Protein AF-A0A356FGI4-F1 (afdb_monomer_lite)

Foldseek 3Di:
DVVVVCVLQFFWDDDPDQDWDAKAWDDDFLFEDAAQAKTPDWTKMWTWDAFTATPVRDTHDTFTHFFAKKKKAWDDPDDPPPPPPDDDDDLQAKFKDDPPDDPPDDGHRMDIFTAHPLRMGTIIMGHGQFWDKIKMWIWGDDDPDDIHIDIGIYTYQKDWPAAAAEDAAQDKDKTKMAGWHQDPVRDTAADWFWKKFKDWPDDDPDDWFAKDWPPRIATQHRRRMDTDIIIGGTRDFAKTWMWMWIPADPVGHTDGGNIGIYGHAHPVLLCCLQVLLVVLQVQLLVLQLQLLCVVCVVVLVVQLVVLLVDLQSLLCSLLSNLLRNLFLLLLLLVLLQCCLLVVHFLSSSLSSSLNNLLNNLVLLLVLLSLVLVLLVVLQVVLVVLCPDDCVVVSPSVSSNSNSSSSNNVSLVSNLVSVLSCLSDPCCLVPPDDDAAFLVDDPVSNVVLLVVLLQVLLVVLLVVLGLSVQLNVLLSCCVSVSHQLLSSLSSSLSNQLNNLVNLLVVQVPGDLSSNLSSQLSNVLSVVLSVVSVVQSSDDDPRGGNLLVVLQVVDRFHSPRSPGRSSSNSSSSSSSVSSVVSSVVCSVCVCVSSVVSCVVPPDDDDDDDPDPDDQDPSCVVPVVSSVSD

pLDDT: mean 81.67, std 14.05, range [25.44, 97.69]

Radius of gyration: 31.32 Å; chains: 1; bounding box: 86×50×92 Å

Structure (mmCIF, N/CA/C/O backbone):
data_AF-A0A356FGI4-F1
#
_entry.id   AF-A0A356FGI4-F1
#
loop_
_atom_site.group_PDB
_atom_site.id
_atom_site.type_symbol
_atom_site.label_atom_id
_atom_site.label_alt_id
_atom_site.label_comp_id
_atom_site.label_asym_id
_atom_site.label_entity_id
_atom_site.label_seq_id
_atom_site.pdbx_PDB_ins_code
_atom_site.Cartn_x
_atom_site.Cartn_y
_atom_site.Cartn_z
_atom_site.occupancy
_atom_site.B_iso_or_equiv
_atom_site.auth_seq_id
_atom_site.auth_comp_id
_atom_site.auth_asym_id
_atom_site.auth_atom_id
_atom_site.pdbx_PDB_model_num
ATOM 1 N N . MET A 1 1 ? -7.194 15.303 -23.007 1.00 31.98 1 MET A N 1
ATOM 2 C CA . MET A 1 1 ? -6.971 14.235 -22.004 1.00 31.98 1 MET A CA 1
ATOM 3 C C . MET A 1 1 ? -7.711 14.518 -20.699 1.00 31.98 1 MET A C 1
ATOM 5 O O . MET A 1 1 ? -8.464 13.662 -20.272 1.00 31.98 1 MET A O 1
ATOM 9 N N . THR A 1 2 ? -7.607 15.722 -20.126 1.00 27.86 2 THR A N 1
ATOM 10 C CA . THR A 1 2 ? -8.243 16.119 -18.850 1.00 27.86 2 THR A CA 1
ATOM 11 C C . THR A 1 2 ? -9.772 15.992 -18.830 1.00 27.86 2 THR A C 1
ATOM 13 O O . THR A 1 2 ? -10.317 15.483 -17.867 1.00 27.86 2 THR A O 1
ATOM 16 N N . VAL A 1 3 ? -10.479 16.346 -19.911 1.00 28.81 3 VAL A N 1
ATOM 17 C CA . VAL A 1 3 ? -11.954 16.207 -19.992 1.00 28.81 3 VAL A CA 1
ATOM 18 C C . VAL A 1 3 ? -12.403 14.736 -20.081 1.00 28.81 3 VAL A C 1
ATOM 20 O O . VAL A 1 3 ? -13.429 14.357 -19.521 1.00 28.81 3 VAL A O 1
ATOM 23 N N . CYS A 1 4 ? -11.595 13.885 -20.726 1.00 31.48 4 CYS A N 1
ATOM 24 C CA . CYS A 1 4 ? -11.832 12.440 -20.802 1.00 31.48 4 CYS A CA 1
ATOM 25 C C . CYS A 1 4 ? -11.443 11.733 -19.486 1.00 31.48 4 CYS A C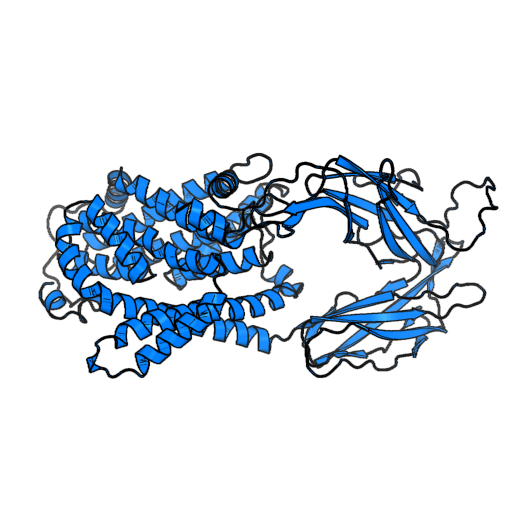 1
ATOM 27 O O . CYS A 1 4 ? -12.086 10.774 -19.087 1.00 31.48 4 CYS A O 1
ATOM 29 N N . LEU A 1 5 ? -10.436 12.242 -18.759 1.00 40.22 5 LEU A N 1
ATOM 30 C CA . LEU A 1 5 ? -10.114 11.766 -17.411 1.00 40.22 5 LEU A CA 1
ATOM 31 C C . LEU A 1 5 ? -11.172 12.196 -16.390 1.00 40.22 5 LEU A C 1
ATOM 33 O O . LEU A 1 5 ? -11.642 11.340 -15.661 1.00 40.22 5 LEU A O 1
ATOM 37 N N . CYS A 1 6 ? -11.623 13.455 -16.377 1.00 34.88 6 CYS A N 1
ATOM 38 C CA . CYS A 1 6 ? -12.640 13.934 -15.427 1.00 34.88 6 CYS A CA 1
ATOM 39 C C . CYS A 1 6 ? -13.978 13.183 -15.530 1.00 34.88 6 CYS A C 1
ATOM 41 O O . CYS A 1 6 ? -14.692 13.055 -14.535 1.00 34.88 6 CYS A O 1
ATOM 43 N N . THR A 1 7 ? -14.321 12.689 -16.724 1.00 36.28 7 THR A N 1
ATOM 44 C CA . THR A 1 7 ? -15.522 11.869 -16.954 1.00 36.28 7 THR A CA 1
ATOM 45 C C . THR A 1 7 ? -15.352 10.426 -16.471 1.00 36.28 7 THR A C 1
ATOM 47 O O . THR A 1 7 ? -16.332 9.821 -16.048 1.00 36.28 7 THR A O 1
ATOM 50 N N . ILE A 1 8 ? -14.122 9.898 -16.451 1.00 46.19 8 ILE A N 1
ATOM 51 C CA . ILE A 1 8 ? -13.795 8.559 -15.931 1.00 46.19 8 ILE A CA 1
ATOM 52 C C . ILE A 1 8 ? -13.539 8.590 -14.410 1.00 46.19 8 ILE A C 1
ATOM 54 O O . ILE A 1 8 ? -13.891 7.644 -13.712 1.00 46.19 8 ILE A O 1
ATOM 58 N N . THR A 1 9 ? -12.980 9.678 -13.868 1.00 47.84 9 THR A N 1
ATOM 59 C CA . THR A 1 9 ? -12.564 9.795 -12.456 1.00 47.84 9 THR A CA 1
ATOM 60 C C . THR A 1 9 ? -13.639 10.345 -11.515 1.00 47.84 9 THR A C 1
ATOM 62 O O . THR A 1 9 ? -13.370 10.482 -10.324 1.00 47.84 9 THR A O 1
ATOM 65 N N . GLY A 1 10 ? -14.841 10.662 -12.013 1.00 44.09 10 GLY A N 1
ATOM 66 C CA . GLY A 1 10 ? -15.988 11.041 -11.180 1.00 44.09 10 GLY A CA 1
ATOM 67 C C . GLY A 1 10 ? -15.779 12.327 -10.375 1.00 44.09 10 GLY A C 1
ATOM 68 O O . GLY A 1 10 ? -15.923 12.319 -9.158 1.00 44.09 10 GLY A O 1
ATOM 69 N N . CYS A 1 11 ? -15.432 13.439 -11.029 1.00 51.62 11 CYS A N 1
ATOM 70 C CA . CYS A 1 11 ? -15.265 14.719 -10.332 1.00 51.62 11 CYS A CA 1
ATOM 71 C C . CYS A 1 11 ? -16.600 15.206 -9.724 1.00 51.62 11 CYS A C 1
ATOM 73 O O . CYS A 1 11 ? -17.542 15.544 -10.449 1.00 51.62 11 CYS A O 1
ATOM 75 N N . TYR A 1 12 ? -16.680 15.266 -8.391 1.00 54.56 12 TYR A N 1
ATOM 76 C CA . TYR A 1 12 ? -17.843 15.771 -7.654 1.00 54.56 12 TYR A CA 1
ATOM 77 C C . TYR A 1 12 ? -17.810 17.298 -7.541 1.00 54.56 12 TYR A C 1
ATOM 79 O O . TYR A 1 12 ? -16.774 17.882 -7.218 1.00 54.56 12 TYR A O 1
ATOM 87 N N . LYS A 1 13 ? -18.955 17.966 -7.745 1.00 53.78 13 LYS A N 1
ATOM 88 C CA . LYS A 1 13 ? -19.065 19.395 -7.412 1.00 53.78 13 LYS A CA 1
ATOM 89 C C . LYS A 1 13 ? -19.003 19.564 -5.886 1.00 53.78 13 LYS A C 1
ATOM 91 O O . LYS A 1 13 ? -19.629 18.770 -5.175 1.00 53.78 13 LYS A O 1
ATOM 96 N N . PRO A 1 14 ? -18.290 20.578 -5.363 1.00 55.06 14 PRO A N 1
ATOM 97 C CA . PRO A 1 14 ? -18.354 20.893 -3.944 1.00 55.06 14 PRO A CA 1
ATOM 98 C C . PRO A 1 14 ? -19.809 21.205 -3.553 1.00 55.06 14 PRO A C 1
ATOM 100 O O . PRO A 1 14 ? -20.500 21.896 -4.308 1.00 55.06 14 PRO A O 1
ATOM 103 N N . PRO A 1 15 ? -20.312 20.657 -2.431 1.00 55.72 15 PRO A N 1
ATOM 104 C CA . PRO A 1 15 ? -21.649 20.969 -1.959 1.00 55.72 15 PRO A CA 1
ATOM 105 C C . PRO A 1 15 ? -21.729 22.462 -1.632 1.00 55.72 15 PRO A C 1
ATOM 107 O O . PRO A 1 15 ? -20.795 23.045 -1.096 1.00 55.72 15 PRO A O 1
ATOM 110 N N . THR A 1 16 ? -22.853 23.080 -1.974 1.00 57.50 16 THR A N 1
ATOM 111 C CA . THR A 1 16 ? -23.128 24.507 -1.752 1.00 57.50 16 THR A CA 1
ATOM 112 C C . THR A 1 16 ? -23.637 24.801 -0.334 1.00 57.50 16 THR A C 1
ATOM 114 O O . THR A 1 16 ? -24.129 25.894 -0.082 1.00 57.50 16 THR A O 1
ATOM 117 N N . ASP A 1 17 ? -23.613 23.810 0.565 1.00 67.56 17 ASP A N 1
ATOM 118 C CA . ASP A 1 17 ? -24.297 23.827 1.860 1.00 67.56 17 ASP A CA 1
ATOM 119 C C . ASP A 1 17 ? -23.517 23.021 2.914 1.00 67.56 17 ASP A C 1
ATOM 121 O O . ASP A 1 17 ? -23.423 21.793 2.822 1.00 67.56 17 ASP A O 1
ATOM 125 N N . ASP A 1 18 ? -23.008 23.725 3.928 1.00 70.44 18 ASP A N 1
ATOM 126 C CA . ASP A 1 18 ? -22.214 23.179 5.039 1.00 70.44 18 ASP A CA 1
ATOM 127 C C . ASP A 1 18 ? -23.066 22.802 6.266 1.00 70.44 18 ASP A C 1
ATOM 129 O O . ASP A 1 18 ? -22.550 22.612 7.367 1.00 70.44 18 ASP A O 1
ATOM 133 N N . ARG A 1 19 ? -24.392 22.677 6.123 1.00 82.88 19 ARG A N 1
ATOM 134 C CA . ARG A 1 19 ? -25.250 22.257 7.241 1.00 82.88 19 ARG A CA 1
ATOM 135 C C . ARG A 1 19 ? -25.018 20.790 7.628 1.00 82.88 19 ARG A C 1
ATOM 137 O O . ARG A 1 19 ? -24.995 19.925 6.739 1.00 82.88 19 ARG A O 1
ATOM 144 N N . PRO A 1 20 ? -24.985 20.466 8.937 1.00 83.44 20 PRO A N 1
ATOM 145 C CA . PRO A 1 20 ? -24.871 19.093 9.407 1.00 83.44 20 PRO A CA 1
ATOM 146 C C . PRO A 1 20 ? -26.076 18.266 8.960 1.00 83.44 20 PRO A C 1
ATOM 148 O O . PRO A 1 20 ? -27.233 18.715 8.945 1.00 83.44 20 PRO A O 1
ATOM 151 N N . ALA A 1 21 ? -25.784 17.047 8.525 1.00 86.31 21 ALA A N 1
ATOM 152 C CA . ALA A 1 21 ? -26.755 16.153 7.914 1.00 86.31 21 ALA A CA 1
ATOM 153 C C . ALA A 1 21 ? -26.705 14.730 8.471 1.00 86.31 21 ALA A C 1
ATOM 155 O O . ALA A 1 21 ? -27.707 14.027 8.353 1.00 86.31 21 ALA A O 1
ATOM 156 N N . LEU A 1 22 ? -25.567 14.313 9.024 1.00 87.50 22 LEU A N 1
ATOM 157 C CA . LEU A 1 22 ? -25.365 13.008 9.638 1.00 87.50 22 LEU A CA 1
ATOM 158 C C . LEU A 1 22 ? -24.340 13.136 10.771 1.00 87.50 22 LEU A C 1
ATOM 160 O O . LEU A 1 22 ? -23.340 13.835 10.617 1.00 87.50 22 LEU A O 1
ATOM 164 N N . ILE A 1 23 ? -24.598 12.456 11.880 1.00 89.00 23 ILE A N 1
ATOM 165 C CA . ILE A 1 23 ? -23.636 12.193 12.948 1.00 89.00 23 ILE A CA 1
ATOM 166 C C . ILE A 1 23 ? -23.402 10.678 12.973 1.00 89.00 23 ILE A C 1
ATOM 168 O O . ILE A 1 23 ? -24.343 9.920 12.754 1.00 89.00 23 ILE A O 1
ATOM 172 N N . GLU A 1 24 ? -22.157 10.241 13.136 1.00 88.69 24 GLU A N 1
ATOM 173 C CA . GLU A 1 24 ? -21.794 8.820 13.206 1.00 88.69 24 GLU A CA 1
ATOM 174 C C . GLU A 1 24 ? -20.823 8.572 14.366 1.00 88.69 24 GLU A C 1
ATOM 176 O O . GLU A 1 24 ? -19.931 9.386 14.618 1.00 88.69 24 GLU A O 1
ATOM 181 N N . SER A 1 25 ? -20.968 7.450 15.073 1.00 88.19 25 SER A N 1
ATOM 182 C CA . SER A 1 25 ? -19.999 7.022 16.086 1.00 88.19 25 SER A CA 1
ATOM 183 C C . SER A 1 25 ? -18.764 6.374 15.439 1.00 88.19 25 SER A C 1
ATOM 185 O O . SER A 1 25 ? -18.868 5.478 14.604 1.00 88.19 25 SER A O 1
ATOM 187 N N . LEU A 1 26 ? -17.567 6.827 15.827 1.00 84.62 26 LEU A N 1
ATOM 188 C CA . LEU A 1 26 ? -16.286 6.276 15.360 1.00 84.62 26 LEU A CA 1
ATOM 189 C C . LEU A 1 26 ? -15.644 5.332 16.371 1.00 84.62 26 LEU A C 1
ATOM 191 O O . LEU A 1 26 ? -14.985 4.366 15.994 1.00 84.62 26 LEU A O 1
ATOM 195 N N . SER A 1 27 ? -15.772 5.652 17.658 1.00 86.00 27 SER A N 1
ATOM 196 C CA . SER A 1 27 ? -15.110 4.915 18.727 1.00 86.00 27 SER A CA 1
ATOM 197 C C . SER A 1 27 ? -15.884 5.024 20.028 1.00 86.00 27 SER A C 1
ATOM 199 O O . SER A 1 27 ? -16.602 5.988 20.283 1.00 86.00 27 SER A O 1
ATOM 201 N N . GLY A 1 28 ? -15.679 4.012 20.861 1.00 82.94 28 GLY A N 1
ATOM 202 C CA . GLY A 1 28 ? -16.046 4.028 22.262 1.00 82.94 28 GLY A CA 1
ATOM 203 C C . GLY A 1 28 ? -17.469 3.578 22.586 1.00 82.94 28 GLY A C 1
ATOM 204 O O . GLY A 1 28 ? -17.856 3.575 23.751 1.00 82.94 28 GLY A O 1
ATOM 205 N N . ASN A 1 29 ? -18.232 3.128 21.592 1.00 85.44 29 ASN A N 1
ATOM 206 C CA . ASN A 1 29 ? -19.521 2.490 21.833 1.00 85.44 29 ASN A CA 1
ATOM 207 C C . ASN A 1 29 ? -19.345 1.050 22.364 1.00 85.44 29 ASN A C 1
ATOM 209 O O . ASN A 1 29 ? -18.399 0.359 21.982 1.00 85.44 29 ASN A O 1
ATOM 213 N N . HIS A 1 30 ? -20.260 0.590 23.219 1.00 86.06 30 HIS A N 1
ATOM 214 C CA . HIS A 1 30 ? -20.300 -0.759 23.808 1.00 86.06 30 HIS A CA 1
ATOM 215 C C . HIS A 1 30 ? -19.057 -1.165 24.623 1.00 86.06 30 HIS A C 1
ATOM 217 O O . HIS A 1 30 ? -18.656 -2.336 24.642 1.00 86.06 30 HIS A O 1
ATOM 223 N N . GLN A 1 31 ? -18.441 -0.197 25.302 1.00 88.50 31 GLN A N 1
ATOM 224 C CA . GLN A 1 31 ? -17.312 -0.440 26.198 1.00 88.50 31 GLN A CA 1
ATOM 225 C C . GLN A 1 31 ? -17.765 -0.899 27.584 1.00 88.50 31 GLN A C 1
ATOM 227 O O . GLN A 1 31 ? -18.879 -0.601 28.018 1.00 88.50 31 GLN A O 1
ATOM 232 N N . CYS A 1 32 ? -16.874 -1.599 28.281 1.00 88.50 32 CYS A N 1
ATOM 233 C CA . CYS A 1 32 ? -17.073 -2.028 29.658 1.00 88.50 32 CYS A CA 1
ATOM 234 C C . CYS A 1 32 ? -15.836 -1.665 30.483 1.00 88.50 32 CYS A C 1
ATOM 236 O O . CYS A 1 32 ? -14.725 -1.739 29.953 1.00 88.50 32 CYS A O 1
ATOM 238 N N . ALA A 1 33 ? -16.035 -1.282 31.738 1.00 89.06 33 ALA A N 1
ATOM 239 C CA . ALA A 1 33 ? -14.968 -1.114 32.719 1.00 89.06 33 ALA A CA 1
ATOM 240 C C . ALA A 1 33 ? -15.510 -1.358 34.136 1.00 89.06 33 ALA A C 1
ATOM 242 O O . ALA A 1 33 ? -16.724 -1.535 34.334 1.00 89.06 33 ALA A O 1
ATOM 243 N N . LEU A 1 34 ? -14.613 -1.403 35.118 1.00 89.25 34 LEU A N 1
ATOM 244 C CA . LEU A 1 34 ? -14.999 -1.552 36.515 1.00 89.25 34 LEU A CA 1
ATOM 245 C C . LEU A 1 34 ? -15.480 -0.205 37.091 1.00 89.25 34 LEU A C 1
ATOM 247 O O . LEU A 1 34 ? -15.146 0.859 36.560 1.00 89.25 34 LEU A O 1
ATOM 251 N N . PRO A 1 35 ? -16.294 -0.213 38.158 1.00 86.69 35 PRO A N 1
ATOM 252 C CA . PRO A 1 35 ? -16.808 1.022 38.741 1.00 86.69 35 PRO A CA 1
ATOM 253 C C . PRO A 1 35 ? -15.670 1.907 39.257 1.00 86.69 35 PRO A C 1
ATOM 255 O O . PRO A 1 35 ? -14.724 1.421 39.877 1.00 86.69 35 PRO A O 1
ATOM 258 N N . GLY A 1 36 ? -15.764 3.213 39.010 1.00 83.62 36 GLY A N 1
ATOM 259 C CA . GLY A 1 36 ? -14.717 4.189 39.331 1.00 83.62 36 GLY A CA 1
ATOM 260 C C . GLY A 1 36 ? -13.587 4.307 38.298 1.00 83.62 36 GLY A C 1
ATOM 261 O O . GLY A 1 36 ? -12.825 5.275 38.353 1.00 83.62 36 GLY A O 1
ATOM 262 N N . GLU A 1 37 ? -13.471 3.384 37.338 1.00 87.25 37 GLU A N 1
ATOM 263 C CA . GLU A 1 37 ? -12.431 3.446 36.306 1.00 87.25 37 GLU A CA 1
ATOM 264 C C . GLU A 1 37 ? -12.754 4.451 35.194 1.00 87.25 37 GLU A C 1
ATOM 266 O O . GLU A 1 37 ? -13.908 4.794 34.910 1.00 87.25 37 GLU A O 1
ATOM 271 N N . ILE A 1 38 ? -11.702 4.915 34.520 1.00 88.00 38 ILE A N 1
ATOM 272 C CA . ILE A 1 38 ? -11.820 5.656 33.265 1.00 88.00 38 ILE A CA 1
ATOM 273 C C . ILE A 1 38 ? -11.997 4.644 32.137 1.00 88.00 38 ILE A C 1
ATOM 275 O O . ILE A 1 38 ? -11.283 3.643 32.071 1.00 88.00 38 ILE A O 1
ATOM 279 N N . LEU A 1 39 ? -12.931 4.914 31.224 1.00 87.44 39 LEU A N 1
ATOM 280 C CA . LEU A 1 39 ? -13.140 4.033 30.083 1.00 87.44 39 LEU A CA 1
ATOM 281 C C . LEU A 1 39 ? -11.868 3.903 29.229 1.00 87.44 39 LEU A C 1
ATOM 283 O O . LEU A 1 39 ? -11.210 4.913 28.964 1.00 87.44 39 LEU A O 1
ATOM 287 N N . PRO A 1 40 ? -11.561 2.695 28.717 1.00 85.06 40 PRO A N 1
ATOM 288 C CA . PRO A 1 40 ? -10.334 2.452 27.961 1.00 85.06 40 PRO A CA 1
ATOM 289 C C . PRO A 1 40 ? -10.205 3.302 26.692 1.00 85.06 40 PRO A C 1
ATOM 291 O O . PRO A 1 40 ? -9.101 3.688 26.312 1.00 85.06 40 PRO A O 1
ATOM 294 N N . LYS A 1 41 ? -11.321 3.572 26.001 1.00 87.88 41 LYS A N 1
ATOM 295 C CA . LYS A 1 41 ? -11.359 4.385 24.780 1.00 87.88 41 LYS A CA 1
ATOM 296 C C . LYS A 1 41 ? -12.256 5.610 24.978 1.00 87.88 41 LYS A C 1
ATOM 298 O O . LYS A 1 41 ? -13.328 5.490 25.578 1.00 87.88 41 LYS A O 1
ATOM 303 N N . PRO A 1 42 ? -11.888 6.770 24.412 1.00 89.38 42 PRO A N 1
ATOM 304 C CA . PRO A 1 42 ? -12.786 7.916 24.360 1.00 89.38 42 PRO A CA 1
ATOM 305 C C . PRO A 1 42 ? -14.009 7.614 23.482 1.00 89.38 42 PRO A C 1
ATOM 307 O O . PRO A 1 42 ? -13.927 6.835 22.519 1.00 89.38 42 PRO A O 1
ATOM 310 N N . LEU A 1 43 ? -15.131 8.263 23.796 1.00 89.69 43 LEU A N 1
ATOM 311 C CA . LEU A 1 43 ? -16.272 8.344 22.889 1.00 89.69 43 LEU A CA 1
ATOM 312 C C . LEU A 1 43 ? -15.928 9.340 21.792 1.00 89.69 43 LEU A C 1
ATOM 314 O O . LEU A 1 43 ? -15.566 10.475 22.094 1.00 89.69 43 LEU A O 1
ATOM 318 N N . VAL A 1 44 ? -16.035 8.921 20.534 1.00 90.38 44 VAL A N 1
ATOM 319 C CA . VAL A 1 44 ? -15.708 9.772 19.386 1.00 90.38 44 VAL A CA 1
ATOM 320 C C . VAL A 1 44 ? -16.852 9.731 18.387 1.00 90.38 44 VAL A C 1
ATOM 322 O O . VAL A 1 44 ? -17.240 8.649 17.940 1.00 90.38 44 VAL A O 1
ATOM 325 N N . VAL A 1 45 ? -17.356 10.902 18.004 1.00 91.75 45 VAL A N 1
ATOM 326 C CA . VAL A 1 45 ? -18.311 11.068 16.898 1.00 91.75 45 VAL A CA 1
ATOM 327 C C . VAL A 1 45 ? -17.671 11.798 15.730 1.00 91.75 45 VAL A C 1
ATOM 329 O O . VAL A 1 45 ? -16.729 12.570 15.916 1.00 91.75 45 VAL A O 1
ATOM 332 N N . ARG A 1 46 ? -18.223 11.603 14.533 1.00 91.38 46 ARG A N 1
ATOM 333 C CA . ARG A 1 46 ? -17.944 12.414 13.349 1.00 91.38 46 ARG A CA 1
ATOM 334 C C . ARG A 1 46 ? -19.212 13.067 12.831 1.00 91.38 46 ARG A C 1
ATOM 336 O O . ARG A 1 46 ? -20.255 12.429 12.719 1.00 91.38 46 ARG A O 1
ATOM 343 N N . VAL A 1 47 ? -19.096 14.335 12.466 1.00 88.50 47 VAL A N 1
ATOM 344 C CA . VAL A 1 47 ? -20.184 15.149 11.931 1.00 88.50 47 VAL A CA 1
ATOM 345 C C . VAL A 1 47 ? -19.972 15.356 10.446 1.00 88.50 47 VAL A C 1
ATOM 347 O O . VAL A 1 47 ? -18.950 15.892 10.019 1.00 88.50 47 VAL A O 1
ATOM 350 N N . LEU A 1 48 ? -20.959 14.945 9.659 1.00 87.50 48 LEU A N 1
ATOM 351 C CA . LEU A 1 48 ? -20.951 14.992 8.206 1.00 87.50 48 LEU A CA 1
ATOM 352 C C . LEU A 1 48 ? -22.069 15.910 7.685 1.00 87.50 48 LEU A C 1
ATOM 354 O O . LEU A 1 48 ? -23.211 15.891 8.151 1.00 87.50 48 LEU A O 1
ATOM 358 N N . GLY A 1 49 ? -21.745 16.702 6.672 1.00 84.81 49 GLY A N 1
ATOM 359 C CA . GLY A 1 49 ? -22.642 17.586 5.944 1.00 84.81 49 GLY A CA 1
ATOM 360 C C . GLY A 1 49 ? -23.430 16.886 4.837 1.00 84.81 49 GLY A C 1
ATOM 361 O O . GLY A 1 49 ? -23.610 15.658 4.802 1.00 84.81 49 GLY A O 1
ATOM 362 N N . GLN A 1 50 ? -23.953 17.686 3.910 1.00 81.19 50 GLN A N 1
ATOM 363 C CA . GLN A 1 50 ? -24.760 17.182 2.801 1.00 81.19 50 GLN A CA 1
ATOM 364 C C . GLN A 1 50 ? -23.940 16.301 1.841 1.00 81.19 50 GLN A C 1
ATOM 366 O O . GLN A 1 50 ? -22.726 16.438 1.694 1.00 81.19 50 GLN A O 1
ATOM 371 N N . SER A 1 51 ? -24.623 15.359 1.187 1.00 73.25 51 SER A N 1
ATOM 372 C CA . SER A 1 51 ? -24.032 14.543 0.118 1.00 73.25 51 SER A CA 1
ATOM 373 C C . SER A 1 51 ? -23.803 15.426 -1.112 1.00 73.25 51 SER A C 1
ATOM 375 O O . SER A 1 51 ? -24.718 16.132 -1.541 1.00 73.25 51 SER A O 1
ATOM 377 N N . SER A 1 52 ? -22.590 15.401 -1.670 1.00 68.31 52 SER A N 1
ATOM 378 C CA . SER A 1 52 ? -22.304 16.038 -2.960 1.00 68.31 52 SER A CA 1
ATOM 379 C C . SER A 1 52 ? -22.992 15.271 -4.095 1.00 68.31 52 SER A C 1
ATOM 381 O O . SER A 1 52 ? -23.423 14.132 -3.918 1.00 68.31 52 SER A O 1
ATOM 383 N N . ARG A 1 53 ? -23.127 15.874 -5.278 1.00 64.12 53 ARG A N 1
ATOM 384 C CA . ARG A 1 53 ? -23.530 15.145 -6.490 1.00 64.12 53 ARG A CA 1
ATOM 385 C C . ARG A 1 53 ? -22.441 15.263 -7.544 1.00 64.12 53 ARG A C 1
ATOM 387 O O . ARG A 1 53 ? -21.805 16.314 -7.659 1.00 64.12 53 ARG A O 1
ATOM 394 N N . ASP A 1 54 ? -22.205 14.182 -8.279 1.00 60.38 54 ASP A N 1
ATOM 395 C CA . ASP A 1 54 ? -21.343 14.250 -9.457 1.00 60.38 54 ASP A CA 1
ATOM 396 C C . ASP A 1 54 ? -22.053 14.991 -10.600 1.00 60.38 54 ASP A C 1
ATOM 398 O O . ASP A 1 54 ? -23.228 15.367 -10.517 1.00 60.38 54 ASP A O 1
ATOM 402 N N . PHE A 1 55 ? -21.321 15.216 -11.688 1.00 51.59 55 PHE A N 1
ATOM 403 C CA . PHE A 1 55 ? -21.860 15.844 -12.893 1.00 51.59 55 PHE A CA 1
ATOM 404 C C . PHE A 1 55 ? -23.018 15.046 -13.532 1.00 51.59 55 PHE A C 1
ATOM 406 O O . PHE A 1 55 ? -23.829 15.622 -14.250 1.00 51.59 55 PHE A O 1
ATOM 413 N N . LEU A 1 56 ? -23.133 13.746 -13.235 1.00 55.06 56 LEU A N 1
ATOM 414 C CA . LEU A 1 56 ? -24.196 12.845 -13.697 1.00 55.06 56 LEU A CA 1
ATOM 415 C C . LEU A 1 56 ? -25.366 12.738 -12.697 1.00 55.06 56 LEU A C 1
ATOM 417 O O . LEU A 1 56 ? -26.278 11.935 -12.892 1.00 55.06 56 LEU A O 1
ATOM 421 N N . GLY A 1 57 ? -25.361 13.533 -11.623 1.00 57.44 57 GLY A N 1
ATOM 422 C CA . GLY A 1 57 ? -26.410 13.550 -10.606 1.00 57.44 57 GLY A CA 1
ATOM 423 C C . GLY A 1 57 ? -26.380 12.383 -9.611 1.00 57.44 57 GLY A C 1
ATOM 424 O O . GLY A 1 57 ? -27.291 12.288 -8.782 1.00 57.44 57 GLY A O 1
ATOM 425 N N . ARG A 1 58 ? -25.357 11.520 -9.635 1.00 66.25 58 ARG A N 1
ATOM 426 C CA . ARG A 1 58 ? -25.166 10.441 -8.654 1.00 66.25 58 ARG A CA 1
ATOM 427 C C . ARG A 1 58 ? -24.788 11.037 -7.301 1.00 66.25 58 ARG A C 1
ATOM 429 O O . ARG A 1 58 ? -24.031 12.005 -7.222 1.00 66.25 58 ARG A O 1
ATOM 436 N N . ARG A 1 59 ? -25.321 10.456 -6.221 1.00 62.69 59 ARG A N 1
ATOM 437 C CA . ARG A 1 59 ? -24.984 10.857 -4.846 1.00 62.69 59 ARG A CA 1
ATOM 438 C C . ARG A 1 59 ? -23.525 10.506 -4.552 1.00 62.69 59 ARG A C 1
ATOM 440 O O . ARG A 1 59 ? -23.161 9.336 -4.533 1.00 62.69 59 ARG A O 1
ATOM 447 N N . GLY A 1 60 ? -22.726 11.534 -4.315 1.00 63.75 60 GLY A N 1
ATOM 448 C CA . GLY A 1 60 ? -21.362 11.458 -3.822 1.00 63.75 60 GLY A CA 1
ATOM 449 C C . GLY A 1 60 ? -21.292 11.342 -2.305 1.00 63.75 60 GLY A C 1
ATOM 450 O O . GLY A 1 60 ? -22.301 11.339 -1.590 1.00 63.75 60 GLY A O 1
ATOM 451 N N . ARG A 1 61 ? -20.064 11.236 -1.803 1.00 65.50 61 ARG A N 1
ATOM 452 C CA . ARG A 1 61 ? -19.785 11.090 -0.374 1.00 65.50 61 ARG A CA 1
ATOM 453 C C . ARG A 1 61 ? -20.131 12.371 0.406 1.00 65.50 61 ARG A C 1
ATOM 455 O O . ARG A 1 61 ? -20.100 13.476 -0.133 1.00 65.50 61 ARG A O 1
ATOM 462 N N . ARG A 1 62 ? -20.501 12.218 1.684 1.00 77.94 62 ARG A N 1
ATOM 463 C CA . ARG A 1 62 ? -20.761 13.344 2.601 1.00 77.94 62 ARG A CA 1
ATOM 464 C C . ARG A 1 62 ? -19.441 13.901 3.124 1.00 77.94 62 ARG A C 1
ATOM 466 O O . ARG A 1 62 ? -18.532 13.131 3.405 1.00 77.94 62 ARG A O 1
ATOM 473 N N . ARG A 1 63 ? -19.332 15.219 3.268 1.00 74.44 63 ARG A N 1
ATOM 474 C CA . ARG A 1 63 ? -18.102 15.864 3.756 1.00 74.44 63 ARG A CA 1
ATOM 475 C C . ARG A 1 63 ? -18.155 16.072 5.265 1.00 74.44 63 ARG A C 1
ATOM 477 O O . ARG A 1 63 ? -19.221 16.440 5.740 1.00 74.44 63 ARG A O 1
ATOM 484 N N . PRO A 1 64 ? -17.073 15.872 6.023 1.00 82.38 64 PRO A N 1
ATOM 485 C CA . PRO A 1 64 ? -17.060 16.245 7.430 1.00 82.38 64 PRO A CA 1
ATOM 486 C C . PRO A 1 64 ? -17.071 17.752 7.631 1.00 82.38 64 PRO A C 1
ATOM 488 O O . PRO A 1 64 ? -16.581 18.510 6.795 1.00 82.38 64 PRO A O 1
ATOM 491 N N . LEU A 1 65 ? -17.629 18.165 8.763 1.00 84.25 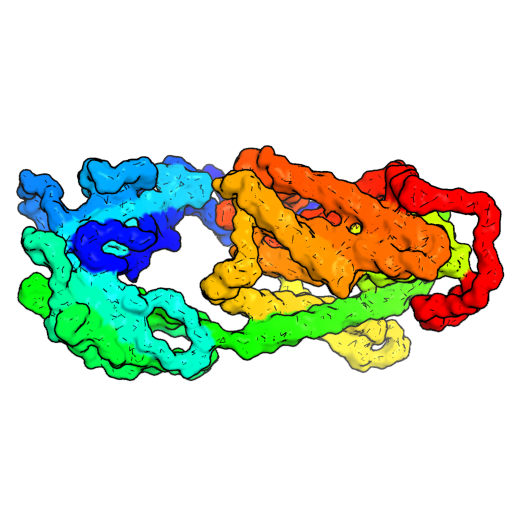65 LEU A N 1
ATOM 492 C CA . LEU A 1 65 ? -17.798 19.564 9.122 1.00 84.25 65 LEU A CA 1
ATOM 493 C C . LEU A 1 65 ? -16.952 19.901 10.344 1.00 84.25 65 LEU A C 1
ATOM 495 O O . LEU A 1 65 ? -17.139 19.321 11.413 1.00 84.25 65 LEU A O 1
ATOM 499 N N . LYS A 1 66 ? -16.051 20.870 10.182 1.00 85.44 66 LYS A N 1
ATOM 500 C CA . LYS A 1 66 ? -15.239 21.450 11.257 1.00 85.44 66 LYS A CA 1
ATOM 501 C C . LYS A 1 66 ? -16.053 22.461 12.076 1.00 85.44 66 LYS A C 1
ATOM 503 O O . LYS A 1 66 ? -16.982 23.077 11.550 1.00 85.44 66 LYS A O 1
ATOM 508 N N . ASN A 1 67 ? -15.653 22.681 13.330 1.00 84.88 67 ASN A N 1
ATOM 509 C CA . ASN A 1 67 ? -16.201 23.685 14.248 1.00 84.88 67 ASN A CA 1
ATOM 510 C C . ASN A 1 67 ? -17.708 23.534 14.526 1.00 84.88 67 ASN A C 1
ATOM 512 O O . ASN A 1 67 ? -18.370 24.513 14.869 1.00 84.88 67 ASN A O 1
ATOM 516 N N . GLN A 1 68 ? -18.255 22.328 14.385 1.00 88.25 68 GLN A N 1
ATOM 517 C CA . GLN A 1 68 ? -19.619 22.021 14.805 1.00 88.25 68 GLN A CA 1
ATOM 518 C C . GLN A 1 68 ? -19.623 21.739 16.303 1.00 88.25 68 GLN A C 1
ATOM 520 O O . GLN A 1 68 ? -18.810 20.949 16.777 1.00 88.25 68 GLN A O 1
ATOM 525 N N . SER A 1 69 ? -20.524 22.382 17.038 1.00 89.00 69 SER A N 1
ATOM 526 C CA . SER A 1 69 ? -20.736 22.114 18.458 1.00 89.00 69 SER A CA 1
ATOM 527 C C . SER A 1 69 ? -21.514 20.814 18.640 1.00 89.00 69 SER A C 1
ATOM 529 O O . SER A 1 69 ? -22.658 20.712 18.197 1.00 89.00 69 SER A O 1
ATOM 531 N N . VAL A 1 70 ? -20.895 19.832 19.291 1.00 90.69 70 VAL A N 1
ATOM 532 C CA . VAL A 1 70 ? -21.530 18.573 19.691 1.00 90.69 70 VAL A CA 1
ATOM 533 C C . VAL A 1 70 ? -21.696 18.574 21.202 1.00 90.69 70 VAL A C 1
ATOM 535 O O . VAL A 1 70 ? -20.720 18.774 21.925 1.00 90.69 70 VAL A O 1
ATOM 538 N N . THR A 1 71 ? -22.909 18.317 21.688 1.00 90.56 71 THR A N 1
ATOM 539 C CA . THR A 1 71 ? -23.174 18.194 23.124 1.00 90.56 71 THR A CA 1
ATOM 540 C C . THR A 1 71 ? -23.318 16.731 23.527 1.00 90.56 71 THR A C 1
ATOM 542 O O . THR A 1 71 ? -24.206 16.039 23.028 1.00 90.56 71 THR A O 1
ATOM 545 N N . PHE A 1 72 ? -22.483 16.282 24.463 1.00 88.81 72 PHE A N 1
ATOM 546 C CA . PHE A 1 72 ? -22.564 14.966 25.097 1.00 88.81 72 PHE A CA 1
ATOM 547 C C . PHE A 1 72 ? -23.345 15.057 26.412 1.00 88.81 72 PHE A C 1
ATOM 549 O O . PHE A 1 72 ? -23.068 15.936 27.234 1.00 88.81 72 PHE A O 1
ATOM 556 N N . ARG A 1 73 ? -24.325 14.167 26.614 1.00 88.75 73 ARG A N 1
ATOM 557 C CA . ARG A 1 73 ? -25.163 14.105 27.828 1.00 88.75 73 ARG A CA 1
ATOM 558 C C . ARG A 1 73 ? -25.486 12.664 28.214 1.00 88.75 73 ARG A C 1
ATOM 560 O O . ARG A 1 73 ? -25.667 11.820 27.339 1.00 88.75 73 ARG A O 1
ATOM 567 N N . PHE A 1 74 ? -25.607 12.385 29.509 1.00 84.38 74 PHE A N 1
ATOM 568 C CA . PHE A 1 74 ? -26.130 11.104 29.994 1.00 84.38 74 PHE A CA 1
ATOM 569 C C . PHE A 1 74 ? -27.660 11.070 29.891 1.00 84.38 74 PHE A C 1
ATOM 571 O O . PHE A 1 74 ? -28.332 12.049 30.217 1.00 84.38 74 PHE A O 1
ATOM 578 N N . ARG A 1 75 ? -28.220 9.938 29.454 1.00 74.62 75 ARG A N 1
ATOM 579 C CA . ARG A 1 75 ? -29.669 9.724 29.365 1.00 74.62 75 ARG A CA 1
ATOM 580 C C . ARG A 1 75 ? -30.115 8.763 30.465 1.00 74.62 75 ARG A C 1
ATOM 582 O O . ARG A 1 75 ? -29.743 7.592 30.450 1.00 74.62 75 ARG A O 1
ATOM 589 N N . LEU A 1 76 ? -30.929 9.255 31.397 1.00 57.09 76 LEU A N 1
ATOM 590 C CA . LEU A 1 76 ? -31.638 8.433 32.380 1.00 57.09 76 LEU A CA 1
ATOM 591 C C . LEU A 1 76 ? -32.869 7.814 31.700 1.00 57.09 76 LEU A C 1
ATOM 593 O O . LEU A 1 76 ? -33.753 8.534 31.246 1.00 57.09 76 LEU A O 1
ATOM 597 N N . GLU A 1 77 ? 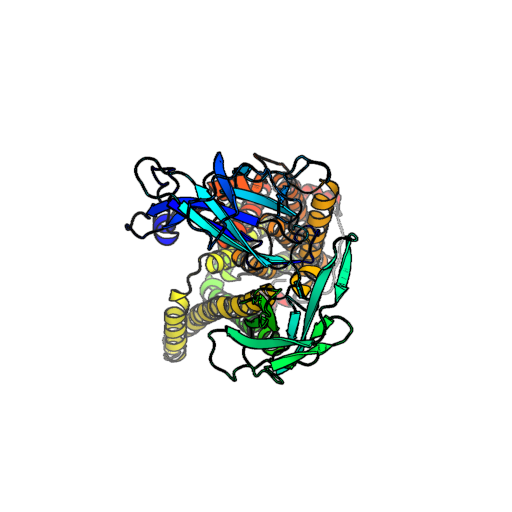-32.933 6.488 31.594 1.00 44.91 77 GLU A N 1
ATOM 598 C CA . GLU A 1 77 ? -34.153 5.779 31.188 1.00 44.91 77 GLU A CA 1
ATOM 599 C C . GLU A 1 77 ? -34.889 5.261 32.430 1.00 44.91 77 GLU A C 1
ATOM 601 O O . GLU A 1 77 ? -34.298 4.549 33.236 1.00 44.91 77 GLU A O 1
ATOM 606 N N . GLY A 1 78 ? -36.187 5.563 32.555 1.00 38.03 78 GLY A N 1
ATOM 607 C CA . GLY A 1 78 ? -37.097 4.814 33.437 1.00 38.03 78 GLY A CA 1
ATOM 608 C C . GLY A 1 78 ? -37.609 5.504 34.705 1.00 38.03 78 GLY A C 1
ATOM 609 O O . GLY A 1 78 ? -38.403 4.894 35.414 1.00 38.03 78 GLY A O 1
ATOM 610 N N . LEU A 1 79 ? -37.255 6.760 34.976 1.00 30.33 79 LEU A N 1
ATOM 611 C CA . LEU A 1 79 ? -38.016 7.598 35.909 1.00 30.33 79 LEU A CA 1
ATOM 612 C C . LEU A 1 79 ? -38.829 8.590 35.079 1.00 30.33 79 LEU A C 1
ATOM 614 O O . LEU A 1 79 ? -38.282 9.261 34.206 1.00 30.33 79 LEU A O 1
ATOM 618 N N . ALA A 1 80 ? -40.142 8.629 35.314 1.00 25.44 80 ALA A N 1
ATOM 619 C CA . ALA A 1 80 ? -41.012 9.679 34.799 1.00 25.44 80 ALA A CA 1
ATOM 620 C C . ALA A 1 80 ? -40.382 11.061 35.057 1.00 25.44 80 ALA A C 1
ATOM 622 O O . ALA A 1 80 ? -39.635 11.225 36.022 1.00 25.44 80 ALA A O 1
ATOM 623 N N . GLU A 1 81 ? -40.703 12.046 34.218 1.00 3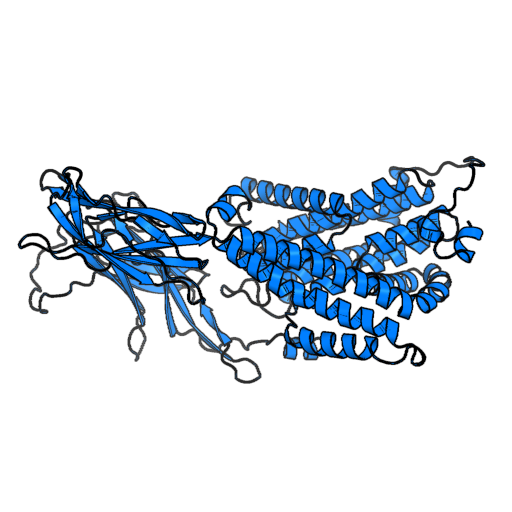0.44 81 GLU A N 1
ATOM 624 C CA . GLU A 1 81 ? -40.242 13.447 34.271 1.00 30.44 81 GLU A CA 1
ATOM 625 C C . GLU A 1 81 ? -40.553 14.210 35.589 1.00 30.44 81 GLU A C 1
ATOM 627 O O . GLU A 1 81 ? -40.454 15.433 35.636 1.00 30.44 81 GLU A O 1
ATOM 632 N N . ASP A 1 82 ? -40.862 13.518 36.687 1.00 27.02 82 ASP A N 1
ATOM 633 C CA . ASP A 1 82 ? -41.351 14.078 37.948 1.00 27.02 82 ASP A CA 1
ATOM 634 C C . ASP A 1 82 ? -40.319 14.144 39.083 1.00 27.02 82 ASP A C 1
ATOM 636 O O . ASP A 1 82 ? -40.671 14.425 40.226 1.00 27.02 82 ASP A O 1
ATOM 640 N N . SER A 1 83 ? -39.021 13.996 38.808 1.00 28.36 83 SER A N 1
ATOM 641 C CA . SER A 1 83 ? -37.992 14.350 39.796 1.00 28.36 83 SER A CA 1
ATOM 642 C C . SER A 1 83 ? -37.076 15.468 39.307 1.00 28.36 83 SER A C 1
ATOM 644 O O . SER A 1 83 ? -35.861 15.307 39.212 1.00 28.36 83 SER A O 1
ATOM 646 N N . LYS A 1 84 ? -37.646 16.670 39.143 1.00 31.45 84 LYS A N 1
ATOM 647 C CA . LYS A 1 84 ? -36.939 17.933 39.445 1.00 31.45 84 LYS A CA 1
ATOM 648 C C . LYS A 1 84 ? -36.689 18.046 40.960 1.00 31.45 84 LYS A C 1
ATOM 650 O O . LYS A 1 84 ? -37.063 19.021 41.602 1.00 31.45 84 LYS A O 1
ATOM 655 N N . SER A 1 85 ? -36.077 17.023 41.544 1.00 29.48 85 SER A N 1
ATOM 656 C CA . SER A 1 85 ? -35.680 16.980 42.946 1.00 29.48 85 SER A CA 1
ATOM 657 C C . SER A 1 85 ? -34.176 17.215 43.023 1.00 29.48 85 SER A C 1
ATOM 659 O O . SER A 1 85 ? -33.403 16.264 43.041 1.00 29.48 85 SER A O 1
ATOM 661 N N . GLY A 1 86 ? -33.802 18.494 42.991 1.00 31.83 86 GLY A N 1
ATOM 662 C CA . GLY A 1 86 ? -32.845 19.185 43.871 1.00 31.83 86 GLY A CA 1
ATOM 663 C C . GLY A 1 86 ? -31.541 18.564 44.395 1.00 31.83 86 GLY A C 1
ATOM 664 O O . GLY A 1 86 ? -30.850 19.277 45.113 1.00 31.83 86 GLY A O 1
ATOM 665 N N . ASN A 1 87 ? -31.149 17.332 44.078 1.00 32.75 87 ASN A N 1
ATOM 666 C CA . ASN A 1 87 ? -29.862 16.787 44.504 1.00 32.75 87 ASN A CA 1
ATOM 667 C C . ASN A 1 87 ? -28.875 16.851 43.342 1.00 32.75 87 ASN A C 1
ATOM 669 O O . ASN A 1 87 ? -29.104 16.272 42.282 1.00 32.75 87 ASN A O 1
ATOM 673 N N . GLY A 1 88 ? -27.787 17.594 43.558 1.00 38.66 88 GLY A N 1
ATOM 674 C CA . GLY A 1 88 ? -26.634 17.619 42.667 1.00 38.66 88 GLY A CA 1
ATOM 675 C C . GLY A 1 88 ? -26.033 16.221 42.446 1.00 38.66 88 GLY A C 1
ATOM 676 O O . GLY A 1 88 ? -26.450 15.250 43.085 1.00 38.66 88 GLY A O 1
ATOM 677 N N . PRO A 1 89 ? -25.063 16.104 41.528 1.00 47.56 89 PRO A N 1
ATOM 678 C CA . PRO A 1 89 ? -24.567 14.820 41.047 1.00 47.56 89 PRO A CA 1
ATOM 679 C C . PRO A 1 89 ? -24.053 13.944 42.197 1.00 47.56 89 PRO A C 1
ATOM 681 O O . PRO A 1 89 ? -23.157 14.340 42.940 1.00 47.56 89 PRO A O 1
ATOM 684 N N . SER A 1 90 ? -24.601 12.733 42.335 1.00 60.66 90 SER A N 1
ATOM 685 C CA . SER A 1 90 ? -24.079 11.729 43.267 1.00 60.66 90 SER A CA 1
ATOM 686 C C . SER A 1 90 ? -22.789 11.111 42.719 1.00 60.66 90 SER A C 1
ATOM 688 O O . SER A 1 90 ? -22.637 10.958 41.501 1.00 60.66 90 SER A O 1
ATOM 690 N N . GLU A 1 91 ? -21.865 10.709 43.601 1.00 62.75 91 GLU A N 1
ATOM 691 C CA . GLU A 1 91 ? -20.635 9.978 43.227 1.00 62.75 91 GLU A CA 1
ATOM 692 C C . GLU A 1 91 ? -20.917 8.693 42.424 1.00 62.75 91 GLU A C 1
ATOM 694 O O . GLU A 1 91 ? -20.066 8.206 41.678 1.00 62.75 91 GLU A O 1
ATOM 699 N N . ASP A 1 92 ? -22.144 8.185 42.522 1.00 69.94 92 ASP A N 1
ATOM 700 C CA . ASP A 1 92 ? -22.627 6.979 41.860 1.00 69.94 92 ASP A CA 1
ATOM 701 C C . ASP A 1 92 ? -22.773 7.097 40.339 1.00 69.94 92 ASP A C 1
ATOM 703 O O . ASP A 1 92 ? -22.791 6.072 39.657 1.00 69.94 92 ASP A O 1
ATOM 707 N N . SER A 1 93 ? -22.881 8.315 39.801 1.00 75.12 93 SER A N 1
ATOM 708 C CA . SER A 1 93 ? -23.076 8.540 38.361 1.00 75.12 93 SER A CA 1
ATOM 709 C C . SER A 1 93 ? -21.740 8.658 37.608 1.00 75.12 93 SER A C 1
ATOM 711 O O . SER A 1 93 ? -20.729 9.042 38.198 1.00 75.12 93 SER A O 1
ATOM 713 N N . PRO A 1 94 ? -21.675 8.327 36.310 1.00 81.38 94 PRO A N 1
ATOM 714 C CA . PRO A 1 94 ? -20.509 8.609 35.478 1.00 81.38 94 PRO A CA 1
ATOM 715 C C . PRO A 1 94 ? -20.330 10.119 35.250 1.00 81.38 94 PRO A C 1
ATOM 717 O O . PRO A 1 94 ? -21.279 10.889 35.355 1.00 81.38 94 PRO A O 1
ATOM 720 N N . SER A 1 95 ? -19.107 10.538 34.924 1.00 84.25 95 SER A N 1
ATOM 721 C CA . SER A 1 95 ? -18.746 11.941 34.656 1.00 84.25 95 SER A CA 1
ATOM 722 C C . SER A 1 95 ? -17.839 12.060 33.431 1.00 84.25 95 SER A C 1
ATOM 724 O O . SER A 1 95 ? -17.077 11.135 33.123 1.00 84.25 95 SER A O 1
ATOM 726 N N . PHE A 1 96 ? -17.922 13.182 32.715 1.00 83.44 96 PHE A N 1
ATOM 727 C CA . PHE A 1 96 ? -17.051 13.462 31.572 1.00 83.44 96 PHE A CA 1
ATOM 728 C C . PHE A 1 96 ? -15.697 14.034 32.010 1.00 83.44 96 PHE A C 1
ATOM 730 O O . PHE A 1 96 ? -15.603 14.762 32.994 1.00 83.44 96 PHE A O 1
ATOM 737 N N . ILE A 1 97 ? -14.653 13.721 31.241 1.00 80.62 97 ILE A N 1
ATOM 738 C CA . ILE A 1 97 ? -13.296 14.257 31.380 1.00 80.62 97 ILE A CA 1
ATOM 739 C C . ILE A 1 97 ? -12.882 14.849 30.030 1.00 80.62 97 ILE A C 1
ATOM 741 O O . ILE A 1 97 ? -12.959 14.170 28.998 1.00 80.62 97 ILE A O 1
ATOM 745 N N . LEU A 1 98 ? -12.420 16.099 30.040 1.00 68.44 98 LEU A N 1
ATOM 746 C CA . LEU A 1 98 ? -11.872 16.770 28.864 1.00 68.44 98 LEU A CA 1
ATOM 747 C C . LEU A 1 98 ? -10.407 16.372 28.621 1.00 68.44 98 LEU A C 1
ATOM 749 O O . LEU A 1 98 ? -9.632 16.092 29.541 1.00 68.44 98 LEU A O 1
ATOM 753 N N . ASP A 1 99 ? -10.012 16.312 27.351 1.00 57.38 99 ASP A N 1
ATOM 754 C CA . ASP A 1 99 ? -8.640 15.979 26.969 1.00 57.38 99 ASP A CA 1
ATOM 755 C C . ASP A 1 99 ? -7.678 17.124 27.333 1.00 57.38 99 ASP A C 1
ATOM 757 O O . ASP A 1 99 ? -7.827 18.249 26.865 1.00 57.38 99 ASP A O 1
ATOM 761 N N . GLY A 1 100 ? -6.676 16.825 28.172 1.00 53.47 100 GLY A N 1
ATOM 762 C CA . GLY A 1 100 ? -5.649 17.777 28.623 1.00 53.47 100 GLY A CA 1
ATOM 763 C C . GLY A 1 100 ? -5.803 18.291 30.061 1.00 53.47 100 GLY A C 1
ATOM 764 O O . GLY A 1 100 ? -4.855 18.872 30.589 1.00 53.47 100 GLY A O 1
ATOM 765 N N . GLU A 1 101 ? -6.932 18.040 30.726 1.00 50.56 101 GLU A N 1
ATOM 766 C CA . GLU A 1 101 ? -7.118 18.386 32.141 1.00 50.56 101 GLU A CA 1
ATOM 767 C C . GLU A 1 101 ? -6.600 17.274 33.074 1.00 50.56 101 GLU A C 1
ATOM 769 O O . GLU A 1 101 ? -6.635 16.085 3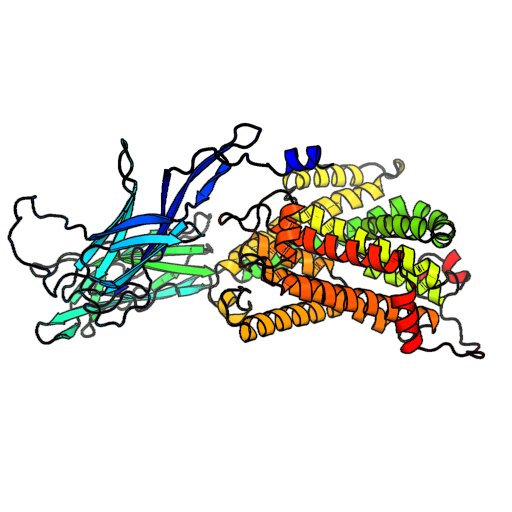2.740 1.00 50.56 101 GLU A O 1
ATOM 774 N N . LYS A 1 102 ? -6.074 17.658 34.252 1.00 44.72 102 LYS A N 1
ATOM 775 C CA . LYS A 1 102 ? -5.659 16.702 35.297 1.00 44.72 102 LYS A CA 1
ATOM 776 C C . LYS A 1 102 ? -6.865 15.862 35.733 1.00 44.72 102 LYS A C 1
ATOM 778 O O . LYS A 1 102 ? -7.984 16.357 35.757 1.00 44.72 102 LYS A O 1
ATOM 783 N N . GLU A 1 103 ? -6.627 14.620 36.161 1.00 47.00 103 GLU A N 1
ATOM 784 C CA . GLU A 1 103 ? -7.659 13.671 36.628 1.00 47.00 103 GLU A CA 1
ATOM 785 C C . GLU A 1 103 ? -8.590 14.200 37.739 1.00 47.00 103 GLU A C 1
ATOM 787 O O . GLU A 1 103 ? -9.631 13.590 37.991 1.00 47.00 103 GLU A O 1
ATOM 792 N N . THR A 1 104 ? -8.222 15.315 38.374 1.00 43.06 104 THR A N 1
ATOM 793 C CA . THR A 1 104 ? -8.945 16.054 39.418 1.00 43.06 104 THR A CA 1
ATOM 794 C C . THR A 1 104 ? -9.863 17.176 38.903 1.00 43.06 104 THR A C 1
ATOM 796 O O . THR A 1 104 ? -10.305 17.988 39.711 1.00 43.06 104 THR A O 1
ATOM 799 N N . ALA A 1 105 ? -10.124 17.275 37.595 1.00 49.81 105 ALA A N 1
ATOM 800 C CA . ALA A 1 105 ? -11.058 18.259 37.034 1.00 49.81 105 ALA A CA 1
ATOM 801 C C . ALA A 1 105 ? -12.494 18.102 37.584 1.00 49.81 105 ALA A C 1
ATOM 803 O O . ALA A 1 105 ? -12.889 17.013 38.011 1.00 49.81 105 ALA A O 1
ATOM 804 N N . GLU A 1 106 ? -13.256 19.203 37.586 1.00 56.16 106 GLU A N 1
ATOM 805 C CA . GLU A 1 106 ? -14.654 19.261 38.041 1.00 56.16 106 GLU A CA 1
ATOM 806 C C . GLU A 1 106 ? -15.516 18.181 37.356 1.00 56.16 106 GLU A C 1
ATOM 808 O O . GLU A 1 106 ? -15.349 17.899 36.170 1.00 56.16 106 GLU A O 1
ATOM 813 N N . ARG A 1 107 ? -16.442 17.543 38.095 1.00 63.38 107 ARG A N 1
ATOM 814 C CA . ARG A 1 107 ? -17.377 16.556 37.519 1.00 63.38 107 ARG A CA 1
ATOM 815 C C . ARG A 1 107 ? -18.317 17.265 36.547 1.00 63.38 107 ARG A C 1
ATOM 817 O O . ARG A 1 107 ? -19.145 18.069 36.964 1.00 63.38 107 ARG A O 1
ATOM 824 N N . LEU A 1 108 ? -18.197 16.933 35.264 1.00 69.38 108 LEU A N 1
ATOM 825 C CA . LEU A 1 108 ? -19.038 17.474 34.200 1.00 69.38 108 LEU A CA 1
ATOM 826 C C . LEU A 1 108 ? -20.152 16.477 33.849 1.00 69.38 108 LEU A C 1
ATOM 828 O O . LEU A 1 108 ? -19.871 15.352 33.425 1.00 69.38 108 LEU A O 1
ATOM 832 N N . ASP A 1 109 ? -21.408 16.908 33.993 1.00 68.56 109 ASP A N 1
ATOM 833 C CA . ASP A 1 109 ? -22.610 16.119 33.663 1.00 68.56 109 ASP A CA 1
ATOM 834 C C . ASP A 1 109 ? -23.027 16.267 32.188 1.00 68.56 109 ASP A C 1
ATOM 836 O O . ASP A 1 109 ? -23.703 15.408 31.613 1.00 68.56 109 ASP A O 1
ATOM 840 N N . ASN A 1 110 ? -22.616 17.367 31.556 1.00 80.50 110 ASN A N 1
ATOM 841 C CA . ASN A 1 110 ? -22.711 17.596 30.123 1.00 80.50 110 ASN A CA 1
ATOM 842 C C . ASN A 1 110 ? -21.450 18.309 29.629 1.00 80.50 110 ASN A C 1
ATOM 844 O O . ASN A 1 110 ? -20.796 19.036 30.374 1.00 80.50 110 ASN A O 1
ATOM 848 N N . VAL A 1 111 ? -21.086 18.070 28.372 1.00 85.50 111 VAL A N 1
ATOM 849 C CA . VAL A 1 111 ? -19.915 18.704 27.758 1.00 85.50 111 VAL A CA 1
ATOM 850 C C . VAL A 1 111 ? -20.238 19.079 26.325 1.00 85.50 111 VAL A C 1
ATOM 852 O O . VAL A 1 111 ? -20.806 18.283 25.576 1.00 85.50 111 VAL A O 1
ATOM 855 N N . GLU A 1 112 ? -19.856 20.291 25.934 1.00 88.19 112 GLU A N 1
ATOM 856 C CA . GLU A 1 112 ? -19.902 20.747 24.550 1.00 88.19 112 GLU A CA 1
ATOM 857 C C . GLU A 1 112 ? -18.487 20.748 23.961 1.00 88.19 112 GLU A C 1
ATOM 859 O O . GLU A 1 112 ? -17.592 21.426 24.463 1.00 88.19 112 GLU A O 1
ATOM 864 N N . VAL A 1 113 ? -18.282 19.986 22.886 1.00 87.81 113 VAL A N 1
ATOM 865 C CA . VAL A 1 113 ? -16.995 19.879 22.187 1.00 87.81 113 VAL A CA 1
ATOM 866 C C . VAL A 1 113 ? -17.177 20.299 20.737 1.00 87.81 113 VAL A C 1
ATOM 868 O O . VAL A 1 113 ? -18.119 19.877 20.064 1.00 87.81 113 VAL A O 1
ATOM 871 N N . LYS A 1 114 ? -16.260 21.129 20.233 1.00 88.50 114 LYS A N 1
ATOM 872 C CA . LYS A 1 114 ? -16.238 21.523 18.821 1.00 88.50 114 LYS A CA 1
ATOM 873 C C . LYS A 1 114 ? -15.491 20.498 17.981 1.00 88.50 114 LYS A C 1
ATOM 875 O O . LYS A 1 114 ? -14.428 20.031 18.379 1.00 88.50 114 LYS A O 1
ATOM 880 N N . THR A 1 115 ? -16.014 20.206 16.794 1.00 86.12 115 THR A N 1
ATOM 881 C CA . THR A 1 115 ? -15.352 19.284 15.872 1.00 86.12 115 THR A CA 1
ATOM 882 C C . THR A 1 115 ? -14.042 19.835 15.306 1.00 86.12 115 THR A C 1
ATOM 884 O O . THR A 1 115 ? -13.936 21.015 14.953 1.00 86.12 115 THR A O 1
ATOM 887 N N . ASP A 1 116 ? -13.050 18.959 15.165 1.00 84.50 116 ASP A N 1
ATOM 888 C CA . ASP A 1 116 ? -11.751 19.252 14.560 1.00 84.50 116 ASP A CA 1
ATOM 889 C C . ASP A 1 116 ? -11.814 19.340 13.015 1.00 84.50 116 ASP A C 1
ATOM 891 O O . ASP A 1 116 ? -12.881 19.317 12.396 1.00 84.50 116 ASP A O 1
ATOM 895 N N . ALA A 1 117 ? -10.656 19.445 12.351 1.00 75.06 117 ALA A N 1
ATOM 896 C CA . ALA A 1 117 ? -10.585 19.497 10.886 1.00 75.06 117 ALA A CA 1
ATOM 897 C C . ALA A 1 117 ? -11.073 18.212 10.190 1.00 75.06 117 ALA A C 1
ATOM 899 O O . ALA A 1 117 ? -11.470 18.267 9.027 1.00 75.06 117 ALA A O 1
ATOM 900 N N . SER A 1 118 ? -11.077 17.075 10.891 1.00 75.38 118 SER A N 1
ATOM 901 C CA . SER A 1 118 ? -11.627 15.813 10.391 1.00 75.38 118 SER A CA 1
ATOM 902 C C . SER A 1 118 ? -13.131 15.659 10.676 1.00 75.38 118 SER A C 1
ATOM 904 O O . SER A 1 118 ? -13.739 14.654 10.299 1.00 75.38 118 SER A O 1
ATOM 906 N N . GLY A 1 119 ? -13.746 16.681 11.285 1.00 82.69 119 GLY A N 1
ATOM 907 C CA . GLY A 1 119 ? -15.145 16.714 11.695 1.00 82.69 119 GLY A CA 1
ATOM 908 C C . GLY A 1 119 ? -15.439 15.852 12.915 1.00 82.69 119 GLY A C 1
ATOM 909 O O . GLY A 1 119 ? -16.581 15.436 13.088 1.00 82.69 119 GLY A O 1
ATOM 910 N N . THR A 1 120 ? -14.433 15.553 13.733 1.00 88.69 120 THR A N 1
ATOM 911 C CA . THR A 1 120 ? -14.545 14.670 14.895 1.00 88.69 120 THR A CA 1
ATOM 912 C C . THR A 1 120 ? -14.569 15.429 16.211 1.00 88.69 120 THR A C 1
ATOM 914 O O . THR A 1 120 ? -13.903 16.451 16.356 1.00 88.69 120 THR A O 1
ATOM 917 N N . ALA A 1 121 ? -15.347 14.925 17.164 1.00 88.56 121 ALA A N 1
ATOM 918 C CA . ALA A 1 121 ? -15.388 15.398 18.544 1.00 88.56 121 ALA A CA 1
ATOM 919 C C . ALA A 1 121 ? -15.234 14.199 19.489 1.00 88.56 121 ALA A C 1
ATOM 921 O O . ALA A 1 121 ? -15.865 13.160 19.263 1.00 88.56 121 ALA A O 1
ATOM 922 N N . SER A 1 122 ? -14.398 14.340 20.521 1.00 89.56 122 SER A N 1
ATOM 923 C CA . SER A 1 122 ? -14.072 13.275 21.474 1.00 89.56 122 SER A CA 1
ATOM 924 C C . SER A 1 122 ? -14.264 13.702 22.927 1.00 89.56 122 SER A C 1
ATOM 926 O O . SER A 1 122 ? -14.003 14.849 23.281 1.00 89.56 122 SER A O 1
ATOM 928 N N . VAL A 1 123 ? -14.689 12.758 23.771 1.00 89.12 123 VAL A N 1
ATOM 929 C CA . VAL A 1 123 ? -14.763 12.913 25.233 1.00 89.12 123 VAL A CA 1
ATOM 930 C C . VAL A 1 123 ? -14.303 11.636 25.934 1.00 89.12 123 VAL A C 1
ATOM 932 O O . VAL A 1 123 ? -14.528 10.527 25.436 1.00 89.12 123 VAL A O 1
ATOM 935 N N . ARG A 1 124 ? -13.685 11.769 27.110 1.00 89.50 124 ARG A N 1
ATOM 936 C CA . ARG A 1 124 ? -13.412 10.640 28.013 1.00 89.50 124 ARG A CA 1
ATOM 937 C C . ARG A 1 124 ? -14.462 10.591 29.118 1.00 89.50 124 ARG A C 1
ATOM 939 O O . ARG A 1 124 ? -15.078 11.601 29.442 1.00 89.50 124 ARG A O 1
ATOM 946 N N . ILE A 1 125 ? -14.688 9.405 29.675 1.00 87.75 125 ILE A N 1
ATOM 947 C CA . ILE A 1 125 ? -15.677 9.183 30.735 1.00 87.75 125 ILE A CA 1
ATOM 948 C C . ILE A 1 125 ? -15.014 8.426 31.876 1.00 87.75 125 ILE A C 1
ATOM 950 O O . ILE A 1 125 ? -14.326 7.431 31.639 1.00 87.75 125 ILE A O 1
ATOM 954 N N . ARG A 1 126 ? -15.273 8.874 33.103 1.00 88.56 126 ARG A N 1
ATOM 955 C CA . ARG A 1 126 ? -15.031 8.119 34.333 1.00 88.56 126 ARG A CA 1
ATOM 956 C C . ARG A 1 126 ? -16.347 7.549 34.834 1.00 88.56 126 ARG A C 1
ATOM 958 O O . ARG A 1 126 ? -17.325 8.286 34.970 1.00 88.56 126 ARG A O 1
ATOM 965 N N . LEU A 1 127 ? -16.370 6.249 35.092 1.00 86.38 127 LEU A N 1
ATOM 966 C CA . LEU A 1 127 ? -17.535 5.575 35.644 1.00 86.38 127 LEU A CA 1
ATOM 967 C C . LEU A 1 127 ? -17.743 5.956 37.111 1.00 86.38 127 LEU A C 1
ATOM 969 O O . LEU A 1 127 ? -16.789 6.222 37.838 1.00 86.38 127 LEU A O 1
ATOM 973 N N . GLY A 1 128 ? -19.006 5.982 37.533 1.00 83.62 128 GLY A N 1
ATOM 974 C CA . GLY A 1 128 ? -19.365 6.141 38.940 1.00 83.62 128 GLY A CA 1
ATOM 975 C C . GLY A 1 128 ? -19.168 4.851 39.736 1.00 83.62 128 GLY A C 1
ATOM 976 O O . GLY A 1 128 ? -18.664 3.850 39.221 1.00 83.62 128 GLY A O 1
ATOM 977 N N . ASN A 1 129 ? -19.597 4.868 40.997 1.00 82.00 129 ASN A N 1
ATOM 978 C CA . ASN A 1 129 ? -19.439 3.731 41.911 1.00 82.00 129 ASN A CA 1
ATOM 979 C C . ASN A 1 129 ? -20.451 2.598 41.682 1.00 82.00 129 ASN A C 1
ATOM 981 O O . ASN A 1 129 ? -20.208 1.473 42.115 1.00 82.00 129 ASN A O 1
ATOM 985 N N . LYS A 1 130 ? -21.563 2.858 40.983 1.00 79.62 130 LYS A N 1
ATOM 986 C CA . LYS A 1 130 ? -22.599 1.848 40.737 1.00 79.62 130 LYS A CA 1
ATOM 987 C C . LYS A 1 130 ? -22.348 1.037 39.467 1.00 79.62 130 LYS A C 1
ATOM 989 O O . LYS A 1 130 ? -21.955 1.564 38.419 1.00 79.62 130 LYS A O 1
ATOM 994 N N . ASN A 1 131 ? -22.643 -0.257 39.561 1.00 81.62 131 ASN A N 1
ATOM 995 C CA . ASN A 1 131 ? -22.779 -1.132 38.402 1.00 81.62 131 ASN A CA 1
ATOM 996 C C . ASN A 1 131 ? -24.020 -0.738 37.607 1.00 81.62 131 ASN A C 1
ATOM 998 O O . ASN A 1 131 ? -25.017 -0.284 38.171 1.00 81.62 131 ASN A O 1
ATOM 1002 N N . GLY A 1 132 ? -23.969 -0.922 36.293 1.00 79.44 132 GLY A N 1
ATOM 1003 C CA . GLY A 1 132 ? -25.129 -0.643 35.462 1.00 79.44 132 GLY A CA 1
ATOM 1004 C C . GLY A 1 132 ? -24.802 -0.297 34.023 1.00 79.44 132 GLY A C 1
ATOM 1005 O O . GLY A 1 132 ? -23.646 -0.219 33.605 1.00 79.44 132 GLY A O 1
ATOM 1006 N N . ASP A 1 133 ? -25.872 -0.106 33.267 1.00 82.69 133 ASP A N 1
ATOM 1007 C CA . ASP A 1 133 ? -25.847 0.271 31.864 1.00 82.69 133 ASP A CA 1
ATOM 1008 C C . ASP A 1 133 ? -26.121 1.769 31.725 1.00 82.69 133 ASP A C 1
ATOM 1010 O O . ASP A 1 133 ? -27.170 2.262 32.137 1.00 82.69 133 ASP A O 1
ATOM 1014 N N . TRP A 1 134 ? -25.174 2.485 31.135 1.00 85.00 134 TRP A N 1
ATOM 1015 C CA . TRP A 1 134 ? -25.203 3.929 30.979 1.00 85.00 134 TRP A CA 1
ATOM 1016 C C . TRP A 1 134 ? -25.312 4.279 29.500 1.00 85.00 134 TRP A C 1
ATOM 1018 O O . TRP A 1 134 ? -24.487 3.864 28.680 1.00 85.00 134 TRP A O 1
ATOM 1028 N N . ARG A 1 135 ? -26.327 5.073 29.151 1.00 88.00 135 ARG A N 1
ATOM 1029 C CA . ARG A 1 135 ? -26.501 5.594 27.792 1.00 88.00 135 ARG A CA 1
ATOM 1030 C C . ARG A 1 135 ? -26.062 7.044 27.720 1.00 88.00 135 ARG A C 1
ATOM 1032 O O . ARG A 1 135 ? -26.445 7.860 28.556 1.00 88.00 135 ARG A O 1
ATOM 1039 N N . ILE A 1 136 ? -25.268 7.349 26.705 1.00 88.62 136 ILE A N 1
ATOM 1040 C CA . ILE A 1 136 ? -24.757 8.686 26.426 1.00 88.62 136 ILE A CA 1
ATOM 1041 C C . ILE A 1 136 ? -25.263 9.101 25.053 1.00 88.62 136 ILE A C 1
ATOM 1043 O O . ILE A 1 136 ? -25.211 8.323 24.106 1.00 88.62 136 ILE A O 1
ATOM 1047 N N . GLU A 1 137 ? -25.751 10.322 24.942 1.00 90.31 137 GLU A N 1
ATOM 1048 C CA . GLU A 1 137 ? -26.244 10.901 23.701 1.00 90.31 137 GLU A CA 1
ATOM 1049 C C . GLU A 1 137 ? -25.309 12.029 23.273 1.00 90.31 137 GLU A C 1
ATOM 1051 O O . GLU A 1 137 ? -25.001 12.925 24.062 1.00 90.31 137 GLU A O 1
ATOM 1056 N N . ALA A 1 138 ? -24.835 11.959 22.033 1.00 91.06 138 ALA A N 1
ATOM 1057 C CA . ALA A 1 138 ? -24.129 13.037 21.362 1.00 91.06 138 ALA A CA 1
ATOM 1058 C C . ALA A 1 138 ? -25.109 13.709 20.399 1.00 91.06 138 ALA A C 1
ATOM 1060 O O . ALA A 1 138 ? -25.572 13.069 19.458 1.00 91.06 138 ALA A O 1
ATOM 1061 N N . SER A 1 139 ? -25.428 14.977 20.645 1.00 91.56 139 SER A N 1
ATOM 1062 C CA . SER A 1 139 ? -26.472 15.715 19.926 1.00 91.56 139 SER A CA 1
ATOM 1063 C C . SER A 1 139 ? -25.917 16.963 19.247 1.00 91.56 139 SER A C 1
ATOM 1065 O O . SER A 1 139 ? -24.990 17.609 19.748 1.00 91.56 139 SER A O 1
ATOM 1067 N N . ILE A 1 140 ? -26.490 17.302 18.092 1.00 90.56 140 ILE A N 1
ATOM 1068 C CA . ILE A 1 140 ? -26.215 18.548 17.368 1.00 90.56 140 ILE A CA 1
ATOM 1069 C C . ILE A 1 140 ? -27.544 19.242 17.078 1.00 90.56 140 ILE A C 1
ATOM 1071 O O . ILE A 1 140 ? -28.347 18.702 16.300 1.00 90.56 140 ILE A O 1
ATOM 1075 N N . PRO A 1 141 ? -27.765 20.447 17.632 1.00 85.69 141 PRO A N 1
ATOM 1076 C CA . PRO A 1 141 ? -29.007 21.169 17.431 1.00 85.69 141 PRO A CA 1
ATOM 1077 C C . PRO A 1 141 ? -29.150 21.627 15.979 1.00 85.69 141 PRO A C 1
ATOM 1079 O O . PRO A 1 141 ? -28.196 22.117 15.362 1.00 85.69 141 PRO A O 1
ATOM 1082 N N . ARG A 1 142 ? -30.355 21.507 15.412 1.00 82.56 142 ARG A N 1
ATOM 1083 C CA . ARG A 1 142 ? -30.637 21.974 14.041 1.00 82.56 142 ARG A CA 1
ATOM 1084 C C . ARG A 1 142 ? -31.777 22.978 14.009 1.00 82.56 142 ARG A C 1
ATOM 1086 O O . ARG A 1 142 ? -32.908 22.676 14.363 1.00 82.56 142 ARG A O 1
ATOM 1093 N N . GLN A 1 143 ? -31.509 24.168 13.470 1.00 74.75 143 GLN A N 1
ATOM 1094 C CA . GLN A 1 143 ? -32.544 25.192 13.304 1.00 74.75 143 GLN A CA 1
ATOM 1095 C C . GLN A 1 143 ? -33.694 24.685 12.414 1.00 74.75 143 GLN A C 1
ATOM 1097 O O . GLN A 1 143 ? -33.498 24.379 11.235 1.00 74.75 143 GLN A O 1
ATOM 1102 N N . GLY A 1 144 ? -34.896 24.588 12.993 1.00 72.19 144 GLY A N 1
ATOM 1103 C CA . GLY A 1 144 ? -36.128 24.205 12.294 1.00 72.19 144 GLY A CA 1
ATOM 1104 C C . GLY A 1 144 ? -36.213 22.735 11.858 1.00 72.19 144 GLY A C 1
ATOM 1105 O O . GLY A 1 144 ? -37.033 22.410 10.998 1.00 72.19 144 GLY A O 1
ATOM 1106 N N . ARG A 1 145 ? -35.366 21.841 12.390 1.00 80.94 145 ARG A N 1
ATOM 1107 C CA . ARG A 1 145 ? -35.396 20.388 12.127 1.00 80.94 145 ARG A CA 1
ATOM 1108 C C . ARG A 1 145 ? -35.128 19.611 13.413 1.00 80.94 145 ARG A C 1
ATOM 1110 O O . ARG A 1 145 ? -34.638 20.179 14.374 1.00 80.94 145 ARG A O 1
ATOM 1117 N N . LYS A 1 146 ? -35.417 18.306 13.403 1.00 84.62 146 LYS A N 1
ATOM 1118 C CA . LYS A 1 146 ? -35.008 17.404 14.487 1.00 84.62 146 LYS A CA 1
ATOM 1119 C C . LYS A 1 146 ? -33.479 17.401 14.621 1.00 84.62 146 LYS A C 1
ATOM 1121 O O . LYS A 1 146 ? -32.780 17.406 13.596 1.00 84.62 146 LYS A O 1
ATOM 1126 N N . ASP A 1 147 ? -33.014 17.373 15.863 1.00 86.38 147 ASP A N 1
ATOM 1127 C CA . ASP A 1 147 ? -31.603 17.269 16.215 1.00 86.38 147 ASP A CA 1
ATOM 1128 C C . ASP A 1 147 ? -30.983 15.987 15.641 1.00 86.38 147 ASP A C 1
ATOM 1130 O O . ASP A 1 147 ? -31.672 15.016 15.298 1.00 86.38 147 ASP A O 1
ATOM 1134 N N . LEU A 1 148 ? -29.674 16.046 15.403 1.00 89.00 148 LEU A N 1
ATOM 1135 C CA . LEU A 1 148 ? -28.893 14.888 14.983 1.00 89.00 148 LEU A CA 1
ATOM 1136 C C . LEU A 1 148 ? -28.273 14.264 16.221 1.00 89.00 148 LEU A C 1
ATOM 1138 O O . LEU A 1 148 ? -27.340 14.839 16.777 1.00 89.00 148 LEU A O 1
ATOM 1142 N N . ASP A 1 149 ? -28.773 13.088 16.583 1.00 90.00 149 ASP A N 1
ATOM 1143 C CA . ASP A 1 149 ? -28.387 12.386 17.800 1.00 90.00 149 ASP A CA 1
ATOM 1144 C C . ASP A 1 149 ? -27.716 11.053 17.455 1.00 90.00 149 ASP A C 1
ATOM 1146 O O . ASP A 1 149 ? -28.204 10.310 16.599 1.00 90.00 149 ASP A O 1
ATOM 1150 N N . GLU A 1 150 ? -26.617 10.746 18.136 1.00 91.69 150 GLU A N 1
ATOM 1151 C CA . GLU A 1 150 ? -25.952 9.442 18.118 1.00 91.69 150 GLU A CA 1
ATOM 1152 C C . GLU A 1 150 ? -25.851 8.914 19.549 1.00 91.69 150 GLU A C 1
ATOM 1154 O O . GLU A 1 150 ? -25.481 9.647 20.471 1.00 91.69 150 GLU A O 1
ATOM 1159 N N . GLN A 1 151 ? -26.172 7.634 19.742 1.00 89.81 151 GLN A N 1
ATOM 1160 C CA . GLN A 1 151 ? -26.216 7.022 21.067 1.00 89.81 151 GLN A CA 1
ATOM 1161 C C . GLN A 1 151 ? -25.042 6.079 21.303 1.00 89.81 151 GLN A C 1
ATOM 1163 O O . GLN A 1 151 ? -24.758 5.170 20.520 1.00 89.81 151 GLN A O 1
ATOM 1168 N N . PHE A 1 152 ? -24.416 6.257 22.456 1.00 88.44 152 PHE A N 1
ATOM 1169 C CA . PHE A 1 152 ? -23.405 5.380 23.006 1.00 88.44 152 PHE A CA 1
ATOM 1170 C C . PHE A 1 152 ? -23.966 4.620 24.195 1.00 88.44 152 PHE A C 1
ATOM 1172 O O . PHE A 1 152 ? -24.783 5.127 24.966 1.00 88.44 152 PHE A O 1
ATOM 1179 N N . ARG A 1 153 ? -23.472 3.402 24.366 1.00 88.31 153 ARG A N 1
ATOM 1180 C CA . ARG A 1 153 ? -23.792 2.541 25.493 1.00 88.31 153 ARG A CA 1
ATOM 1181 C C . ARG A 1 153 ? -22.511 2.100 26.178 1.00 88.31 153 ARG A C 1
ATOM 1183 O O . ARG A 1 153 ? -21.602 1.601 25.514 1.00 88.31 153 ARG A O 1
ATOM 1190 N N . VAL A 1 154 ? -22.456 2.251 27.490 1.00 88.06 154 VAL A N 1
ATOM 1191 C CA . VAL A 1 154 ? -21.301 1.910 28.317 1.00 88.06 154 VAL A CA 1
ATOM 1192 C C . VAL A 1 154 ? -21.777 1.111 29.520 1.00 88.06 154 VAL A C 1
ATOM 1194 O O . VAL A 1 154 ? -22.807 1.421 30.103 1.00 88.06 154 VAL A O 1
ATOM 1197 N N . VAL A 1 155 ? -21.022 0.089 29.905 1.00 88.44 155 VAL A N 1
ATOM 1198 C CA . VAL A 1 155 ? -21.376 -0.794 31.019 1.00 88.44 155 VAL A CA 1
ATOM 1199 C C . VAL A 1 155 ? -20.353 -0.668 32.148 1.00 88.44 155 VAL A C 1
ATOM 1201 O O . VAL A 1 155 ? -19.154 -0.816 31.916 1.00 88.44 155 VAL A O 1
ATOM 1204 N N . SER A 1 156 ? -20.839 -0.434 33.365 1.00 87.94 156 SER A N 1
ATOM 1205 C CA . SER A 1 156 ? -20.069 -0.438 34.613 1.00 87.94 156 SER A CA 1
ATOM 1206 C C . SER A 1 156 ? -20.233 -1.771 35.346 1.00 87.94 156 SER A C 1
ATOM 1208 O O . SER A 1 156 ? -21.340 -2.318 35.382 1.00 87.94 156 SER A O 1
ATOM 1210 N N . GLY A 1 157 ? -19.152 -2.286 35.938 1.00 86.56 157 GLY A N 1
ATOM 1211 C CA . GLY A 1 157 ? -19.160 -3.536 36.714 1.00 86.56 157 GLY A CA 1
ATOM 1212 C C . GLY A 1 157 ? -18.716 -4.780 35.946 1.00 86.56 157 GLY A C 1
ATOM 1213 O O . GLY A 1 157 ? -18.801 -5.896 36.464 1.00 86.56 157 GLY A O 1
ATOM 1214 N N . VAL A 1 158 ? -18.259 -4.609 34.702 1.00 88.88 158 VAL A N 1
ATOM 1215 C CA . VAL A 1 158 ? -17.881 -5.710 33.810 1.00 88.88 158 VAL A CA 1
ATOM 1216 C C . VAL A 1 158 ? -16.499 -5.454 33.231 1.00 88.88 158 VAL A C 1
ATOM 1218 O O . VAL A 1 158 ? -16.278 -4.468 32.534 1.00 88.88 158 VAL A O 1
ATOM 1221 N N . GLU A 1 159 ? -15.596 -6.402 33.435 1.00 88.88 159 GLU A N 1
ATOM 1222 C CA . GLU A 1 159 ? -14.279 -6.434 32.809 1.00 88.88 159 GLU A CA 1
ATOM 1223 C C . GLU A 1 159 ? -14.241 -7.577 31.785 1.00 88.88 159 GLU A C 1
ATOM 1225 O O . GLU A 1 159 ? -14.530 -8.741 32.090 1.00 88.88 159 GLU A O 1
ATOM 1230 N N . LYS A 1 160 ? -13.895 -7.256 30.537 1.00 88.06 160 LYS A N 1
ATOM 1231 C CA . LYS A 1 160 ? -13.685 -8.263 29.494 1.00 88.06 160 LYS A CA 1
ATOM 1232 C C . LYS A 1 160 ? -12.248 -8.772 29.596 1.00 88.06 160 LYS A C 1
ATOM 1234 O O . LYS A 1 160 ? -11.321 -8.038 29.281 1.00 88.06 160 LYS A O 1
ATOM 1239 N N . LEU A 1 161 ? -12.067 -10.032 29.986 1.00 83.75 161 LEU A N 1
ATOM 1240 C CA . LEU A 1 161 ? -10.730 -10.630 30.124 1.00 83.75 161 LEU A CA 1
ATOM 1241 C C . LEU A 1 161 ? -10.085 -10.947 28.764 1.00 83.75 161 LEU A C 1
ATOM 1243 O O . LEU A 1 161 ? -8.875 -11.125 28.670 1.00 83.75 161 LEU A O 1
ATOM 1247 N N . ALA A 1 162 ? -10.911 -11.055 27.724 1.00 73.25 162 ALA A N 1
ATOM 1248 C CA . ALA A 1 162 ? -10.547 -11.538 26.402 1.00 73.25 162 ALA A CA 1
ATOM 1249 C C . ALA A 1 162 ? -11.451 -10.867 25.345 1.00 73.25 162 ALA A C 1
ATOM 1251 O O . ALA A 1 162 ? -12.499 -11.402 24.993 1.00 73.25 162 ALA A O 1
ATOM 1252 N N . ASP A 1 163 ? -11.086 -9.668 24.870 1.00 75.50 163 ASP A N 1
ATOM 1253 C CA . ASP A 1 163 ? -11.795 -8.935 23.801 1.00 75.50 163 ASP A CA 1
ATOM 1254 C C . ASP A 1 163 ? -10.825 -8.544 22.674 1.00 75.50 163 ASP A C 1
ATOM 1256 O O . ASP A 1 163 ? -9.638 -8.336 22.921 1.00 75.50 163 ASP A O 1
ATOM 1260 N N . ASN A 1 164 ? -11.327 -8.438 21.441 1.00 77.44 164 ASN A N 1
ATOM 1261 C CA . ASN A 1 164 ? -10.533 -8.256 20.215 1.00 77.44 164 ASN A CA 1
ATOM 1262 C C . ASN A 1 164 ? -9.452 -9.335 20.009 1.00 77.44 164 ASN A C 1
ATOM 1264 O O . ASN A 1 164 ? -8.323 -9.032 19.626 1.00 77.44 164 ASN A O 1
ATOM 1268 N N . ILE A 1 165 ? -9.796 -10.602 20.259 1.00 84.81 165 ILE A N 1
ATOM 1269 C CA . ILE A 1 165 ? -8.875 -11.724 20.040 1.00 84.81 165 ILE A CA 1
ATOM 1270 C C . ILE A 1 165 ? -8.712 -11.977 18.544 1.00 84.81 165 ILE A C 1
ATOM 1272 O O . ILE A 1 165 ? -9.695 -12.084 17.814 1.00 84.81 165 ILE A O 1
ATOM 1276 N N . GLU A 1 166 ? -7.466 -12.151 18.116 1.00 87.94 166 GLU A N 1
ATOM 1277 C CA . GLU A 1 166 ? -7.108 -12.610 16.780 1.00 87.94 166 GLU A CA 1
ATOM 1278 C C . GLU A 1 166 ? -6.674 -14.077 16.815 1.00 87.94 166 GLU A C 1
ATOM 1280 O O . GLU A 1 166 ? -5.729 -14.443 17.530 1.00 87.94 166 GLU A O 1
ATOM 1285 N N . ALA A 1 167 ? -7.341 -14.909 16.018 1.00 89.00 167 ALA A N 1
ATOM 1286 C CA . ALA A 1 167 ? -7.096 -16.341 15.977 1.00 89.00 167 ALA A CA 1
ATOM 1287 C C . ALA A 1 167 ? -7.298 -16.919 14.572 1.00 89.00 167 ALA A C 1
ATOM 1289 O O . ALA A 1 167 ? -7.927 -16.309 13.706 1.00 89.00 167 ALA A O 1
ATOM 1290 N N . ALA A 1 168 ? -6.751 -18.111 14.341 1.00 90.62 168 ALA A N 1
ATOM 1291 C CA . ALA A 1 168 ? -6.948 -18.806 13.079 1.00 90.62 168 ALA A CA 1
ATOM 1292 C C . ALA A 1 168 ? -8.392 -19.309 12.955 1.00 90.62 168 ALA A C 1
ATOM 1294 O O . ALA A 1 168 ? -9.036 -19.670 13.941 1.00 90.62 168 ALA A O 1
ATOM 1295 N N . VAL A 1 169 ? -8.891 -19.358 11.729 1.00 91.38 169 VAL A N 1
ATOM 1296 C CA . VAL A 1 169 ? -10.135 -20.056 11.390 1.00 91.38 169 VAL A CA 1
ATOM 1297 C C . VAL A 1 169 ? -10.111 -21.500 11.937 1.00 91.38 169 VAL A C 1
ATOM 1299 O O . VAL A 1 169 ? -9.055 -22.132 11.950 1.00 91.38 169 VAL A O 1
ATOM 1302 N N . GLY A 1 170 ? -11.243 -22.007 12.438 1.00 89.62 170 GLY A N 1
ATOM 1303 C CA . GLY A 1 170 ? -11.334 -23.338 13.060 1.00 89.62 170 GLY A CA 1
ATOM 1304 C C . GLY A 1 170 ? -10.792 -23.453 14.493 1.00 89.62 170 GLY A C 1
ATOM 1305 O O . GLY A 1 170 ? -10.924 -24.508 15.109 1.00 89.62 170 GLY A O 1
ATOM 1306 N N . SER A 1 171 ? -10.163 -22.406 15.040 1.00 90.62 171 SER A N 1
ATOM 1307 C CA . SER A 1 171 ? -9.622 -22.454 16.404 1.00 90.62 171 SER A CA 1
ATOM 1308 C C . SER A 1 171 ? -10.701 -22.321 17.477 1.00 90.62 171 SER A C 1
ATOM 1310 O O . SER A 1 171 ? -11.750 -21.703 17.278 1.00 90.62 171 SER A O 1
ATOM 1312 N N . GLU A 1 172 ? -10.411 -22.900 18.638 1.00 89.88 172 GLU A N 1
ATOM 1313 C CA . GLU A 1 172 ? -11.232 -22.794 19.834 1.00 89.88 172 GLU A CA 1
ATOM 1314 C C . GLU A 1 172 ? -10.664 -21.714 20.761 1.00 89.88 172 GLU A C 1
ATOM 1316 O O . GLU A 1 172 ? -9.468 -21.698 21.065 1.00 89.88 172 GLU A O 1
ATOM 1321 N N . ILE A 1 173 ? -11.515 -20.767 21.157 1.00 88.94 173 ILE A N 1
ATOM 1322 C CA . ILE A 1 173 ? -11.099 -19.550 21.853 1.00 88.94 173 ILE A CA 1
ATOM 1323 C C . ILE A 1 173 ? -11.899 -19.401 23.142 1.00 88.94 173 ILE A C 1
ATOM 1325 O O . ILE A 1 173 ? -13.130 -19.305 23.081 1.00 88.94 173 ILE A O 1
ATOM 1329 N N . PRO A 1 174 ? -11.225 -19.288 24.297 1.00 87.75 174 PRO A N 1
ATOM 1330 C CA . PRO A 1 174 ? -11.907 -19.054 25.554 1.00 87.75 174 PRO A CA 1
ATOM 1331 C C . PRO A 1 174 ? -12.377 -17.598 25.628 1.00 87.75 174 PRO A C 1
ATOM 1333 O O . PRO A 1 174 ? -11.573 -16.664 25.656 1.00 87.75 174 PRO A O 1
ATOM 1336 N N . ILE A 1 175 ? -13.691 -17.393 25.703 1.00 87.38 175 ILE A N 1
ATOM 1337 C CA . ILE A 1 175 ? -14.290 -16.086 25.986 1.00 87.38 175 ILE A CA 1
ATOM 1338 C C . ILE A 1 175 ? -14.655 -16.039 27.465 1.00 87.38 175 ILE A C 1
ATOM 1340 O O . ILE A 1 175 ? -15.466 -16.828 27.957 1.00 87.38 175 ILE A O 1
ATOM 1344 N N . ALA A 1 176 ? -14.063 -15.084 28.180 1.00 87.50 176 ALA A N 1
ATOM 1345 C CA . ALA A 1 176 ? -14.262 -14.918 29.611 1.00 87.50 176 ALA A CA 1
ATOM 1346 C C . ALA A 1 176 ? -14.499 -13.452 29.981 1.00 87.50 176 ALA A C 1
ATOM 1348 O O . ALA A 1 176 ? -13.984 -12.521 29.355 1.00 87.50 176 ALA A O 1
ATOM 1349 N N . LEU A 1 177 ? -15.278 -13.262 31.042 1.00 89.62 177 LEU A N 1
ATOM 1350 C CA . LEU A 1 177 ? -15.551 -11.958 31.630 1.00 89.62 177 LEU A CA 1
ATOM 1351 C C . LEU A 1 177 ? -15.524 -12.041 33.148 1.00 89.62 177 LEU A C 1
ATOM 1353 O O . LEU A 1 177 ? -15.803 -13.103 33.717 1.00 89.62 177 LEU A O 1
ATOM 1357 N N . ARG A 1 178 ? -15.188 -10.924 33.784 1.00 90.31 178 ARG A N 1
ATOM 1358 C CA . ARG A 1 178 ? -15.175 -10.760 35.233 1.00 90.31 178 ARG A CA 1
ATOM 1359 C C . ARG A 1 178 ? -16.221 -9.731 35.638 1.00 90.31 178 ARG A C 1
ATOM 1361 O O . ARG A 1 178 ? -16.358 -8.690 35.000 1.00 90.31 178 ARG A O 1
ATOM 1368 N N . LEU A 1 179 ? -16.960 -10.052 36.692 1.00 89.69 179 LEU A N 1
ATOM 1369 C CA . LEU A 1 179 ? -17.969 -9.194 37.293 1.00 89.69 179 LEU A CA 1
ATOM 1370 C C . LEU A 1 179 ? -17.508 -8.765 38.679 1.00 89.69 179 LEU A C 1
ATOM 1372 O O . LEU A 1 179 ? -17.199 -9.616 39.517 1.00 89.69 179 LEU A O 1
ATOM 1376 N N . GLN A 1 180 ? -17.486 -7.460 38.922 1.00 88.75 180 GLN A N 1
ATOM 1377 C CA . GLN A 1 180 ? -17.180 -6.887 40.230 1.00 88.75 180 GLN A CA 1
ATOM 1378 C C . GLN A 1 180 ? -18.117 -5.718 40.508 1.00 88.75 180 GLN A C 1
ATOM 1380 O O . GLN A 1 180 ? -18.602 -5.066 39.585 1.00 88.75 180 GLN A O 1
ATOM 1385 N N . ALA A 1 181 ? -18.381 -5.467 41.781 1.00 85.06 181 ALA A N 1
ATOM 1386 C CA . ALA A 1 181 ? -19.089 -4.286 42.251 1.00 85.06 181 ALA A CA 1
ATOM 1387 C C . ALA A 1 181 ? -18.207 -3.541 43.246 1.00 85.06 181 ALA A C 1
ATOM 1389 O O . ALA A 1 181 ? -17.409 -4.157 43.954 1.00 85.06 181 ALA A O 1
ATOM 1390 N N . ARG A 1 182 ? -18.353 -2.220 43.307 1.00 82.88 182 ARG A N 1
ATOM 1391 C CA . ARG A 1 182 ? -17.663 -1.404 44.302 1.00 82.88 182 ARG A CA 1
ATOM 1392 C C . ARG A 1 182 ? -18.540 -1.278 45.543 1.00 82.88 182 ARG A C 1
ATOM 1394 O O . ARG A 1 182 ? -19.711 -0.931 45.426 1.00 82.88 182 ARG A O 1
ATOM 1401 N N . GLN A 1 183 ? -17.990 -1.606 46.707 1.00 79.56 183 GLN A N 1
ATOM 1402 C CA . GLN A 1 183 ? -18.665 -1.405 47.990 1.00 79.56 183 GLN A CA 1
ATOM 1403 C C . GLN A 1 183 ? -18.519 0.044 48.471 1.00 79.56 183 GLN A C 1
ATOM 1405 O O . GLN A 1 183 ? -17.644 0.772 48.001 1.00 79.56 183 GLN A O 1
ATOM 1410 N N . ASP A 1 184 ? -19.321 0.435 49.464 1.00 72.19 184 ASP A N 1
ATOM 1411 C CA . ASP A 1 184 ? -19.264 1.760 50.105 1.00 72.19 184 ASP A CA 1
ATOM 1412 C C . ASP A 1 184 ? -17.888 2.061 50.734 1.00 72.19 184 ASP A C 1
ATOM 1414 O O . ASP A 1 184 ? -17.496 3.216 50.876 1.00 72.19 184 ASP A O 1
ATOM 1418 N N . THR A 1 185 ? -17.113 1.020 51.062 1.00 68.31 185 THR A N 1
ATOM 1419 C CA . THR A 1 185 ? -15.716 1.108 51.527 1.00 68.31 185 THR A CA 1
ATOM 1420 C C . THR A 1 185 ? -14.730 1.516 50.426 1.00 68.31 185 THR A C 1
ATOM 1422 O O . THR A 1 185 ? -13.557 1.762 50.702 1.00 68.31 185 THR A O 1
ATOM 1425 N N . GLY A 1 186 ? -15.181 1.573 49.170 1.00 71.06 186 GLY A N 1
ATOM 1426 C CA . GLY A 1 186 ? -14.375 1.860 47.988 1.00 71.06 186 GLY A CA 1
ATOM 1427 C C . GLY A 1 186 ? -13.671 0.640 47.384 1.00 71.06 186 GLY A C 1
ATOM 1428 O O . GLY A 1 186 ? -13.081 0.785 46.309 1.00 71.06 186 GLY A O 1
ATOM 1429 N N . GLU A 1 187 ? -13.747 -0.532 48.025 1.00 83.44 187 GLU A N 1
ATOM 1430 C CA . GLU A 1 187 ? -13.135 -1.790 47.578 1.00 83.44 187 GLU A CA 1
ATOM 1431 C C . GLU A 1 187 ? -13.973 -2.488 46.490 1.00 83.44 187 GLU A C 1
ATOM 1433 O O . GLU A 1 187 ? -15.207 -2.448 46.505 1.00 83.44 187 GLU A O 1
ATOM 1438 N N . LEU A 1 188 ? -13.300 -3.129 45.529 1.00 85.62 188 LEU A N 1
ATOM 1439 C CA . LEU A 1 188 ? -13.930 -3.909 44.463 1.00 85.62 188 LEU A CA 1
ATOM 1440 C C . LEU A 1 188 ? -14.110 -5.363 44.903 1.00 85.62 188 LEU A C 1
ATOM 1442 O O . LEU A 1 188 ? -13.136 -6.068 45.161 1.00 85.62 188 LEU A O 1
ATOM 1446 N N . VAL A 1 189 ? -15.356 -5.831 44.924 1.00 88.38 189 VAL A N 1
ATOM 1447 C CA . VAL A 1 189 ? -15.714 -7.185 45.357 1.00 88.38 189 VAL A CA 1
ATOM 1448 C C . VAL A 1 189 ? -16.259 -8.001 44.181 1.00 88.38 189 VAL A C 1
ATOM 1450 O O . VAL A 1 189 ? -17.128 -7.519 43.447 1.00 88.38 189 VAL A O 1
ATOM 1453 N N . PRO A 1 190 ? -15.768 -9.238 43.967 1.00 90.31 190 PRO A N 1
ATOM 1454 C CA . PRO A 1 190 ? -16.246 -10.104 42.897 1.00 90.31 190 PRO A CA 1
ATOM 1455 C C . PRO A 1 190 ? -17.705 -10.521 43.092 1.00 90.31 190 PRO A C 1
ATOM 1457 O O . PRO A 1 190 ? -18.129 -10.904 44.181 1.00 90.31 190 PRO A O 1
ATOM 1460 N N . LEU A 1 191 ? -18.472 -10.506 42.002 1.00 87.25 191 LEU A N 1
ATOM 1461 C CA . LEU A 1 191 ? -19.864 -10.946 42.000 1.00 87.25 191 LEU A CA 1
ATOM 1462 C C . LEU A 1 191 ? -19.951 -12.445 41.685 1.00 87.25 191 LEU A C 1
ATOM 1464 O O . LEU A 1 191 ? -20.006 -12.849 40.521 1.00 87.25 191 LEU A O 1
ATOM 1468 N N . GLU A 1 192 ? -19.983 -13.278 42.725 1.00 89.62 192 GLU A N 1
ATOM 1469 C CA . GLU A 1 192 ? -20.114 -14.739 42.618 1.00 89.62 192 GLU A CA 1
ATOM 1470 C C . GLU A 1 192 ? -21.553 -15.192 42.286 1.00 89.62 192 GLU A C 1
ATOM 1472 O O . GLU A 1 192 ? -22.552 -14.594 42.697 1.00 89.62 192 GLU A O 1
ATOM 1477 N N . GLY A 1 193 ? -21.678 -16.293 41.536 1.00 87.50 193 GLY A N 1
ATOM 1478 C CA . GLY A 1 193 ? -22.952 -16.966 41.276 1.00 87.50 193 GLY A CA 1
ATOM 1479 C C . GLY A 1 193 ? -23.890 -16.230 40.312 1.00 87.50 193 GLY A C 1
ATOM 1480 O O . GLY A 1 193 ? -25.077 -16.570 40.236 1.00 87.50 193 GLY A O 1
ATOM 1481 N N . ARG A 1 194 ? -23.390 -15.235 39.574 1.00 88.00 194 ARG A N 1
ATOM 1482 C CA . ARG A 1 194 ? -24.131 -14.503 38.537 1.00 88.00 194 ARG A CA 1
ATOM 1483 C C . ARG A 1 194 ? -24.250 -15.351 37.281 1.00 88.00 194 ARG A C 1
ATOM 1485 O O . ARG A 1 194 ? -23.257 -15.895 36.806 1.00 88.00 194 ARG A O 1
ATOM 1492 N N . ILE A 1 195 ? -25.466 -15.477 36.752 1.00 89.06 195 ILE A N 1
ATOM 1493 C CA . ILE A 1 195 ? -25.718 -16.256 35.540 1.00 89.06 195 ILE A CA 1
ATOM 1494 C C . ILE A 1 195 ? -25.442 -15.373 34.329 1.00 89.06 195 ILE A C 1
ATOM 1496 O O . ILE A 1 195 ? -26.031 -14.304 34.176 1.00 89.06 195 ILE A O 1
ATOM 1500 N N . VAL A 1 196 ? -24.554 -15.848 33.464 1.00 89.75 196 VAL A N 1
ATOM 1501 C CA . VAL A 1 196 ? -24.201 -15.188 32.213 1.00 89.75 196 VAL A CA 1
ATOM 1502 C C . VAL A 1 196 ? -24.626 -16.091 31.061 1.00 89.75 196 VAL A C 1
ATOM 1504 O O . VAL A 1 196 ? -24.205 -17.246 30.963 1.00 89.75 196 VAL A O 1
ATOM 1507 N N . HIS A 1 197 ? -25.434 -15.557 30.158 1.00 90.75 197 HIS A N 1
ATOM 1508 C CA . HIS A 1 197 ? -25.828 -16.194 28.911 1.00 90.75 197 HIS A CA 1
ATOM 1509 C C . HIS A 1 197 ? -25.001 -15.625 27.755 1.00 90.75 197 HIS A C 1
ATOM 1511 O O . HIS A 1 197 ? -24.795 -14.421 27.681 1.00 90.75 197 HIS A O 1
ATOM 1517 N N . MET A 1 198 ? -24.499 -16.477 26.866 1.00 90.81 198 MET A N 1
ATOM 1518 C CA . MET A 1 198 ? -23.731 -16.090 25.686 1.00 90.81 198 MET A CA 1
ATOM 1519 C C . MET A 1 198 ? -24.343 -16.682 24.422 1.00 90.81 198 MET A C 1
ATOM 1521 O O . MET A 1 198 ? -24.754 -17.843 24.390 1.00 90.81 198 MET A O 1
ATOM 1525 N N . ARG A 1 199 ? -24.375 -15.883 23.357 1.00 91.44 199 ARG A N 1
ATOM 1526 C CA . ARG A 1 199 ? -24.821 -16.304 22.026 1.00 91.44 199 ARG A CA 1
ATOM 1527 C C . ARG A 1 199 ? -24.005 -15.619 20.944 1.00 91.44 199 ARG A C 1
ATOM 1529 O O . ARG A 1 199 ? -23.571 -14.485 21.116 1.00 91.44 199 ARG A O 1
ATOM 1536 N N . ILE A 1 200 ? -23.854 -16.273 19.802 1.00 91.00 200 ILE A N 1
ATOM 1537 C CA . ILE A 1 200 ? -23.296 -15.630 18.612 1.00 91.00 200 ILE A CA 1
ATOM 1538 C C . ILE A 1 200 ? -24.348 -14.640 18.093 1.00 91.00 200 ILE A C 1
ATOM 1540 O O . ILE A 1 200 ? -25.504 -15.001 17.876 1.00 91.00 200 ILE A O 1
ATOM 1544 N N . ALA A 1 201 ? -23.970 -13.370 17.983 1.00 89.44 201 ALA A N 1
ATOM 1545 C CA . ALA A 1 201 ? -24.833 -12.282 17.526 1.00 89.44 201 ALA A CA 1
ATOM 1546 C C . ALA A 1 201 ? -24.485 -11.796 16.116 1.00 89.44 201 ALA A C 1
ATOM 1548 O O . ALA A 1 201 ? -25.316 -11.149 15.484 1.00 89.44 201 ALA A O 1
ATOM 1549 N N . GLY A 1 202 ? -23.288 -12.105 15.618 1.00 88.31 202 GLY A N 1
ATOM 1550 C CA . GLY A 1 202 ? -22.894 -11.798 14.250 1.00 88.31 202 GLY A CA 1
ATOM 1551 C C . GLY A 1 202 ? -21.761 -12.693 13.771 1.00 88.31 202 GLY A C 1
ATOM 1552 O O . GLY A 1 202 ? -20.843 -13.002 14.530 1.00 88.31 202 GLY A O 1
ATOM 1553 N N . GLU A 1 203 ? -21.837 -13.070 12.502 1.00 88.88 203 GLU A N 1
ATOM 1554 C CA . GLU A 1 203 ? -20.828 -13.850 11.791 1.00 88.88 203 GLU A CA 1
ATOM 1555 C C . GLU A 1 203 ? -20.454 -13.143 10.483 1.00 88.88 203 GLU A C 1
ATOM 1557 O O . GLU A 1 203 ? -21.254 -12.351 9.964 1.00 88.88 203 GLU A O 1
ATOM 1562 N N . PRO A 1 204 ? -19.276 -13.444 9.910 1.00 85.94 204 PRO A N 1
ATOM 1563 C CA . PRO A 1 204 ? -18.925 -12.984 8.576 1.00 85.94 204 PRO A CA 1
ATOM 1564 C C . PRO A 1 204 ? -19.986 -13.416 7.544 1.00 85.94 204 PRO A C 1
ATOM 1566 O O . PRO A 1 204 ? -20.393 -14.582 7.543 1.00 85.94 204 PRO A O 1
ATOM 1569 N N . PRO A 1 205 ? -20.418 -12.523 6.630 1.00 80.69 205 PRO A N 1
ATOM 1570 C CA . PRO A 1 205 ? -21.502 -12.777 5.673 1.00 80.69 205 PRO A CA 1
ATOM 1571 C C . PRO A 1 205 ? -21.068 -13.652 4.478 1.00 80.69 205 PRO A C 1
ATOM 1573 O O . PRO A 1 205 ? -21.550 -13.485 3.358 1.00 80.69 205 PRO A O 1
ATOM 1576 N N . VAL A 1 206 ? -20.125 -14.568 4.692 1.00 77.62 206 VAL A N 1
ATOM 1577 C CA . VAL A 1 206 ? -19.549 -15.454 3.673 1.00 77.62 206 VAL A CA 1
ATOM 1578 C C . VAL A 1 206 ? -20.150 -16.851 3.841 1.00 77.62 206 VAL A C 1
ATOM 1580 O O . VAL A 1 206 ? -20.485 -17.255 4.951 1.00 77.62 206 VAL A O 1
ATOM 1583 N N . ARG A 1 207 ? -20.326 -17.603 2.749 1.00 76.69 207 ARG A N 1
ATOM 1584 C CA . ARG A 1 207 ? -20.730 -19.017 2.845 1.00 76.69 207 ARG A CA 1
ATOM 1585 C C . ARG A 1 207 ? -19.609 -19.843 3.478 1.00 76.69 207 ARG A C 1
ATOM 1587 O O . ARG A 1 207 ? -18.451 -19.631 3.142 1.00 76.69 207 ARG A O 1
ATOM 1594 N N . GLY A 1 208 ? -19.984 -20.794 4.327 1.00 82.25 208 GLY A N 1
ATOM 1595 C CA . GLY A 1 208 ? -19.061 -21.693 5.015 1.00 82.25 208 GLY A CA 1
ATOM 1596 C C . GLY A 1 208 ? -19.708 -22.324 6.246 1.00 82.25 208 GLY A C 1
ATOM 1597 O O . GLY A 1 208 ? -20.902 -22.114 6.492 1.00 82.25 208 GLY A O 1
ATOM 1598 N N . GLU A 1 209 ? -18.939 -23.044 7.041 1.00 87.38 209 GLU A N 1
ATOM 1599 C CA . GLU A 1 209 ? -19.341 -23.568 8.344 1.00 87.38 209 GLU A CA 1
ATOM 1600 C C . GLU A 1 209 ? -19.500 -22.430 9.375 1.00 87.38 209 GLU A C 1
ATOM 1602 O O . GLU A 1 209 ? -18.637 -21.553 9.474 1.00 87.38 209 GLU A O 1
ATOM 1607 N N . PRO A 1 210 ? -20.629 -22.373 10.107 1.00 89.00 210 PRO A N 1
ATOM 1608 C CA . PRO A 1 210 ? -20.851 -21.359 11.134 1.00 89.00 210 PRO A CA 1
ATOM 1609 C C . PRO A 1 210 ? -19.999 -21.634 12.376 1.00 89.00 210 PRO A C 1
ATOM 1611 O O . PRO A 1 210 ? -19.543 -22.753 12.602 1.00 89.00 210 PRO A O 1
ATOM 1614 N N . ALA A 1 211 ? -19.833 -20.618 13.221 1.00 91.69 211 ALA A N 1
ATOM 1615 C CA . ALA A 1 211 ? -19.197 -20.817 14.517 1.00 91.69 211 ALA A CA 1
ATOM 1616 C C . ALA A 1 211 ? -20.145 -21.531 15.494 1.00 91.69 211 ALA A C 1
ATOM 1618 O O . ALA A 1 211 ? -21.372 -21.402 15.421 1.00 91.69 211 ALA A O 1
ATOM 1619 N N . SER A 1 212 ? -19.575 -22.244 16.461 1.00 91.31 212 SER A N 1
ATOM 1620 C CA . SER A 1 212 ? -20.321 -22.860 17.558 1.00 91.31 212 SER A CA 1
ATOM 1621 C C . SER A 1 212 ? -19.843 -22.344 18.903 1.00 91.31 212 SER A C 1
ATOM 1623 O O . SER A 1 212 ? -18.703 -21.928 19.074 1.00 91.31 212 SER A O 1
ATOM 1625 N N . LEU A 1 213 ? -20.748 -22.360 19.877 1.00 90.00 213 LEU A N 1
ATOM 1626 C CA . LEU A 1 213 ? -20.474 -21.863 21.216 1.00 90.00 213 LEU A CA 1
ATOM 1627 C C . LEU A 1 213 ? -20.868 -22.929 22.227 1.00 90.00 213 LEU A C 1
ATOM 1629 O O . LEU A 1 213 ? -22.057 -23.263 22.343 1.00 90.00 213 LEU A O 1
ATOM 1633 N N . ASN A 1 214 ? -19.866 -23.440 22.936 1.00 86.19 214 ASN A N 1
ATOM 1634 C CA . ASN A 1 214 ? -20.037 -24.419 23.999 1.00 86.19 214 ASN A CA 1
ATOM 1635 C C . ASN A 1 214 ? -20.410 -23.715 25.306 1.00 86.19 214 ASN A C 1
ATOM 1637 O O . ASN A 1 214 ? -19.980 -22.594 25.567 1.00 86.19 214 ASN A O 1
ATOM 1641 N N . ASN A 1 215 ? -21.230 -24.370 26.133 1.00 83.12 215 ASN A N 1
ATOM 1642 C CA . ASN A 1 215 ? -21.587 -23.884 27.471 1.00 83.12 215 ASN A CA 1
ATOM 1643 C C . ASN A 1 215 ? -22.145 -22.440 27.484 1.00 83.12 215 ASN A C 1
ATOM 1645 O O . ASN A 1 215 ? -21.633 -21.526 28.136 1.00 83.12 215 ASN A O 1
ATOM 1649 N N . ARG A 1 216 ? -23.231 -22.230 26.726 1.00 87.06 216 ARG A N 1
ATOM 1650 C CA . ARG A 1 216 ? -23.864 -20.914 26.515 1.00 87.06 216 ARG A CA 1
ATOM 1651 C C . ARG A 1 216 ? -24.298 -20.229 27.812 1.00 87.06 216 ARG A C 1
ATOM 1653 O O . ARG A 1 216 ? -24.265 -19.003 27.879 1.00 87.06 216 ARG A O 1
ATOM 1660 N N . ARG A 1 217 ? -24.654 -20.982 28.855 1.00 89.88 217 ARG A N 1
ATOM 1661 C CA . ARG A 1 217 ? -25.134 -20.459 30.142 1.00 89.88 217 ARG A CA 1
ATOM 1662 C C . ARG A 1 217 ? -24.269 -20.986 31.285 1.00 89.88 217 ARG A C 1
ATOM 1664 O O . ARG A 1 217 ? -24.276 -22.183 31.538 1.00 89.88 217 ARG A O 1
ATOM 1671 N N . ALA A 1 218 ? -23.578 -20.096 31.994 1.00 88.31 218 ALA A N 1
ATOM 1672 C CA . ALA A 1 218 ? -22.694 -20.461 33.104 1.00 88.31 218 ALA A CA 1
ATOM 1673 C C . ALA A 1 218 ? -22.789 -19.452 34.260 1.00 88.31 218 ALA A C 1
ATOM 1675 O O . ALA A 1 218 ? -23.194 -18.306 34.057 1.00 88.31 218 ALA A O 1
ATOM 1676 N N . LYS A 1 219 ? -22.418 -19.884 35.471 1.00 89.94 219 LYS A N 1
ATOM 1677 C CA . LYS A 1 219 ? -22.334 -19.026 36.664 1.00 89.94 219 LYS A CA 1
ATOM 1678 C C . LYS A 1 219 ? -20.911 -18.491 36.854 1.00 89.94 219 LYS A C 1
ATOM 1680 O O . LYS A 1 219 ? -19.954 -19.195 36.540 1.00 89.94 219 LYS A O 1
ATOM 1685 N N . THR A 1 220 ? -20.768 -17.278 37.384 1.00 89.62 220 THR A N 1
ATOM 1686 C CA . THR A 1 220 ? -19.470 -16.758 37.846 1.00 89.62 220 THR A CA 1
ATOM 1687 C C . THR A 1 220 ? -18.976 -17.512 39.081 1.00 89.62 220 THR A C 1
ATOM 1689 O O . THR A 1 220 ? -19.772 -17.884 39.947 1.00 89.62 220 THR A O 1
ATOM 1692 N N . GLY A 1 221 ? -17.665 -17.750 39.153 1.00 90.00 221 GLY A N 1
ATOM 1693 C CA . GLY A 1 221 ? -17.009 -18.353 40.314 1.00 90.00 221 GLY A CA 1
ATOM 1694 C C . GLY A 1 221 ? -16.750 -17.356 41.449 1.00 90.00 221 GLY A C 1
ATOM 1695 O O . GLY A 1 221 ? -17.158 -16.197 41.382 1.00 90.00 221 GLY A O 1
ATOM 1696 N N . LYS A 1 222 ? -16.015 -17.807 42.475 1.00 89.12 222 LYS A N 1
ATOM 1697 C CA . LYS A 1 222 ? -15.589 -17.000 43.639 1.00 89.12 222 LYS A CA 1
ATOM 1698 C C . LYS A 1 222 ? -14.740 -15.780 43.273 1.00 89.12 222 LYS A C 1
ATOM 1700 O O . LYS A 1 222 ? -14.737 -14.785 43.982 1.00 89.12 222 LYS A O 1
ATOM 1705 N N . ASP A 1 223 ? -14.019 -15.860 42.160 1.00 87.06 223 ASP A N 1
ATOM 1706 C CA . ASP A 1 223 ? -13.220 -14.772 41.588 1.00 87.06 223 ASP A CA 1
ATOM 1707 C C . ASP A 1 223 ? -14.068 -13.773 40.774 1.00 87.06 223 ASP A C 1
ATOM 1709 O O . ASP A 1 223 ? -13.524 -12.849 40.167 1.00 87.06 223 ASP A O 1
ATOM 1713 N N . GLY A 1 224 ? -15.394 -13.959 40.718 1.00 86.38 224 GLY A N 1
ATOM 1714 C CA . GLY A 1 224 ? -16.306 -13.164 39.894 1.00 86.38 224 GLY A CA 1
ATOM 1715 C C . GLY A 1 224 ? -16.153 -13.448 38.399 1.00 86.38 224 GLY A C 1
ATOM 1716 O O . GLY A 1 224 ? -16.768 -12.771 37.575 1.00 86.38 224 GLY A O 1
ATOM 1717 N N . VAL A 1 225 ? -15.340 -14.441 38.021 1.00 88.62 225 VAL A N 1
ATOM 1718 C CA . VAL A 1 225 ? -15.050 -14.769 36.626 1.00 88.62 225 VAL A CA 1
ATOM 1719 C C . VAL A 1 225 ? -16.013 -15.837 36.135 1.00 88.62 225 VAL A C 1
ATOM 1721 O O . VAL A 1 225 ? -16.201 -16.883 36.761 1.00 88.62 225 VAL A O 1
ATOM 1724 N N . ARG A 1 226 ? -16.593 -15.610 34.959 1.00 84.25 226 ARG A N 1
ATOM 1725 C CA . ARG A 1 226 ? -17.253 -16.661 34.182 1.00 84.25 226 ARG A CA 1
ATOM 1726 C C . ARG A 1 226 ? -16.199 -17.346 33.309 1.00 84.25 226 ARG A C 1
ATOM 1728 O O . ARG A 1 226 ? -15.745 -16.758 32.329 1.00 84.25 226 ARG A O 1
ATOM 1735 N N . LYS A 1 227 ? -15.821 -18.578 33.663 1.00 72.44 227 LYS A N 1
ATOM 1736 C CA . LYS A 1 227 ? -14.900 -19.436 32.890 1.00 72.44 227 LYS A CA 1
ATOM 1737 C C . LYS A 1 227 ? -15.679 -20.408 31.993 1.00 72.44 227 LYS A C 1
ATOM 1739 O O . LYS A 1 227 ? -16.793 -20.798 32.336 1.00 72.44 227 LYS A O 1
ATOM 1744 N N . GLY A 1 228 ? -15.069 -20.828 30.882 1.00 61.31 228 GLY A N 1
ATOM 1745 C CA . GLY A 1 228 ? -15.506 -22.005 30.120 1.00 61.31 228 GLY A CA 1
ATOM 1746 C C . GLY A 1 228 ? -16.590 -21.755 29.078 1.00 61.31 228 GLY A C 1
ATOM 1747 O O . GLY A 1 228 ? -17.554 -22.512 29.017 1.00 61.31 228 GLY A O 1
ATOM 1748 N N . THR A 1 229 ? -16.479 -20.690 28.283 1.00 66.88 229 THR A N 1
ATOM 1749 C CA . THR A 1 229 ? -17.233 -20.579 27.030 1.00 66.88 229 THR A CA 1
ATOM 1750 C C . THR A 1 229 ? -16.252 -20.541 25.891 1.00 66.88 229 THR A C 1
ATOM 1752 O O . THR A 1 229 ? -15.668 -19.503 25.586 1.00 66.88 229 THR A O 1
ATOM 1755 N N . ASP A 1 230 ? -16.095 -21.705 25.292 1.00 82.69 230 ASP A N 1
ATOM 1756 C CA . ASP A 1 230 ? -15.203 -21.885 24.177 1.00 82.69 230 ASP A CA 1
ATOM 1757 C C . ASP A 1 230 ? -15.995 -21.608 22.898 1.00 82.69 230 ASP A C 1
ATOM 1759 O O . ASP A 1 230 ? -17.001 -22.261 22.584 1.00 82.69 230 ASP A O 1
ATOM 1763 N N . LEU A 1 231 ? -15.604 -20.528 22.223 1.00 88.56 231 LEU A N 1
ATOM 1764 C CA . LEU A 1 231 ? -16.060 -20.215 20.880 1.00 88.56 231 LEU A CA 1
ATOM 1765 C C . LEU A 1 231 ? -15.203 -21.036 19.923 1.00 88.56 231 LEU A C 1
ATOM 1767 O O . LEU A 1 231 ? -14.017 -20.753 19.763 1.00 88.56 231 LEU A O 1
ATOM 1771 N N . THR A 1 232 ? -15.809 -22.013 19.264 1.00 91.44 232 THR A N 1
ATOM 1772 C CA . THR A 1 232 ? -15.192 -22.697 18.129 1.00 91.44 232 THR A CA 1
ATOM 1773 C C . THR A 1 232 ? -15.499 -21.886 16.881 1.00 91.44 232 THR A C 1
ATOM 1775 O O . THR A 1 232 ? -16.663 -21.742 16.489 1.00 91.44 232 THR A O 1
ATOM 1778 N N . LEU A 1 233 ? -14.469 -21.302 16.277 1.00 91.12 233 LEU A N 1
ATOM 1779 C CA . LEU A 1 233 ? -14.618 -20.574 15.024 1.00 91.12 233 LEU A CA 1
ATOM 1780 C C . LEU A 1 233 ? -14.955 -21.542 13.886 1.00 91.12 233 LEU A C 1
ATOM 1782 O O . LEU A 1 233 ? -14.409 -22.638 13.822 1.00 91.12 233 LEU A O 1
ATOM 1786 N N . GLY A 1 234 ? -15.834 -21.113 12.979 1.00 89.25 234 GLY A N 1
ATOM 1787 C CA . GLY A 1 234 ? -16.095 -21.831 11.730 1.00 89.25 234 GLY A CA 1
ATOM 1788 C C . GLY A 1 234 ? -14.955 -21.662 10.724 1.00 89.25 234 GLY A C 1
ATOM 1789 O O . GLY A 1 234 ? -13.868 -21.210 11.089 1.00 89.25 234 GLY A O 1
ATOM 1790 N N . ASP A 1 235 ? -15.226 -21.958 9.450 1.00 89.06 235 ASP A N 1
ATOM 1791 C CA . ASP A 1 235 ? -14.272 -21.836 8.331 1.00 89.06 235 ASP A CA 1
ATOM 1792 C C . ASP A 1 235 ? -14.207 -20.415 7.711 1.00 89.06 235 ASP A C 1
ATOM 1794 O O . ASP A 1 235 ? -13.422 -20.135 6.801 1.00 89.06 235 ASP A O 1
ATOM 1798 N N . ARG A 1 236 ? -15.035 -19.481 8.195 1.00 89.00 236 ARG A N 1
ATOM 1799 C CA . ARG A 1 236 ? -15.178 -18.147 7.596 1.00 89.00 236 ARG A CA 1
ATOM 1800 C C . ARG A 1 236 ? -14.211 -17.158 8.238 1.00 89.00 236 ARG A C 1
ATOM 1802 O O . ARG A 1 236 ? -14.310 -16.889 9.434 1.00 89.00 236 ARG A O 1
ATOM 1809 N N . ALA A 1 237 ? -13.335 -16.555 7.438 1.00 88.06 237 ALA A N 1
ATOM 1810 C CA . ALA A 1 237 ? -12.510 -15.429 7.873 1.00 88.06 237 ALA A CA 1
ATOM 1811 C C . ALA A 1 237 ? -13.354 -14.157 8.070 1.00 88.06 237 ALA A C 1
ATOM 1813 O O . ALA A 1 237 ? -14.281 -13.881 7.303 1.00 88.06 237 ALA A O 1
ATOM 1814 N N . GLY A 1 238 ? -13.012 -13.366 9.085 1.00 88.12 238 GLY A N 1
ATOM 1815 C CA . GLY A 1 238 ? -13.660 -12.096 9.399 1.00 88.12 238 GLY A CA 1
ATOM 1816 C C . GLY A 1 238 ? -14.008 -11.942 10.876 1.00 88.12 238 GLY A C 1
ATOM 1817 O O . GLY A 1 238 ? -13.507 -12.653 11.747 1.00 88.12 238 GLY A O 1
ATOM 1818 N N . THR A 1 239 ? -14.869 -10.970 11.164 1.00 88.81 239 THR A N 1
ATOM 1819 C CA . THR A 1 239 ? -15.245 -10.616 12.533 1.00 88.81 239 THR A CA 1
ATOM 1820 C C . THR A 1 239 ? -16.468 -11.395 13.011 1.00 88.81 239 THR A C 1
ATOM 1822 O O . THR A 1 239 ? -17.560 -11.261 12.459 1.00 88.81 239 THR A O 1
ATOM 1825 N N . TYR A 1 240 ? -16.298 -12.137 14.097 1.00 90.44 240 TYR A N 1
ATOM 1826 C CA . TYR A 1 240 ? -17.357 -12.768 14.872 1.00 90.44 240 TYR A CA 1
ATOM 1827 C C . TYR A 1 240 ? -17.703 -11.893 16.071 1.00 90.44 240 TYR A C 1
ATOM 1829 O O . TYR A 1 240 ? -16.829 -11.318 16.725 1.00 90.44 240 TYR A O 1
ATOM 1837 N N . ARG A 1 241 ? -18.998 -11.791 16.365 1.00 91.38 241 ARG A N 1
ATOM 1838 C CA . ARG A 1 241 ? -19.517 -11.039 17.508 1.00 91.38 241 ARG A CA 1
ATOM 1839 C C . ARG A 1 241 ? -20.276 -11.980 18.423 1.00 91.38 241 ARG A C 1
ATOM 1841 O O . ARG A 1 241 ? -21.304 -12.531 18.027 1.00 91.38 241 ARG A O 1
ATOM 1848 N N . VAL A 1 242 ? -19.797 -12.133 19.651 1.00 90.94 242 VAL A N 1
ATOM 1849 C CA . VAL A 1 242 ? -20.464 -12.911 20.700 1.00 90.94 242 VAL A CA 1
ATOM 1850 C C . VAL A 1 242 ? -21.097 -11.947 21.689 1.00 90.94 242 VAL A C 1
ATOM 1852 O O . VAL A 1 242 ? -20.444 -11.046 22.199 1.00 90.94 242 VAL A O 1
ATOM 1855 N N . LEU A 1 243 ? -22.385 -12.120 21.949 1.00 91.38 243 LEU A N 1
ATOM 1856 C CA . LEU A 1 243 ? -23.132 -11.326 22.909 1.00 91.38 243 LEU A CA 1
ATOM 1857 C C . LEU A 1 243 ? -23.197 -12.064 24.237 1.00 91.38 243 LEU A C 1
ATOM 1859 O O . LEU A 1 243 ? -23.654 -13.205 24.261 1.00 91.38 243 LEU A O 1
ATOM 1863 N N . ALA A 1 244 ? -22.807 -11.402 25.320 1.00 90.19 244 ALA A N 1
ATOM 1864 C CA . ALA A 1 244 ? -23.072 -11.838 26.679 1.00 90.19 244 ALA A CA 1
ATOM 1865 C C . ALA A 1 244 ? -24.178 -10.991 27.322 1.00 90.19 244 ALA A C 1
ATOM 1867 O O . ALA A 1 244 ? -24.233 -9.770 27.171 1.00 90.19 244 ALA A O 1
ATOM 1868 N N . GLU A 1 245 ? -25.058 -11.657 28.052 1.00 89.94 245 GLU A N 1
ATOM 1869 C CA . GLU A 1 245 ? -26.165 -11.084 28.808 1.00 89.94 245 GLU A CA 1
ATOM 1870 C C . GLU A 1 245 ? -26.090 -11.633 30.235 1.00 89.94 245 GLU A C 1
ATOM 1872 O O . GLU A 1 245 ? -25.887 -12.830 30.435 1.00 89.94 245 GLU A O 1
ATOM 1877 N N . ILE A 1 246 ? -26.214 -10.760 31.228 1.00 89.38 246 ILE A N 1
ATOM 1878 C CA . ILE A 1 246 ? -26.123 -11.094 32.649 1.00 89.38 246 ILE A CA 1
ATOM 1879 C C . ILE A 1 246 ? -27.526 -10.986 33.242 1.00 89.38 246 ILE A C 1
ATOM 1881 O O . ILE A 1 246 ? -28.202 -9.966 33.082 1.00 89.38 246 ILE A O 1
ATOM 1885 N N . GLU A 1 247 ? -27.969 -12.048 33.911 1.00 86.62 247 GLU A N 1
ATOM 1886 C CA . GLU A 1 247 ? -29.260 -12.065 34.599 1.00 86.62 247 GLU A CA 1
ATOM 1887 C C . GLU A 1 247 ? -29.222 -11.139 35.830 1.00 86.62 247 GLU A C 1
ATOM 1889 O O . GLU A 1 247 ? -28.286 -11.182 36.634 1.00 86.62 247 GLU A O 1
ATOM 1894 N N . GLY A 1 248 ? -30.252 -10.300 35.967 1.00 79.81 248 GLY A N 1
ATOM 1895 C CA . GLY A 1 248 ? -30.417 -9.398 37.108 1.00 79.81 248 GLY A CA 1
ATOM 1896 C C . GLY A 1 248 ? -30.899 -10.124 38.366 1.00 79.81 248 GLY A C 1
ATOM 1897 O O . GLY A 1 248 ? -31.424 -11.236 38.296 1.00 79.81 248 GLY A O 1
ATOM 1898 N N . ARG A 1 249 ? -30.730 -9.475 39.518 1.00 78.88 249 ARG A N 1
ATOM 1899 C CA . ARG A 1 249 ? -31.328 -9.841 40.817 1.00 78.88 249 ARG A CA 1
ATOM 1900 C C . ARG A 1 249 ? -32.033 -8.611 41.404 1.00 78.88 249 ARG A C 1
ATOM 1902 O O . ARG A 1 249 ? -31.940 -7.539 40.818 1.00 78.88 249 ARG A O 1
ATOM 1909 N N . GLU A 1 250 ? -32.720 -8.762 42.536 1.00 69.25 250 GLU A N 1
ATOM 1910 C CA . GLU A 1 250 ? -33.436 -7.656 43.202 1.00 69.25 250 GLU A CA 1
ATOM 1911 C C . GLU A 1 250 ? -32.554 -6.414 43.423 1.00 69.25 250 GLU A C 1
ATOM 1913 O O . GLU A 1 250 ? -32.999 -5.309 43.131 1.00 69.25 250 GLU A O 1
ATOM 1918 N N . ASP A 1 251 ? -31.285 -6.600 43.803 1.00 67.19 251 ASP A N 1
ATOM 1919 C CA . ASP A 1 251 ? -30.369 -5.493 44.129 1.00 67.19 251 ASP A CA 1
ATOM 1920 C C . ASP A 1 251 ? -29.423 -5.081 42.983 1.00 67.19 251 ASP A C 1
ATOM 1922 O O . ASP A 1 251 ? -28.577 -4.206 43.158 1.00 67.19 251 ASP A O 1
ATOM 1926 N N . ASP A 1 252 ? -29.497 -5.735 41.817 1.00 68.75 252 ASP A N 1
ATOM 1927 C CA . ASP A 1 252 ? -28.560 -5.499 40.707 1.00 68.75 252 ASP A CA 1
ATOM 1928 C C . ASP A 1 252 ? -29.243 -5.747 39.351 1.00 68.75 252 ASP A C 1
ATOM 1930 O O . ASP A 1 252 ? -29.585 -6.900 39.038 1.00 68.75 252 ASP A O 1
ATOM 1934 N N . PRO A 1 253 ? -29.478 -4.694 38.547 1.00 70.56 253 PRO A N 1
ATOM 1935 C CA . PRO A 1 253 ? -30.248 -4.795 37.316 1.00 70.56 253 PRO A CA 1
ATOM 1936 C C . PRO A 1 253 ? -29.567 -5.696 36.272 1.00 70.56 253 PRO A C 1
ATOM 1938 O O . PRO A 1 253 ? -28.344 -5.837 36.241 1.00 70.56 253 PRO A O 1
ATOM 1941 N N . PRO A 1 254 ? -30.342 -6.307 35.357 1.00 80.25 254 PRO A N 1
ATOM 1942 C CA . PRO A 1 254 ? -29.777 -7.138 34.303 1.00 80.25 254 PRO A CA 1
ATOM 1943 C C . PRO A 1 254 ? -28.921 -6.303 33.347 1.00 80.25 254 PRO A C 1
ATOM 1945 O O . PRO A 1 254 ? -29.388 -5.323 32.763 1.00 80.25 254 PRO A O 1
ATOM 1948 N N . ILE A 1 255 ? -27.697 -6.754 33.091 1.00 81.56 255 ILE A N 1
ATOM 1949 C CA . ILE A 1 255 ? -26.815 -6.141 32.098 1.00 81.56 255 ILE A CA 1
ATOM 1950 C C . ILE A 1 255 ? -26.967 -6.910 30.790 1.00 81.56 255 ILE A C 1
ATOM 1952 O O . ILE A 1 255 ? -26.491 -8.035 30.636 1.00 81.56 255 ILE A O 1
ATOM 1956 N N . ARG A 1 256 ? -27.632 -6.305 29.809 1.00 81.69 256 ARG A N 1
ATOM 1957 C CA . ARG A 1 256 ? -27.809 -6.924 28.487 1.00 81.69 256 ARG A CA 1
ATOM 1958 C C . ARG A 1 256 ? -26.628 -6.593 27.570 1.00 81.69 256 ARG A C 1
ATOM 1960 O O . ARG A 1 256 ? -25.892 -5.647 27.807 1.00 81.69 256 ARG A O 1
ATOM 1967 N N . GLY A 1 257 ? -26.431 -7.342 26.498 1.00 77.44 257 GLY A N 1
ATOM 1968 C CA . GLY A 1 257 ? -25.713 -6.852 25.320 1.00 77.44 257 GLY A CA 1
ATOM 1969 C C . GLY A 1 257 ? -24.223 -6.480 25.448 1.00 77.44 257 GLY A C 1
ATOM 1970 O O . GLY A 1 257 ? -23.814 -5.467 24.881 1.00 77.44 257 GLY A O 1
ATOM 1971 N N . ILE A 1 258 ? -23.405 -7.251 26.162 1.00 87.38 258 ILE A N 1
ATOM 1972 C CA . ILE A 1 258 ? -21.938 -7.097 26.156 1.00 87.38 258 ILE A CA 1
ATOM 1973 C C . ILE A 1 258 ? -21.382 -7.797 24.914 1.00 87.38 258 ILE A C 1
ATOM 1975 O O . ILE A 1 258 ? -21.534 -9.006 24.773 1.00 87.38 258 ILE A O 1
ATOM 1979 N N . ILE A 1 259 ? -20.749 -7.060 24.004 1.00 88.69 259 ILE A N 1
ATOM 1980 C CA . ILE A 1 259 ? -20.257 -7.617 22.735 1.00 88.69 259 ILE A CA 1
ATOM 1981 C C . ILE A 1 259 ? -18.772 -7.955 22.861 1.00 88.69 259 ILE A C 1
ATOM 1983 O O . ILE A 1 259 ? -17.961 -7.066 23.111 1.00 88.69 259 ILE A O 1
ATOM 1987 N N . PHE A 1 260 ? -18.420 -9.216 22.646 1.00 88.00 260 PHE A N 1
ATOM 1988 C CA . PHE A 1 260 ? -17.057 -9.688 22.425 1.00 88.00 260 PHE A CA 1
ATOM 1989 C C . PHE A 1 260 ? -16.796 -9.758 20.932 1.00 88.00 260 PHE A C 1
ATOM 1991 O O . PHE A 1 260 ? -17.609 -10.304 20.179 1.00 88.00 260 PHE A O 1
ATOM 1998 N N . THR A 1 261 ? -15.662 -9.213 20.516 1.00 88.56 261 THR A N 1
ATOM 1999 C CA . THR A 1 261 ? -15.239 -9.238 19.119 1.00 88.56 261 THR A CA 1
ATOM 2000 C C . THR A 1 261 ? -14.087 -10.216 18.964 1.00 88.56 261 THR A C 1
ATOM 2002 O O . THR A 1 261 ? -13.069 -10.097 19.644 1.00 88.56 261 THR A O 1
ATOM 2005 N N . VAL A 1 262 ? -14.248 -11.185 18.068 1.00 89.06 262 VAL A N 1
ATOM 2006 C CA . VAL A 1 262 ? -13.216 -12.168 17.734 1.00 89.06 262 VAL A CA 1
ATOM 2007 C C . VAL A 1 262 ? -12.956 -12.110 16.240 1.00 89.06 262 VAL A C 1
ATOM 2009 O O . VAL A 1 262 ? -13.882 -12.070 15.433 1.00 89.06 262 VAL A O 1
ATOM 2012 N N . MET A 1 263 ? -11.690 -12.081 15.863 1.00 89.06 263 MET A N 1
ATOM 2013 C CA . MET A 1 263 ? -11.246 -11.967 14.486 1.00 89.06 263 MET A CA 1
ATOM 2014 C C . MET A 1 263 ? -10.637 -13.285 14.038 1.00 89.06 263 MET A C 1
ATOM 2016 O O . MET A 1 263 ? -9.571 -13.677 14.513 1.00 89.06 263 MET A O 1
ATOM 2020 N N . ALA A 1 264 ? -11.331 -13.958 13.124 1.00 90.19 264 ALA A N 1
ATOM 2021 C CA . ALA A 1 264 ? -10.863 -15.185 12.504 1.00 90.19 264 ALA A CA 1
ATOM 2022 C C . ALA A 1 264 ? -10.056 -14.859 11.246 1.00 90.19 264 ALA A C 1
ATOM 2024 O O . ALA A 1 264 ? -10.551 -14.165 10.352 1.00 90.19 264 ALA A O 1
ATOM 2025 N N . ILE A 1 265 ? -8.837 -15.381 11.164 1.00 89.12 265 ILE A N 1
ATOM 2026 C CA . ILE A 1 265 ? -7.924 -15.158 10.041 1.00 89.12 265 ILE A CA 1
ATOM 2027 C C . ILE A 1 265 ? -7.589 -16.476 9.362 1.00 89.12 265 ILE A C 1
ATOM 2029 O O . ILE A 1 265 ? -7.147 -17.432 10.000 1.00 89.12 265 ILE A O 1
ATOM 2033 N N . ASP A 1 266 ? -7.787 -16.512 8.047 1.00 90.56 266 ASP A N 1
ATOM 2034 C CA . ASP A 1 266 ? -7.398 -17.640 7.210 1.00 90.56 266 ASP A CA 1
ATOM 2035 C C . ASP A 1 266 ? -6.020 -17.373 6.593 1.00 90.56 266 ASP A C 1
ATOM 2037 O O . ASP A 1 266 ? -5.887 -16.827 5.495 1.00 90.56 266 ASP A O 1
ATOM 2041 N N . TRP A 1 267 ? -4.968 -17.740 7.326 1.00 88.44 267 TRP A N 1
ATOM 2042 C CA . TRP A 1 267 ? -3.587 -17.542 6.878 1.00 88.44 267 TRP A CA 1
ATOM 2043 C C . TRP A 1 267 ? -3.269 -18.286 5.580 1.00 88.44 267 TRP A C 1
ATOM 2045 O O . TRP A 1 267 ? -2.498 -17.780 4.761 1.00 88.44 267 TRP A O 1
ATOM 2055 N N . LEU A 1 268 ? -3.867 -19.464 5.373 1.00 90.62 268 LEU A N 1
ATOM 2056 C CA . LEU A 1 268 ? -3.646 -20.252 4.165 1.00 90.62 268 LEU A CA 1
ATOM 2057 C C . LEU A 1 268 ? -4.255 -19.542 2.959 1.00 90.62 268 LEU A C 1
ATOM 2059 O O . LEU A 1 268 ? -3.577 -19.357 1.948 1.00 90.62 268 LEU A O 1
ATOM 2063 N N . ARG A 1 269 ? -5.506 -19.093 3.072 1.00 88.94 269 ARG A N 1
ATOM 2064 C CA . ARG A 1 269 ? -6.173 -18.343 2.008 1.00 88.94 269 ARG A CA 1
ATOM 2065 C C . ARG A 1 269 ? -5.456 -17.039 1.690 1.00 88.94 269 ARG A C 1
ATOM 2067 O O . ARG A 1 269 ? -5.259 -16.758 0.512 1.00 88.94 269 ARG A O 1
ATOM 2074 N N . ILE A 1 270 ? -5.007 -16.288 2.697 1.00 90.00 270 ILE A N 1
ATOM 2075 C CA . ILE A 1 270 ? -4.191 -15.080 2.489 1.00 90.00 270 ILE A CA 1
ATOM 2076 C C . ILE A 1 270 ? -2.930 -15.419 1.690 1.00 90.00 270 ILE A C 1
ATOM 2078 O O . ILE A 1 270 ? -2.641 -14.770 0.681 1.00 90.00 270 ILE A O 1
ATOM 2082 N N . ALA A 1 271 ? -2.189 -16.449 2.111 1.00 90.25 271 ALA A N 1
ATOM 2083 C CA . ALA A 1 271 ? -0.967 -16.864 1.434 1.00 90.25 271 ALA A CA 1
ATOM 2084 C C . ALA A 1 271 ? -1.242 -17.280 -0.018 1.00 90.25 271 ALA A C 1
ATOM 2086 O O . ALA A 1 271 ? -0.499 -16.883 -0.918 1.00 90.25 271 ALA A O 1
ATOM 2087 N N . VAL A 1 272 ? -2.324 -18.021 -0.270 1.00 91.69 272 VAL A N 1
ATOM 2088 C CA . VAL A 1 272 ? -2.732 -18.443 -1.616 1.00 91.69 272 VAL A CA 1
ATOM 2089 C C . VAL A 1 272 ? -3.140 -17.245 -2.473 1.00 91.69 272 VAL A C 1
ATOM 2091 O O . VAL A 1 272 ? -2.625 -17.105 -3.579 1.00 91.69 272 VAL A O 1
ATOM 2094 N N . GLU A 1 273 ? -4.007 -16.357 -1.985 1.00 91.38 273 GLU A N 1
ATOM 2095 C CA . GLU A 1 273 ? -4.493 -15.188 -2.733 1.00 91.38 273 GLU A CA 1
ATOM 2096 C C . GLU A 1 273 ? -3.343 -14.252 -3.124 1.00 91.38 273 GLU A C 1
ATOM 2098 O O . GLU A 1 273 ? -3.233 -13.859 -4.289 1.00 91.38 273 GLU A O 1
ATOM 2103 N N . ILE A 1 274 ? -2.430 -13.965 -2.189 1.00 90.00 274 ILE A N 1
ATOM 2104 C CA . ILE A 1 274 ? -1.250 -13.136 -2.461 1.00 90.00 274 ILE A CA 1
ATOM 2105 C C . ILE A 1 274 ? -0.289 -13.843 -3.422 1.00 90.00 274 ILE A C 1
ATOM 2107 O O . ILE A 1 274 ? 0.169 -13.222 -4.383 1.00 90.00 274 ILE A O 1
ATOM 2111 N N . SER A 1 275 ? 0.009 -15.130 -3.215 1.00 90.50 275 SER A N 1
ATOM 2112 C CA . SER A 1 275 ? 0.962 -15.855 -4.070 1.00 90.50 275 SER A CA 1
ATOM 2113 C C . SER A 1 275 ? 0.435 -16.021 -5.494 1.00 90.50 275 SER A C 1
ATOM 2115 O O . SER A 1 275 ? 1.144 -15.726 -6.457 1.00 90.50 275 SER A O 1
ATOM 2117 N N . VAL A 1 276 ? -0.819 -16.452 -5.650 1.00 93.50 276 VAL A N 1
ATOM 2118 C CA . VAL A 1 276 ? -1.463 -16.615 -6.960 1.00 93.50 276 VAL A CA 1
ATOM 2119 C C . VAL A 1 276 ? -1.621 -15.259 -7.638 1.00 93.50 276 VAL A C 1
ATOM 2121 O O . VAL A 1 276 ? -1.282 -15.131 -8.815 1.00 93.50 276 VAL A O 1
ATOM 2124 N N . GLY A 1 277 ? -2.054 -14.233 -6.897 1.00 91.62 277 GLY A N 1
ATOM 2125 C CA . GLY A 1 277 ? -2.118 -12.859 -7.385 1.00 91.62 277 GLY A CA 1
ATOM 2126 C C . GLY A 1 277 ? -0.765 -12.392 -7.923 1.00 91.62 277 GLY A C 1
ATOM 2127 O O . GLY A 1 277 ? -0.678 -11.931 -9.058 1.00 91.62 277 GLY A O 1
ATOM 2128 N N . LEU A 1 278 ? 0.319 -12.602 -7.174 1.00 88.69 278 LEU A N 1
ATOM 2129 C CA . LEU A 1 278 ? 1.667 -12.232 -7.603 1.00 88.69 278 LEU A CA 1
ATOM 2130 C C . LEU A 1 278 ? 2.127 -13.017 -8.841 1.00 88.69 278 LEU A C 1
ATOM 2132 O O . LEU A 1 278 ? 2.683 -12.426 -9.767 1.00 88.69 278 LEU A O 1
ATOM 2136 N N . ILE A 1 279 ? 1.880 -14.328 -8.899 1.00 91.19 279 ILE A N 1
ATOM 2137 C CA . ILE A 1 279 ? 2.228 -15.156 -10.064 1.00 91.19 279 ILE A CA 1
ATOM 2138 C C . ILE A 1 279 ? 1.475 -14.676 -11.309 1.00 91.19 279 ILE A C 1
ATOM 2140 O O . ILE A 1 279 ? 2.091 -14.492 -12.360 1.00 91.19 279 ILE A O 1
ATOM 2144 N N . PHE A 1 280 ? 0.166 -14.432 -11.203 1.00 92.81 280 PHE A N 1
ATOM 2145 C CA . PHE A 1 280 ? -0.650 -13.931 -12.313 1.00 92.81 280 PHE A CA 1
ATOM 2146 C C . PHE A 1 280 ? -0.210 -12.541 -12.749 1.00 92.81 280 PHE A C 1
ATOM 2148 O O . PHE A 1 280 ? -0.130 -12.277 -13.949 1.00 92.81 280 PHE A O 1
ATOM 2155 N N . PHE A 1 281 ? 0.145 -11.681 -11.796 1.00 87.81 281 PHE A N 1
ATOM 2156 C CA . PHE A 1 281 ? 0.688 -10.365 -12.080 1.00 87.81 281 PHE A CA 1
ATOM 2157 C C . PHE A 1 281 ? 1.988 -10.461 -12.889 1.00 87.81 281 PHE A C 1
ATOM 2159 O O . PHE A 1 281 ? 2.092 -9.898 -13.981 1.00 87.81 281 PHE A O 1
ATOM 2166 N N . LEU A 1 282 ? 2.970 -11.224 -12.398 1.00 86.75 282 LEU A N 1
ATOM 2167 C CA . LEU A 1 282 ? 4.266 -11.398 -13.059 1.00 86.75 282 LEU A CA 1
ATOM 2168 C C . LEU A 1 282 ? 4.122 -12.059 -14.437 1.00 86.75 282 LEU A C 1
ATOM 2170 O O . LEU A 1 282 ? 4.786 -11.649 -15.393 1.00 86.75 282 LEU A O 1
ATOM 2174 N N . LEU A 1 283 ? 3.231 -13.046 -14.564 1.00 90.19 283 LEU A N 1
ATOM 2175 C CA . LEU A 1 283 ? 2.916 -13.682 -15.841 1.00 90.19 283 LEU A CA 1
ATOM 2176 C C . LEU A 1 283 ? 2.262 -12.691 -16.812 1.00 90.19 283 LEU A C 1
ATOM 2178 O O . LEU A 1 283 ? 2.663 -12.626 -17.975 1.00 90.19 283 LEU A O 1
ATOM 2182 N N . GLY A 1 284 ? 1.312 -11.888 -16.332 1.00 89.81 284 GLY A N 1
ATOM 2183 C CA . GLY A 1 284 ? 0.639 -10.852 -17.108 1.00 89.81 284 GLY A CA 1
ATOM 2184 C C . GLY A 1 284 ? 1.616 -9.809 -17.643 1.00 89.81 284 GLY A C 1
ATOM 2185 O O . GLY A 1 284 ? 1.638 -9.539 -18.845 1.00 89.81 284 GLY A O 1
ATOM 2186 N N . VAL A 1 285 ? 2.512 -9.306 -16.788 1.00 84.38 285 VAL A N 1
ATOM 2187 C CA . VAL A 1 285 ? 3.581 -8.374 -17.187 1.00 84.38 285 VAL A CA 1
ATOM 2188 C C . VAL A 1 285 ? 4.529 -9.011 -18.199 1.00 84.38 285 VAL A C 1
ATOM 2190 O O . VAL A 1 285 ? 4.893 -8.369 -19.184 1.00 84.38 285 VAL A O 1
ATOM 2193 N N . ARG A 1 286 ? 4.897 -10.285 -18.020 1.00 85.06 286 ARG A N 1
ATOM 2194 C CA . ARG A 1 286 ? 5.732 -11.012 -18.988 1.00 85.06 286 ARG A CA 1
ATOM 2195 C C . ARG A 1 286 ? 5.039 -11.152 -20.344 1.00 85.06 286 ARG A C 1
ATOM 2197 O O . ARG A 1 286 ? 5.690 -11.023 -21.380 1.00 85.06 286 ARG A O 1
ATOM 2204 N N . PHE A 1 287 ? 3.735 -11.414 -20.357 1.00 88.62 287 PHE A N 1
ATOM 2205 C CA . PHE A 1 287 ? 2.941 -11.505 -21.582 1.00 88.62 287 PHE A CA 1
ATOM 2206 C C . PHE A 1 287 ? 2.812 -10.151 -22.278 1.00 88.62 287 PHE A C 1
ATOM 2208 O O . PHE A 1 287 ? 3.009 -10.097 -23.493 1.00 88.62 287 PHE A O 1
ATOM 2215 N N . LEU A 1 288 ? 2.589 -9.070 -21.522 1.00 86.38 288 LEU A N 1
ATOM 2216 C CA . LEU A 1 288 ? 2.640 -7.696 -22.032 1.00 86.38 288 LEU A CA 1
ATOM 2217 C C . LEU A 1 288 ? 3.982 -7.407 -22.688 1.00 86.38 288 LEU A C 1
ATOM 2219 O O . LEU A 1 288 ? 4.019 -7.072 -23.868 1.00 86.38 288 LEU A O 1
ATOM 2223 N N . ALA A 1 289 ? 5.073 -7.582 -21.939 1.00 79.12 289 ALA A N 1
ATOM 2224 C CA . ALA A 1 289 ? 6.416 -7.268 -22.404 1.00 79.12 289 ALA A CA 1
ATOM 2225 C C . ALA A 1 289 ? 6.755 -8.046 -23.682 1.00 79.12 289 ALA A C 1
ATOM 2227 O O . ALA A 1 289 ? 7.204 -7.457 -24.658 1.00 79.12 289 ALA A O 1
ATOM 2228 N N . ASN A 1 290 ? 6.469 -9.351 -23.723 1.00 82.06 290 ASN A N 1
ATOM 2229 C CA . ASN A 1 290 ? 6.717 -10.178 -24.905 1.00 82.06 290 ASN A CA 1
ATOM 2230 C C . ASN A 1 290 ? 5.791 -9.838 -26.080 1.00 82.06 290 ASN A C 1
ATOM 2232 O O . ASN A 1 290 ? 6.226 -9.867 -27.228 1.00 82.06 290 ASN A O 1
ATOM 2236 N N . GLY A 1 291 ? 4.513 -9.561 -25.817 1.00 82.81 291 GLY A N 1
ATOM 2237 C CA . GLY A 1 291 ? 3.540 -9.197 -26.844 1.00 82.81 291 GLY A CA 1
ATOM 2238 C C . GLY A 1 291 ? 3.915 -7.878 -27.510 1.00 82.81 291 GLY A C 1
ATOM 2239 O O . GLY A 1 291 ? 4.091 -7.828 -28.727 1.00 82.81 291 GLY A O 1
ATOM 2240 N N . PHE A 1 292 ? 4.140 -6.837 -26.709 1.00 79.44 292 PHE A N 1
ATOM 2241 C CA . PHE A 1 292 ? 4.592 -5.543 -27.205 1.00 79.44 292 PHE A CA 1
ATOM 2242 C C . PHE A 1 292 ? 5.969 -5.627 -27.863 1.00 79.44 292 PHE A C 1
ATOM 2244 O O . PHE A 1 292 ? 6.159 -5.020 -28.911 1.00 79.44 292 PHE A O 1
ATOM 2251 N N . LEU A 1 293 ? 6.910 -6.409 -27.325 1.00 76.69 293 LEU A N 1
ATOM 2252 C CA . LEU A 1 293 ? 8.217 -6.606 -27.956 1.00 76.69 293 LEU A CA 1
ATOM 2253 C C . LEU A 1 293 ? 8.093 -7.187 -29.366 1.00 76.69 293 LEU A C 1
ATOM 2255 O O . LEU A 1 293 ? 8.815 -6.760 -30.257 1.00 76.69 293 LEU A O 1
ATOM 2259 N N . ILE A 1 294 ? 7.186 -8.133 -29.601 1.00 77.12 294 ILE A N 1
ATOM 2260 C CA . ILE A 1 294 ? 7.032 -8.722 -30.936 1.00 77.12 294 ILE A CA 1
ATOM 2261 C C . ILE A 1 294 ? 6.337 -7.751 -31.893 1.00 77.12 294 ILE A C 1
ATOM 2263 O O . ILE A 1 294 ? 6.757 -7.622 -33.039 1.00 77.12 294 ILE A O 1
ATOM 2267 N N . VAL A 1 295 ? 5.302 -7.046 -31.426 1.00 75.00 295 VAL A N 1
ATOM 2268 C CA . VAL A 1 295 ? 4.527 -6.126 -32.274 1.00 75.00 295 VAL A CA 1
ATOM 2269 C C . VAL A 1 295 ? 5.307 -4.837 -32.572 1.00 75.00 295 VAL A C 1
ATOM 2271 O O . VAL A 1 295 ? 5.318 -4.374 -33.708 1.00 75.00 295 VAL A O 1
ATOM 2274 N N . LEU A 1 296 ? 5.983 -4.251 -31.578 1.00 70.56 296 LEU A N 1
ATOM 2275 C CA . LEU A 1 296 ? 6.695 -2.971 -31.708 1.00 70.56 296 LEU A CA 1
ATOM 2276 C C . LEU A 1 296 ? 8.208 -3.134 -31.928 1.00 70.56 296 LEU A C 1
ATOM 2278 O O . LEU A 1 296 ? 8.852 -2.194 -32.394 1.00 70.56 296 LEU A O 1
ATOM 2282 N N . GLY A 1 297 ? 8.799 -4.291 -31.625 1.00 65.44 297 GLY A N 1
ATOM 2283 C CA . GLY A 1 297 ? 10.247 -4.533 -31.709 1.00 65.44 297 GLY A CA 1
ATOM 2284 C C . GLY A 1 297 ? 10.882 -4.208 -33.065 1.00 65.44 297 GLY A C 1
ATOM 2285 O O . GLY A 1 297 ? 11.873 -3.472 -33.080 1.00 65.44 297 GLY A O 1
ATOM 2286 N N . PRO A 1 298 ? 10.321 -4.661 -34.207 1.00 66.75 298 PRO A N 1
ATOM 2287 C CA . PRO A 1 298 ? 10.852 -4.334 -35.534 1.00 66.75 298 PRO A CA 1
ATOM 2288 C C . PRO A 1 298 ? 10.909 -2.822 -35.805 1.00 66.75 298 PRO A C 1
ATOM 2290 O O . PRO A 1 298 ? 11.871 -2.317 -36.388 1.00 66.75 298 PRO A O 1
ATOM 2293 N N . HIS A 1 299 ? 9.916 -2.074 -35.313 1.00 64.25 299 HIS A N 1
ATOM 2294 C CA . HIS A 1 299 ? 9.867 -0.617 -35.430 1.00 64.25 299 HIS A CA 1
ATOM 2295 C C . HIS A 1 299 ? 10.860 0.068 -34.483 1.00 64.25 299 HIS A C 1
ATOM 2297 O O . HIS A 1 299 ? 11.519 1.034 -34.872 1.00 64.25 299 HIS A O 1
ATOM 2303 N N . LEU A 1 300 ? 11.029 -0.460 -33.266 1.00 59.06 300 LEU A N 1
ATOM 2304 C CA . LEU A 1 300 ? 11.995 0.046 -32.290 1.00 59.06 300 LEU A CA 1
ATOM 2305 C C . LEU A 1 300 ? 13.445 -0.152 -32.759 1.00 59.06 300 LEU A C 1
ATOM 2307 O O . LEU A 1 300 ? 14.274 0.729 -32.529 1.00 59.06 300 LEU A O 1
ATOM 2311 N N . HIS A 1 301 ? 13.760 -1.250 -33.455 1.00 54.38 301 HIS A N 1
ATOM 2312 C CA . HIS A 1 301 ? 15.113 -1.550 -33.939 1.00 54.38 301 HIS A CA 1
ATOM 2313 C C . HIS A 1 301 ? 15.569 -0.629 -35.088 1.00 54.38 301 HIS A C 1
ATOM 2315 O O . HIS A 1 301 ? 16.692 -0.126 -35.078 1.00 54.38 301 HIS A O 1
ATOM 2321 N N . HIS A 1 302 ? 14.691 -0.322 -36.049 1.00 56.12 302 HIS A N 1
ATOM 2322 C CA . HIS A 1 302 ? 15.013 0.636 -37.117 1.00 56.12 302 HIS A CA 1
ATOM 2323 C C . HIS A 1 302 ? 14.996 2.099 -36.641 1.00 56.12 302 HIS A C 1
ATOM 2325 O O . HIS A 1 302 ? 15.737 2.933 -37.171 1.00 56.12 302 HIS A O 1
ATOM 2331 N N . ALA A 1 303 ? 14.187 2.425 -35.626 1.00 57.25 303 ALA A N 1
ATOM 2332 C CA . ALA A 1 303 ? 14.090 3.778 -35.084 1.00 57.25 303 ALA A CA 1
ATOM 2333 C C . ALA A 1 303 ? 15.241 4.129 -34.121 1.00 57.25 303 ALA A C 1
ATOM 2335 O O . ALA A 1 303 ? 15.696 5.275 -34.118 1.00 57.25 303 ALA A O 1
ATOM 2336 N N . THR A 1 304 ? 15.774 3.164 -33.361 1.00 56.97 304 THR A N 1
ATOM 2337 C CA . THR A 1 304 ? 16.795 3.388 -32.312 1.00 56.97 304 THR A CA 1
ATOM 2338 C C . THR A 1 304 ? 18.052 4.086 -32.831 1.00 56.97 304 THR A C 1
ATOM 2340 O O . THR A 1 304 ? 18.523 5.032 -32.201 1.00 56.97 304 THR A O 1
ATOM 2343 N N . GLY A 1 305 ? 18.560 3.710 -34.010 1.00 62.53 305 GLY A N 1
ATOM 2344 C CA . GLY A 1 305 ? 19.756 4.334 -34.594 1.00 62.53 305 GLY A CA 1
ATOM 2345 C C . GLY A 1 305 ? 19.570 5.801 -35.013 1.00 62.53 305 GLY A C 1
ATOM 2346 O O . GLY A 1 305 ? 20.526 6.578 -34.994 1.00 62.53 305 GLY A O 1
ATOM 2347 N N . ARG A 1 306 ? 18.345 6.211 -35.374 1.00 65.12 306 ARG A N 1
ATOM 2348 C CA . ARG A 1 306 ? 18.003 7.613 -35.692 1.00 65.12 306 ARG A CA 1
ATOM 2349 C C . ARG A 1 306 ? 17.629 8.400 -34.436 1.00 65.12 306 ARG A C 1
ATOM 2351 O O . ARG A 1 306 ? 18.056 9.541 -34.286 1.00 65.12 306 ARG A O 1
ATOM 2358 N N . MET A 1 307 ? 16.894 7.777 -33.519 1.00 67.94 307 MET A N 1
ATOM 2359 C CA . MET A 1 307 ? 16.478 8.366 -32.244 1.00 67.94 307 MET A CA 1
ATOM 2360 C C . MET A 1 307 ? 17.669 8.661 -31.332 1.00 67.94 307 MET A C 1
ATOM 2362 O O . MET A 1 307 ? 17.707 9.710 -30.703 1.00 67.94 307 MET A O 1
ATOM 2366 N N . ALA A 1 308 ? 18.695 7.810 -31.337 1.00 69.56 308 ALA A N 1
ATOM 2367 C CA . ALA A 1 308 ? 19.926 8.022 -30.579 1.00 69.56 308 ALA A CA 1
ATOM 2368 C C . ALA A 1 308 ? 20.739 9.259 -31.007 1.00 69.56 308 ALA A C 1
ATOM 2370 O O . ALA A 1 308 ? 21.616 9.695 -30.262 1.00 69.56 308 ALA A O 1
ATOM 2371 N N . LYS A 1 309 ? 20.477 9.826 -32.195 1.00 75.31 309 LYS A N 1
ATOM 2372 C CA . LYS A 1 309 ? 21.194 11.008 -32.705 1.00 75.31 309 LYS A CA 1
ATOM 2373 C C . LYS A 1 309 ? 20.657 12.326 -32.147 1.00 75.31 309 LYS A C 1
ATOM 2375 O O . LYS A 1 309 ? 21.366 13.325 -32.191 1.00 75.31 309 LYS A O 1
ATOM 2380 N N . ASN A 1 310 ? 19.427 12.347 -31.632 1.00 83.75 310 ASN A N 1
ATOM 2381 C CA . ASN A 1 310 ? 18.804 13.541 -31.063 1.00 83.75 310 ASN A CA 1
ATOM 2382 C C . ASN A 1 310 ? 18.230 13.210 -29.687 1.00 83.75 310 ASN A C 1
ATOM 2384 O O . ASN A 1 310 ? 17.365 12.350 -29.570 1.00 83.75 310 ASN A O 1
ATOM 2388 N N . ARG A 1 311 ? 18.654 13.947 -28.656 1.00 82.62 311 ARG A N 1
ATOM 2389 C CA . ARG A 1 311 ? 18.223 13.731 -27.266 1.00 82.62 311 ARG A CA 1
ATOM 2390 C C . ARG A 1 311 ? 16.701 13.656 -27.086 1.00 82.62 311 ARG A C 1
ATOM 2392 O O . ARG A 1 311 ? 16.235 12.821 -26.320 1.00 82.62 311 ARG A O 1
ATOM 2399 N N . ILE A 1 312 ? 15.929 14.476 -27.807 1.00 86.56 312 ILE A N 1
ATOM 2400 C CA . ILE A 1 312 ? 14.462 14.524 -27.684 1.00 86.56 312 ILE A CA 1
ATOM 2401 C C . ILE A 1 312 ? 13.831 13.306 -28.361 1.00 86.56 312 ILE A C 1
ATOM 2403 O O . ILE A 1 312 ? 12.963 12.656 -27.785 1.00 86.56 312 ILE A O 1
ATOM 2407 N N . LEU A 1 313 ? 14.295 12.952 -29.564 1.00 86.19 313 LEU A N 1
ATOM 2408 C CA . LEU A 1 313 ? 13.826 11.745 -30.252 1.00 86.19 313 LEU A CA 1
ATOM 2409 C C . LEU A 1 313 ? 14.209 10.483 -29.472 1.00 86.19 313 LEU A C 1
ATOM 2411 O O . LEU A 1 313 ? 13.412 9.553 -29.387 1.00 86.19 313 LEU A O 1
ATOM 2415 N N . GLY A 1 314 ? 15.391 10.477 -28.856 1.00 86.75 314 GLY A N 1
ATOM 2416 C CA . GLY A 1 314 ? 15.826 9.445 -27.925 1.00 86.75 314 GLY A CA 1
ATOM 2417 C C . GLY A 1 314 ? 14.881 9.324 -26.735 1.00 86.75 314 GLY A C 1
ATOM 2418 O O . GLY A 1 314 ? 14.424 8.227 -26.446 1.00 86.75 314 GLY A O 1
ATOM 2419 N N . TYR A 1 315 ? 14.518 10.441 -26.105 1.00 89.88 315 TYR A N 1
ATOM 2420 C CA . TYR A 1 315 ? 13.556 10.475 -25.002 1.00 89.88 315 TYR A CA 1
ATOM 2421 C C . TYR A 1 315 ? 12.179 9.918 -25.385 1.00 89.88 315 TYR A C 1
ATOM 2423 O O . TYR A 1 315 ? 11.666 9.029 -24.711 1.00 89.88 315 TYR A O 1
ATOM 2431 N N . LEU A 1 316 ? 11.604 10.354 -26.507 1.00 89.12 316 LEU A N 1
ATOM 2432 C CA . LEU A 1 316 ? 10.317 9.832 -26.981 1.00 89.12 316 LEU A CA 1
ATOM 2433 C C . LEU A 1 316 ? 10.387 8.333 -27.314 1.00 89.12 316 LEU A C 1
ATOM 2435 O O . LEU A 1 316 ? 9.476 7.576 -26.978 1.00 89.12 316 LEU A O 1
ATOM 2439 N N . GLY A 1 317 ? 11.488 7.886 -27.924 1.00 85.25 317 GLY A N 1
ATOM 2440 C CA . GLY A 1 317 ? 11.737 6.466 -28.184 1.00 85.25 317 GLY A CA 1
ATOM 2441 C C . GLY A 1 317 ? 11.892 5.653 -26.908 1.00 85.25 317 GLY A C 1
ATOM 2442 O O . GLY A 1 317 ? 11.381 4.540 -26.815 1.00 85.25 317 GLY A O 1
ATOM 2443 N N . GLY A 1 318 ? 12.531 6.242 -25.902 1.00 88.69 318 GLY A N 1
ATOM 2444 C CA . GLY A 1 318 ? 12.617 5.705 -24.557 1.00 88.69 318 GLY A CA 1
ATOM 2445 C C . GLY A 1 318 ? 11.247 5.529 -23.916 1.00 88.69 318 GLY A C 1
ATOM 2446 O O . GLY A 1 318 ? 10.979 4.455 -23.396 1.00 88.69 318 GLY A O 1
ATOM 2447 N N . ILE A 1 319 ? 10.361 6.531 -23.990 1.00 90.19 319 ILE A N 1
ATOM 2448 C CA . ILE A 1 319 ? 8.989 6.431 -23.457 1.00 90.19 319 ILE A CA 1
ATOM 2449 C C . ILE A 1 319 ? 8.269 5.251 -24.095 1.00 90.19 319 ILE A C 1
ATOM 2451 O O . ILE A 1 319 ? 7.729 4.402 -23.387 1.00 90.19 319 ILE A O 1
ATOM 2455 N N . LEU A 1 320 ? 8.311 5.161 -25.425 1.00 85.25 320 LEU A N 1
ATOM 2456 C CA . LEU A 1 320 ? 7.682 4.061 -26.145 1.00 85.25 320 LEU A CA 1
ATOM 2457 C C . LEU A 1 320 ? 8.275 2.710 -25.728 1.00 85.25 320 LEU A C 1
ATOM 2459 O O . LEU A 1 320 ? 7.525 1.771 -25.466 1.00 85.25 320 LEU A O 1
ATOM 2463 N N . ALA A 1 321 ? 9.600 2.614 -25.600 1.00 83.44 321 ALA A N 1
ATOM 2464 C CA . ALA A 1 321 ? 10.266 1.410 -25.117 1.00 83.44 321 ALA A CA 1
ATOM 2465 C C . ALA A 1 321 ? 9.865 1.077 -23.669 1.00 83.44 321 ALA A C 1
ATOM 2467 O O . ALA A 1 321 ? 9.549 -0.070 -23.379 1.00 83.44 321 ALA A O 1
ATOM 2468 N N . GLY A 1 322 ? 9.799 2.053 -22.765 1.00 88.62 322 GLY A N 1
ATOM 2469 C CA . GLY A 1 322 ? 9.369 1.855 -21.379 1.00 88.62 322 GLY A CA 1
ATOM 2470 C C . GLY A 1 322 ? 7.932 1.343 -21.280 1.00 88.62 322 GLY A C 1
ATOM 2471 O O . GLY A 1 322 ? 7.682 0.393 -20.543 1.00 88.62 322 GLY A O 1
ATOM 2472 N N . ILE A 1 323 ? 7.014 1.894 -22.080 1.00 85.56 323 ILE A N 1
ATOM 2473 C CA . ILE A 1 323 ? 5.625 1.414 -22.183 1.00 85.56 323 ILE A CA 1
ATOM 2474 C C . ILE A 1 323 ? 5.581 -0.007 -22.764 1.00 85.56 323 ILE A C 1
ATOM 2476 O O . ILE A 1 323 ? 4.814 -0.849 -22.310 1.00 85.56 323 ILE A O 1
ATOM 2480 N N . THR A 1 324 ? 6.415 -0.294 -23.760 1.00 80.81 324 THR A N 1
ATOM 2481 C CA . THR A 1 324 ? 6.475 -1.606 -24.428 1.00 80.81 324 THR A CA 1
ATOM 2482 C C . THR A 1 324 ? 6.991 -2.683 -23.474 1.00 80.81 324 THR A C 1
ATOM 2484 O O . THR A 1 324 ? 6.366 -3.724 -23.296 1.00 80.81 324 THR A O 1
ATOM 2487 N N . PHE A 1 325 ? 8.134 -2.433 -22.838 1.00 79.19 325 PHE A N 1
ATOM 2488 C CA . PHE A 1 325 ? 8.812 -3.403 -21.981 1.00 79.19 325 PHE A CA 1
ATOM 2489 C C . PHE A 1 325 ? 8.255 -3.443 -20.554 1.00 79.19 325 PHE A C 1
ATOM 2491 O O . PHE A 1 325 ? 8.543 -4.396 -19.833 1.00 79.19 325 PHE A O 1
ATOM 2498 N N . GLN A 1 326 ? 7.507 -2.417 -20.122 1.00 83.31 326 GLN A N 1
ATOM 2499 C CA . GLN A 1 326 ? 6.950 -2.257 -18.764 1.00 83.31 326 GLN A CA 1
ATOM 2500 C C . GLN A 1 326 ? 7.982 -2.372 -17.626 1.00 83.31 326 GLN A C 1
ATOM 2502 O O . GLN A 1 326 ? 7.647 -2.530 -16.451 1.00 83.31 326 GLN A O 1
ATOM 2507 N N . SER A 1 327 ? 9.263 -2.291 -17.980 1.00 82.44 327 SER A N 1
ATOM 2508 C CA . SER A 1 327 ? 10.405 -2.463 -17.098 1.00 82.44 327 SER A CA 1
ATOM 2509 C C . SER A 1 327 ? 11.547 -1.601 -17.615 1.00 82.44 327 SER A C 1
ATOM 2511 O O . SER A 1 327 ? 12.185 -1.917 -18.625 1.00 82.44 327 SER A O 1
ATOM 2513 N N . HIS A 1 328 ? 11.829 -0.501 -16.916 1.00 87.06 328 HIS A N 1
ATOM 2514 C CA . HIS A 1 328 ? 12.965 0.359 -17.248 1.00 87.06 328 HIS A CA 1
ATOM 2515 C C . HIS A 1 328 ? 14.294 -0.380 -17.080 1.00 87.06 328 HIS A C 1
ATOM 2517 O O . HIS A 1 328 ? 15.249 -0.087 -17.797 1.00 87.06 328 HIS A O 1
ATOM 2523 N N . SER A 1 329 ? 14.368 -1.368 -16.181 1.00 85.38 329 SER A N 1
ATOM 2524 C CA . SER A 1 329 ? 15.583 -2.151 -15.959 1.00 85.38 329 SER A CA 1
ATOM 2525 C C . SER A 1 329 ? 15.893 -3.104 -17.114 1.00 85.38 329 SER A C 1
ATOM 2527 O O . SER A 1 329 ? 17.069 -3.301 -17.423 1.00 85.38 329 SER A O 1
ATOM 2529 N N . ALA A 1 330 ? 14.871 -3.620 -17.806 1.00 81.75 330 ALA A N 1
ATOM 2530 C CA . ALA A 1 330 ? 15.050 -4.397 -19.032 1.00 81.75 330 ALA A CA 1
ATOM 2531 C C . ALA A 1 330 ? 15.576 -3.512 -20.173 1.00 81.75 330 ALA A C 1
ATOM 2533 O O . ALA A 1 330 ? 16.575 -3.847 -20.810 1.00 81.75 330 ALA A O 1
ATOM 2534 N N . VAL A 1 331 ? 14.969 -2.335 -20.372 1.00 86.00 331 VAL A N 1
ATOM 2535 C CA . VAL A 1 331 ? 15.434 -1.358 -21.375 1.00 86.00 331 VAL A CA 1
ATOM 2536 C C . VAL A 1 331 ? 16.866 -0.910 -21.077 1.00 86.00 331 VAL A C 1
ATOM 2538 O O . VAL A 1 331 ? 17.711 -0.896 -21.968 1.00 86.00 331 VAL A O 1
ATOM 2541 N N . THR A 1 332 ? 17.168 -0.616 -19.814 1.00 88.06 332 THR A N 1
ATOM 2542 C CA . THR A 1 332 ? 18.512 -0.235 -19.366 1.00 88.06 332 THR A CA 1
ATOM 2543 C C . THR A 1 332 ? 19.533 -1.338 -19.633 1.00 88.06 332 THR A C 1
ATOM 2545 O O . THR A 1 332 ? 20.627 -1.036 -20.100 1.00 88.06 332 THR A O 1
ATOM 2548 N N . SER A 1 333 ? 19.183 -2.609 -19.397 1.00 85.69 333 SER A N 1
ATOM 2549 C CA . SER A 1 333 ? 20.066 -3.748 -19.690 1.00 85.69 333 SER A CA 1
ATOM 2550 C C . SER A 1 333 ? 20.434 -3.810 -21.176 1.00 85.69 333 SER A C 1
ATOM 2552 O O . SER A 1 333 ? 21.614 -3.913 -21.516 1.00 85.69 333 SER A O 1
ATOM 2554 N N . HIS A 1 334 ? 19.447 -3.655 -22.067 1.00 83.19 334 HIS A N 1
ATOM 2555 C CA . HIS A 1 334 ? 19.684 -3.614 -23.513 1.00 83.19 334 HIS A CA 1
ATOM 2556 C C . HIS A 1 334 ? 20.544 -2.414 -23.926 1.00 83.19 334 HIS A C 1
ATOM 2558 O O . HIS A 1 334 ? 21.499 -2.571 -24.683 1.00 83.19 334 HIS A O 1
ATOM 2564 N N . LEU A 1 335 ? 20.267 -1.220 -23.395 1.00 85.88 335 LEU A N 1
ATOM 2565 C CA . LEU A 1 335 ? 21.061 -0.024 -23.695 1.00 85.88 335 LEU A CA 1
ATOM 2566 C C . LEU A 1 335 ? 22.506 -0.158 -23.205 1.00 85.88 335 LEU A C 1
ATOM 2568 O O . LEU A 1 335 ? 23.432 0.174 -23.940 1.00 85.88 335 LEU A O 1
ATOM 2572 N N . MET A 1 336 ? 22.713 -0.690 -21.999 1.00 86.94 336 MET A N 1
ATOM 2573 C CA . MET A 1 336 ? 24.046 -1.001 -21.478 1.00 86.94 336 MET A CA 1
ATOM 2574 C C . MET A 1 336 ? 24.768 -2.021 -22.354 1.00 86.94 336 MET A C 1
ATOM 2576 O O . MET A 1 336 ? 25.970 -1.904 -22.551 1.00 86.94 336 MET A O 1
ATOM 2580 N N . SER A 1 337 ? 24.054 -3.006 -22.895 1.00 82.25 337 SER A N 1
ATOM 2581 C CA . SER A 1 337 ? 24.621 -3.978 -23.827 1.00 82.25 337 SER A CA 1
ATOM 2582 C C . SER A 1 337 ? 25.078 -3.335 -25.142 1.00 82.25 337 SER A C 1
ATOM 2584 O O . SER A 1 337 ? 26.191 -3.589 -25.603 1.00 82.25 337 SER A O 1
ATOM 2586 N N . PHE A 1 338 ? 24.276 -2.424 -25.702 1.00 80.94 338 PHE A N 1
ATOM 2587 C CA . PHE A 1 338 ? 24.648 -1.671 -26.903 1.00 80.94 338 PHE A CA 1
ATOM 2588 C C . PHE A 1 338 ? 25.836 -0.732 -26.677 1.00 80.94 338 PHE A C 1
ATOM 2590 O O . PHE A 1 338 ? 26.679 -0.601 -27.560 1.00 80.94 338 PHE A O 1
ATOM 2597 N N . VAL A 1 339 ? 25.930 -0.095 -25.508 1.00 84.19 339 VAL A N 1
ATOM 2598 C CA . VAL A 1 339 ? 27.094 0.732 -25.147 1.00 84.19 339 VAL A CA 1
ATOM 2599 C C . VAL A 1 339 ? 28.329 -0.135 -24.899 1.00 84.19 339 VAL A C 1
ATOM 2601 O O . VAL A 1 339 ? 29.438 0.243 -25.278 1.00 84.19 339 VAL A O 1
ATOM 2604 N N . ASN A 1 340 ? 28.148 -1.325 -24.324 1.00 83.06 340 ASN A N 1
ATOM 2605 C CA . ASN A 1 340 ? 29.247 -2.249 -24.084 1.00 83.06 340 ASN A CA 1
ATOM 2606 C C . ASN A 1 340 ? 29.858 -2.770 -25.392 1.00 83.06 340 ASN A C 1
ATOM 2608 O O . ASN A 1 340 ? 31.077 -2.809 -25.509 1.00 83.06 340 ASN A O 1
ATOM 2612 N N . GLY A 1 341 ? 29.017 -3.107 -26.374 1.00 75.00 341 GLY A N 1
ATOM 2613 C CA . GLY A 1 341 ? 29.441 -3.553 -27.706 1.00 75.00 341 GLY A CA 1
ATOM 2614 C C . GLY A 1 341 ? 29.761 -2.429 -28.697 1.00 75.00 341 GLY A C 1
ATOM 2615 O O . GLY A 1 341 ? 29.799 -2.679 -29.891 1.00 75.00 341 GLY A O 1
ATOM 2616 N N . GLY A 1 342 ? 29.886 -1.171 -28.255 1.00 72.56 342 GLY A N 1
ATOM 2617 C CA . GLY A 1 342 ? 30.238 -0.041 -29.132 1.00 72.56 342 GLY A CA 1
ATOM 2618 C C . GLY A 1 342 ? 29.166 0.382 -30.153 1.00 72.56 342 GLY A C 1
ATOM 2619 O O . GLY A 1 342 ? 29.374 1.330 -30.909 1.00 72.56 342 GLY A O 1
ATOM 2620 N N . LEU A 1 343 ? 27.996 -0.261 -30.148 1.00 72.81 343 LEU A N 1
ATOM 2621 C CA . LEU A 1 343 ? 26.879 -0.006 -31.064 1.00 72.81 343 LEU A CA 1
ATOM 2622 C C . LEU A 1 343 ? 26.173 1.329 -30.784 1.00 72.81 343 LEU A C 1
ATOM 2624 O O . LEU A 1 343 ? 25.499 1.881 -31.656 1.00 72.81 343 LEU A O 1
ATOM 2628 N N . LEU A 1 344 ? 26.304 1.848 -29.560 1.00 77.62 344 LEU A N 1
ATOM 2629 C CA . LEU A 1 344 ? 25.670 3.083 -29.115 1.00 77.62 344 LEU A CA 1
ATOM 2630 C C . LEU A 1 344 ? 26.610 3.891 -28.215 1.00 77.62 344 LEU A C 1
ATOM 2632 O O . LEU A 1 344 ? 27.236 3.357 -27.307 1.00 77.62 344 LEU A O 1
ATOM 2636 N N . LYS A 1 345 ? 26.669 5.212 -28.412 1.00 78.62 345 LYS A N 1
ATOM 2637 C CA . LYS A 1 345 ? 27.385 6.105 -27.488 1.00 78.62 345 LYS A CA 1
ATOM 2638 C C . LYS A 1 345 ? 26.582 6.290 -26.199 1.00 78.62 345 LYS A C 1
ATOM 2640 O O . LYS A 1 345 ? 25.366 6.479 -26.250 1.00 78.62 345 LYS A O 1
ATOM 2645 N N . SER A 1 346 ? 27.268 6.358 -25.059 1.00 74.62 346 SER A N 1
ATOM 2646 C CA . SER A 1 346 ? 26.661 6.583 -23.733 1.00 74.62 346 SER A CA 1
ATOM 2647 C C . SER A 1 346 ? 25.740 7.815 -23.678 1.00 74.62 346 SER A C 1
ATOM 2649 O O . SER A 1 346 ? 24.671 7.763 -23.073 1.00 74.62 346 SER A O 1
ATOM 2651 N N . GLN A 1 347 ? 26.095 8.896 -24.382 1.00 73.69 347 GLN A N 1
ATOM 2652 C CA . GLN A 1 347 ? 25.270 10.107 -24.495 1.00 73.69 347 GLN A CA 1
ATOM 2653 C C . GLN A 1 347 ? 23.925 9.859 -25.202 1.00 73.69 347 GLN A C 1
ATOM 2655 O O . GLN A 1 347 ? 22.897 10.363 -24.757 1.00 73.69 347 GLN A O 1
ATOM 2660 N N . GLY A 1 348 ? 23.915 9.064 -26.279 1.00 73.44 348 GLY A N 1
ATOM 2661 C CA . GLY A 1 348 ? 22.692 8.712 -27.010 1.00 73.44 348 GLY A CA 1
ATOM 2662 C C . GLY A 1 348 ? 21.804 7.748 -26.220 1.00 73.44 348 GLY A C 1
ATOM 2663 O O . GLY A 1 348 ? 20.581 7.875 -26.242 1.00 73.44 348 GLY A O 1
ATOM 2664 N N . ALA A 1 349 ? 22.418 6.838 -25.455 1.00 84.06 349 ALA A N 1
ATOM 2665 C CA . ALA A 1 349 ? 21.715 5.930 -24.550 1.00 84.06 349 ALA A CA 1
ATOM 2666 C C . ALA A 1 349 ? 20.980 6.672 -23.422 1.00 84.06 349 ALA A C 1
ATOM 2668 O O . ALA A 1 349 ? 19.903 6.242 -23.015 1.00 84.06 349 ALA A O 1
ATOM 2669 N N . MET A 1 350 ? 21.520 7.804 -22.956 1.00 87.00 350 MET A N 1
ATOM 2670 C CA . MET A 1 350 ? 20.933 8.593 -21.868 1.00 87.00 350 MET A CA 1
ATOM 2671 C C . MET A 1 350 ? 19.509 9.063 -22.179 1.00 87.00 350 MET A C 1
ATOM 2673 O O . MET A 1 350 ? 18.617 8.906 -21.352 1.00 87.00 350 MET A O 1
ATOM 2677 N N . GLY A 1 351 ? 19.277 9.602 -23.382 1.00 88.00 351 GLY A N 1
ATOM 2678 C CA . GLY A 1 351 ? 17.949 10.073 -23.786 1.00 88.00 351 GLY A CA 1
ATOM 2679 C C . GLY A 1 351 ? 16.916 8.945 -23.768 1.00 88.00 351 GLY A C 1
ATOM 2680 O O . GLY A 1 351 ? 15.852 9.096 -23.173 1.00 88.00 351 GLY A O 1
ATOM 2681 N N . LEU A 1 352 ? 17.260 7.788 -24.348 1.00 89.00 352 LEU A N 1
ATOM 2682 C CA . LEU A 1 352 ? 16.389 6.606 -24.337 1.00 89.00 352 LEU A CA 1
ATOM 2683 C C . LEU A 1 352 ? 16.133 6.095 -22.921 1.00 89.00 352 LEU A C 1
ATOM 2685 O O . LEU A 1 352 ? 15.021 5.677 -22.609 1.00 89.00 352 LEU A O 1
ATOM 2689 N N . LEU A 1 353 ? 17.142 6.147 -22.057 1.00 90.81 353 LEU A N 1
ATOM 2690 C CA . LEU A 1 353 ? 17.005 5.710 -20.680 1.00 90.81 353 LEU A CA 1
ATOM 2691 C C . LEU A 1 353 ? 16.034 6.594 -19.899 1.00 90.81 353 LEU A C 1
ATOM 2693 O O . LEU A 1 353 ? 15.117 6.069 -19.272 1.00 90.81 353 LEU A O 1
ATOM 2697 N N . LEU A 1 354 ? 16.196 7.918 -19.979 1.00 92.94 354 LEU A N 1
ATOM 2698 C CA . LEU A 1 354 ? 15.286 8.871 -19.336 1.00 92.94 354 LEU A CA 1
ATOM 2699 C C . LEU A 1 354 ? 13.846 8.659 -19.813 1.00 92.94 354 LEU A C 1
ATOM 2701 O O . LEU A 1 354 ? 12.918 8.606 -19.012 1.00 92.94 354 LEU A O 1
ATOM 2705 N N . GLY A 1 355 ? 13.657 8.435 -21.113 1.00 92.12 355 GLY A N 1
ATOM 2706 C CA . GLY A 1 355 ? 12.338 8.122 -21.648 1.00 92.12 355 GLY A CA 1
ATOM 2707 C C . GLY A 1 355 ? 11.763 6.831 -21.072 1.00 92.12 355 GLY A C 1
ATOM 2708 O O . GLY A 1 355 ? 10.597 6.791 -20.690 1.00 92.12 355 GLY A O 1
ATOM 2709 N N . ALA A 1 356 ? 12.582 5.783 -20.970 1.00 91.75 356 ALA A N 1
ATOM 2710 C CA . ALA A 1 356 ? 12.154 4.491 -20.446 1.00 91.75 356 ALA A CA 1
ATOM 2711 C C . ALA A 1 356 ? 11.739 4.558 -18.971 1.00 91.75 356 ALA A C 1
ATOM 2713 O O . ALA A 1 356 ? 10.808 3.850 -18.587 1.00 91.75 356 ALA A O 1
ATOM 2714 N N . LEU A 1 357 ? 12.374 5.431 -18.176 1.00 93.06 357 LEU A N 1
ATOM 2715 C CA . LEU A 1 357 ? 11.963 5.720 -16.799 1.00 93.06 357 LEU A CA 1
ATOM 2716 C C . LEU A 1 357 ? 10.528 6.252 -16.749 1.00 93.06 357 LEU A C 1
ATOM 2718 O O . LEU A 1 357 ? 9.712 5.730 -15.993 1.00 93.06 357 LEU A O 1
ATOM 2722 N N . LEU A 1 358 ? 10.189 7.235 -17.592 1.00 94.75 358 LEU A N 1
ATOM 2723 C CA . LEU A 1 358 ? 8.819 7.744 -17.661 1.00 94.75 358 LEU A CA 1
ATOM 2724 C C . LEU A 1 358 ? 7.853 6.697 -18.239 1.00 94.75 358 LEU A C 1
ATOM 2726 O O . LEU A 1 358 ? 6.764 6.505 -17.704 1.00 94.75 358 LEU A O 1
ATOM 2730 N N . GLY A 1 359 ? 8.240 5.985 -19.298 1.00 92.00 359 GLY A N 1
ATOM 2731 C CA . GLY A 1 359 ? 7.380 4.992 -19.946 1.00 92.00 359 GLY A CA 1
ATOM 2732 C C . GLY A 1 359 ? 6.984 3.830 -19.029 1.00 92.00 359 GLY A C 1
ATOM 2733 O O . GLY A 1 359 ? 5.833 3.395 -19.052 1.00 92.00 359 GLY A O 1
ATOM 2734 N N . ALA A 1 360 ? 7.897 3.370 -18.169 1.00 90.00 360 ALA A N 1
ATOM 2735 C CA . ALA A 1 360 ? 7.634 2.288 -17.217 1.00 90.00 360 ALA A CA 1
ATOM 2736 C C . ALA A 1 360 ? 6.560 2.637 -16.167 1.00 90.00 360 ALA A C 1
ATOM 2738 O O . ALA A 1 360 ? 6.015 1.736 -15.532 1.00 90.00 360 ALA A O 1
ATOM 2739 N N . THR A 1 361 ? 6.213 3.920 -16.006 1.00 93.00 361 THR A N 1
ATOM 2740 C CA . THR A 1 361 ? 5.162 4.368 -15.076 1.00 93.00 361 THR A CA 1
ATOM 2741 C C . THR A 1 361 ? 3.738 4.094 -15.571 1.00 93.00 361 THR A C 1
ATOM 2743 O O . THR A 1 361 ? 2.794 4.170 -14.784 1.00 93.00 361 THR A O 1
ATOM 2746 N N . ALA A 1 362 ? 3.572 3.707 -16.842 1.00 89.88 362 ALA A N 1
ATOM 2747 C CA . ALA A 1 362 ? 2.265 3.463 -17.446 1.00 89.88 362 ALA A CA 1
ATOM 2748 C C . ALA A 1 362 ? 1.484 2.319 -16.775 1.00 89.88 362 ALA A C 1
ATOM 2750 O O . ALA A 1 362 ? 0.286 2.458 -16.545 1.00 89.88 362 ALA A O 1
ATOM 2751 N N . LEU A 1 363 ? 2.126 1.199 -16.427 1.00 86.12 363 LEU A N 1
ATOM 2752 C CA . LEU A 1 363 ? 1.420 0.069 -15.810 1.00 86.12 363 LEU A CA 1
ATOM 2753 C C . LEU A 1 363 ? 0.870 0.385 -14.406 1.00 86.12 363 LEU A C 1
ATOM 2755 O O . LEU A 1 363 ? -0.322 0.153 -14.197 1.00 86.12 363 LEU A O 1
ATOM 2759 N N . PRO A 1 364 ? 1.653 0.944 -13.457 1.00 88.62 364 PRO A N 1
ATOM 2760 C CA . PRO A 1 364 ? 1.103 1.388 -12.175 1.00 88.62 364 PRO A CA 1
ATOM 2761 C C . PRO A 1 364 ? -0.070 2.370 -12.320 1.00 88.62 364 PRO A C 1
ATOM 2763 O O . PRO A 1 364 ? -1.029 2.284 -11.559 1.00 88.62 364 PRO A O 1
ATOM 2766 N N . GLN A 1 365 ? -0.026 3.259 -13.320 1.00 89.44 365 GLN A N 1
ATOM 2767 C CA . GLN A 1 365 ? -1.122 4.185 -13.632 1.00 89.44 365 GLN A CA 1
ATOM 2768 C C . GLN A 1 365 ? -2.394 3.456 -14.075 1.00 89.44 365 GLN A C 1
ATOM 2770 O O . GLN A 1 365 ? -3.476 3.714 -13.554 1.00 89.44 365 GLN A O 1
ATOM 2775 N N . ILE A 1 366 ? -2.261 2.511 -15.008 1.00 85.25 366 ILE A N 1
ATOM 2776 C CA . ILE A 1 366 ? -3.380 1.707 -15.515 1.00 85.25 366 ILE A CA 1
ATOM 2777 C C . ILE A 1 366 ? -4.052 0.927 -14.375 1.00 85.25 366 ILE A C 1
ATOM 2779 O O . ILE A 1 366 ? -5.278 0.898 -14.297 1.00 85.25 366 ILE A O 1
ATOM 2783 N N . LEU A 1 367 ? -3.267 0.343 -13.466 1.00 83.50 367 LEU A N 1
ATOM 2784 C CA . LEU A 1 367 ? -3.793 -0.406 -12.318 1.00 83.50 367 LEU A CA 1
ATOM 2785 C C . LEU A 1 367 ? -4.488 0.502 -11.296 1.00 83.50 367 LEU A C 1
ATOM 2787 O O . LEU A 1 367 ? -5.546 0.157 -10.774 1.00 83.50 367 LEU A O 1
ATOM 2791 N N . ALA A 1 368 ? -3.938 1.691 -11.048 1.00 86.06 368 ALA A N 1
ATOM 2792 C CA . ALA A 1 368 ? -4.514 2.647 -10.110 1.00 86.06 368 ALA A CA 1
ATOM 2793 C C . ALA A 1 368 ? -5.872 3.220 -10.563 1.00 86.06 368 ALA A C 1
ATOM 2795 O O . ALA A 1 368 ? -6.656 3.662 -9.722 1.00 86.06 368 ALA A O 1
ATOM 2796 N N . LEU A 1 369 ? -6.178 3.186 -11.866 1.00 80.75 369 LEU A N 1
ATOM 2797 C CA . LEU A 1 369 ? -7.439 3.676 -12.439 1.00 80.75 369 LEU A CA 1
ATOM 2798 C C . LEU A 1 369 ? -8.654 2.759 -12.188 1.00 80.75 369 LEU A C 1
ATOM 2800 O O . LEU A 1 369 ? -9.754 3.103 -12.615 1.00 80.75 369 LEU A O 1
ATOM 2804 N N . ARG A 1 370 ? -8.488 1.621 -11.491 1.00 72.19 370 ARG A N 1
ATOM 2805 C CA . ARG A 1 370 ? -9.572 0.677 -11.130 1.00 72.19 370 ARG A CA 1
ATOM 2806 C C . ARG A 1 370 ? -10.471 0.293 -12.313 1.00 72.19 370 ARG A C 1
ATOM 2808 O O . ARG A 1 370 ? -11.698 0.316 -12.240 1.00 72.19 370 ARG A O 1
ATOM 2815 N N . ILE A 1 371 ? -9.848 -0.068 -13.429 1.00 80.06 371 ILE A N 1
ATOM 2816 C CA . ILE A 1 371 ? -10.523 -0.447 -14.678 1.00 80.06 371 ILE A CA 1
ATOM 2817 C C . ILE A 1 371 ? -10.951 -1.924 -14.695 1.00 80.06 371 ILE A C 1
ATOM 2819 O O . ILE A 1 371 ? -10.774 -2.628 -15.689 1.00 80.06 371 ILE A O 1
ATOM 2823 N N . ASP A 1 372 ? -11.542 -2.399 -13.597 1.00 80.69 372 ASP A N 1
ATOM 2824 C CA . ASP A 1 372 ? -11.889 -3.815 -13.397 1.00 80.69 372 ASP A CA 1
ATOM 2825 C C . ASP A 1 372 ? -12.851 -4.336 -14.487 1.00 80.69 372 ASP A C 1
ATOM 2827 O O . ASP A 1 372 ? -12.773 -5.486 -14.918 1.00 80.69 372 ASP A O 1
ATOM 2831 N N . PHE A 1 373 ? -13.708 -3.458 -15.024 1.00 85.56 373 PHE A N 1
ATOM 2832 C CA . PHE A 1 373 ? -14.643 -3.781 -16.108 1.00 85.56 373 PHE A CA 1
ATOM 2833 C C . PHE A 1 373 ? -13.956 -4.196 -17.422 1.00 85.56 373 PHE A C 1
ATOM 2835 O O . PHE A 1 373 ? -14.593 -4.829 -18.264 1.00 85.56 373 PHE A O 1
ATOM 2842 N N . LEU A 1 374 ? -12.672 -3.864 -17.614 1.00 87.56 374 LEU A N 1
ATOM 2843 C CA . LEU A 1 374 ? -11.910 -4.249 -18.803 1.00 87.56 374 LEU A CA 1
ATOM 2844 C C . LEU A 1 374 ? -11.326 -5.664 -18.716 1.00 87.56 374 LEU A C 1
ATOM 2846 O O . LEU A 1 374 ? -10.926 -6.203 -19.745 1.00 87.56 374 LEU A O 1
ATOM 2850 N N . ILE A 1 375 ? -11.316 -6.304 -17.544 1.00 91.00 375 ILE A N 1
ATOM 2851 C CA . ILE A 1 375 ? -10.739 -7.648 -17.380 1.00 91.00 375 ILE A CA 1
ATOM 2852 C C . ILE A 1 375 ? -11.417 -8.652 -18.323 1.00 91.00 375 ILE A C 1
ATOM 2854 O O . ILE A 1 375 ? -10.743 -9.310 -19.114 1.00 91.00 375 ILE A O 1
ATOM 2858 N N . ALA A 1 376 ? -12.750 -8.734 -18.279 1.00 92.31 376 ALA A N 1
ATOM 2859 C CA . ALA A 1 376 ? -13.529 -9.664 -19.094 1.00 92.31 376 ALA A CA 1
ATOM 2860 C C . ALA A 1 376 ? -13.374 -9.443 -20.616 1.00 92.31 376 ALA A C 1
ATOM 2862 O O . ALA A 1 376 ? -13.065 -10.414 -21.311 1.00 92.31 376 ALA A O 1
ATOM 2863 N N . PRO A 1 377 ? -13.527 -8.221 -21.174 1.00 93.88 377 PRO A N 1
ATOM 2864 C CA . PRO A 1 377 ? -13.346 -8.010 -22.610 1.00 93.88 377 PRO A CA 1
ATOM 2865 C C . PRO A 1 377 ? -11.898 -8.225 -23.066 1.00 93.88 377 PRO A C 1
ATOM 2867 O O . PRO A 1 377 ? -11.692 -8.787 -24.140 1.00 93.88 377 PRO A O 1
ATOM 2870 N N . LEU A 1 378 ? -10.891 -7.850 -22.265 1.00 93.62 378 LEU A N 1
ATOM 2871 C CA . LEU A 1 378 ? -9.485 -8.113 -22.596 1.00 93.62 378 LEU A CA 1
ATOM 2872 C C . LEU A 1 378 ? -9.181 -9.619 -22.584 1.00 93.62 378 LEU A C 1
ATOM 2874 O O . LEU A 1 378 ? -8.511 -10.110 -23.492 1.00 93.62 378 LEU A O 1
ATOM 2878 N N . ALA A 1 379 ? -9.706 -10.365 -21.607 1.00 94.06 379 ALA A N 1
ATOM 2879 C CA . ALA A 1 379 ? -9.557 -11.817 -21.546 1.00 94.06 379 ALA A CA 1
ATOM 2880 C C . ALA A 1 379 ? -10.250 -12.503 -22.730 1.00 94.06 379 ALA A C 1
ATOM 2882 O O . ALA A 1 379 ? -9.639 -13.336 -23.398 1.00 94.06 379 ALA A O 1
ATOM 2883 N N . GLY A 1 380 ? -11.499 -12.123 -23.020 1.00 94.62 380 GLY A N 1
ATOM 2884 C CA . GLY A 1 380 ? -12.285 -12.677 -24.121 1.00 94.62 380 GLY A CA 1
ATOM 2885 C C . GLY A 1 380 ? -11.649 -12.409 -25.483 1.00 94.62 380 GLY A C 1
ATOM 2886 O O . GLY A 1 380 ? -11.472 -13.338 -26.270 1.00 94.62 380 GLY A O 1
ATOM 2887 N N . LEU A 1 381 ? -11.224 -11.167 -25.738 1.00 93.94 381 LEU A N 1
ATOM 2888 C CA . LEU A 1 381 ? -10.511 -10.807 -26.964 1.00 93.94 381 LEU A CA 1
ATOM 2889 C C . LEU A 1 381 ? -9.168 -11.533 -27.055 1.00 93.94 381 LEU A C 1
ATOM 2891 O O . LEU A 1 381 ? -8.831 -12.090 -28.096 1.00 93.94 381 LEU A O 1
ATOM 2895 N N . GLY A 1 382 ? -8.414 -11.570 -25.958 1.00 92.81 382 GLY A N 1
ATOM 2896 C CA . GLY A 1 382 ? -7.151 -12.287 -25.885 1.00 92.81 382 GLY A CA 1
ATOM 2897 C C . GLY A 1 382 ? -7.303 -13.767 -26.235 1.00 92.81 382 GLY A C 1
ATOM 2898 O O . GLY A 1 382 ? -6.566 -14.263 -27.084 1.00 92.81 382 GLY A O 1
ATOM 2899 N N . LEU A 1 383 ? -8.288 -14.452 -25.650 1.00 92.62 383 LEU A N 1
ATOM 2900 C CA . LEU A 1 383 ? -8.565 -15.866 -25.910 1.00 92.62 383 LEU A CA 1
ATOM 2901 C C . LEU A 1 383 ? -9.056 -16.102 -27.344 1.00 92.62 383 LEU A C 1
ATOM 2903 O O . LEU A 1 383 ? -8.570 -17.017 -28.006 1.00 92.62 383 LEU A O 1
ATOM 2907 N N . LEU A 1 384 ? -9.947 -15.249 -27.857 1.00 92.81 384 LEU A N 1
ATOM 2908 C CA . LEU A 1 384 ? -10.405 -15.306 -29.248 1.00 92.81 384 LEU A CA 1
ATOM 2909 C C . LEU A 1 384 ? -9.222 -15.242 -30.226 1.00 92.81 384 LEU A C 1
ATOM 2911 O O . LEU A 1 384 ? -9.122 -16.056 -31.143 1.00 92.81 384 LEU A O 1
ATOM 2915 N N . LEU A 1 385 ? -8.282 -14.323 -29.990 1.00 91.06 385 LEU A N 1
ATOM 2916 C CA . LEU A 1 385 ? -7.075 -14.171 -30.805 1.00 91.06 385 LEU A CA 1
ATOM 2917 C C . LEU A 1 385 ? -6.090 -15.348 -30.675 1.00 91.06 385 LEU A C 1
ATOM 2919 O O . LEU A 1 385 ? -5.254 -15.523 -31.560 1.00 91.06 385 LEU A O 1
ATOM 2923 N N . VAL A 1 386 ? -6.156 -16.146 -29.601 1.00 88.56 386 VAL A N 1
ATOM 2924 C CA . VAL A 1 386 ? -5.390 -17.404 -29.487 1.00 88.56 386 VAL A CA 1
ATOM 2925 C C . VAL A 1 386 ? -5.983 -18.496 -30.375 1.00 88.56 386 VAL A C 1
ATOM 2927 O O . VAL A 1 386 ? -5.225 -19.257 -30.973 1.00 88.56 386 VAL A O 1
ATOM 2930 N N . VAL A 1 387 ? -7.314 -18.589 -30.443 1.00 88.56 387 VAL A N 1
ATOM 2931 C CA . VAL A 1 387 ? -8.021 -19.647 -31.188 1.00 88.56 387 VAL A CA 1
ATOM 2932 C C . VAL A 1 387 ? -8.040 -19.370 -32.695 1.00 88.56 387 VAL A C 1
ATOM 2934 O O . VAL A 1 387 ? -8.107 -20.306 -33.492 1.00 88.56 387 VAL A O 1
ATOM 2937 N N . LEU A 1 388 ? -7.948 -18.101 -33.106 1.00 88.81 388 LEU A N 1
ATOM 2938 C CA . LEU A 1 388 ? -7.890 -17.734 -34.520 1.00 88.81 388 LEU A CA 1
ATOM 2939 C C . LEU A 1 388 ? -6.682 -18.371 -35.242 1.00 88.81 388 LEU A C 1
ATOM 2941 O O . LEU A 1 388 ? -5.594 -18.478 -34.666 1.00 88.81 388 LEU A O 1
ATOM 2945 N N . PRO A 1 389 ? -6.835 -18.757 -36.526 1.00 85.81 389 PRO A N 1
ATOM 2946 C CA . PRO A 1 389 ? -5.753 -19.345 -37.304 1.00 85.81 389 PRO A CA 1
ATOM 2947 C C . PRO A 1 389 ? -4.494 -18.471 -37.312 1.00 85.81 389 PRO A C 1
ATOM 2949 O O . PRO A 1 389 ? -4.552 -17.254 -37.493 1.00 85.81 389 PRO A O 1
ATOM 2952 N N . ARG A 1 390 ? -3.319 -19.100 -37.185 1.00 78.00 390 ARG A N 1
ATOM 2953 C CA . ARG A 1 390 ? -2.029 -18.382 -37.164 1.00 78.00 390 ARG A CA 1
ATOM 2954 C C . ARG A 1 390 ? -1.763 -17.558 -38.429 1.00 78.00 390 ARG A C 1
ATOM 2956 O O . ARG A 1 390 ? -1.000 -16.599 -38.360 1.00 78.00 390 ARG A O 1
ATOM 2963 N N . SER A 1 391 ? -2.413 -17.891 -39.546 1.00 76.69 391 SER A N 1
ATOM 2964 C CA . SER A 1 391 ? -2.325 -17.166 -40.819 1.00 76.69 391 SER A CA 1
ATOM 2965 C C . SER A 1 391 ? -2.735 -15.693 -40.727 1.00 76.69 391 SER A C 1
ATOM 2967 O O . SER A 1 391 ? -2.264 -14.895 -41.529 1.00 76.69 391 SER A O 1
ATOM 2969 N N . PHE A 1 392 ? -3.543 -15.300 -39.737 1.00 73.06 392 PHE A N 1
ATOM 2970 C CA . PHE A 1 392 ? -3.931 -13.899 -39.533 1.00 73.06 392 PHE A CA 1
ATOM 2971 C C . PHE A 1 392 ? -2.823 -13.030 -38.912 1.00 73.06 392 PHE A C 1
ATOM 2973 O O . PHE A 1 392 ? -2.968 -11.813 -38.855 1.00 73.06 392 PHE A O 1
ATOM 2980 N N . GLY A 1 393 ? -1.737 -13.616 -38.389 1.00 75.19 393 GLY A N 1
ATOM 2981 C CA . GLY A 1 393 ? -0.646 -12.860 -37.752 1.00 75.19 393 GLY A CA 1
ATOM 2982 C C . GLY A 1 393 ? -1.013 -12.182 -36.418 1.00 75.19 393 GLY A C 1
ATOM 2983 O O . GLY A 1 393 ? -0.197 -11.469 -35.838 1.00 75.19 393 GLY A O 1
ATOM 2984 N N . LEU A 1 394 ? -2.219 -12.416 -35.887 1.00 81.12 394 LEU A N 1
ATOM 2985 C CA . LEU A 1 394 ? -2.734 -11.766 -34.671 1.00 81.12 394 LEU A CA 1
ATOM 2986 C C . LEU A 1 394 ? -2.371 -12.489 -33.364 1.00 81.12 394 LEU A C 1
ATOM 2988 O O . LEU A 1 394 ? -2.654 -11.991 -32.274 1.00 81.12 394 LEU A O 1
ATOM 2992 N N . ALA A 1 395 ? -1.682 -13.630 -33.447 1.00 76.25 395 ALA A N 1
ATOM 2993 C CA . ALA A 1 395 ? -1.281 -14.427 -32.286 1.00 76.25 395 ALA A CA 1
ATOM 2994 C C . ALA A 1 395 ? -0.347 -13.682 -31.307 1.00 76.25 395 ALA A C 1
ATOM 2996 O O . ALA A 1 395 ? -0.131 -14.134 -30.186 1.00 76.25 395 ALA A O 1
ATOM 2997 N N . HIS A 1 396 ? 0.236 -12.550 -31.708 1.00 81.12 396 HIS A N 1
ATOM 2998 C CA . HIS A 1 396 ? 1.053 -11.709 -30.829 1.00 81.12 396 HIS A CA 1
ATOM 2999 C C . HIS A 1 396 ? 0.221 -10.692 -30.043 1.00 81.12 396 HIS A C 1
ATOM 3001 O O . HIS A 1 396 ? 0.537 -10.411 -28.887 1.00 81.12 396 HIS A O 1
ATOM 3007 N N . TRP A 1 397 ? -0.882 -10.214 -30.622 1.00 86.88 397 TRP A N 1
ATOM 3008 C CA . TRP A 1 397 ? -1.840 -9.345 -29.942 1.00 86.88 397 TRP A CA 1
ATOM 3009 C C . TRP A 1 397 ? -2.572 -10.077 -28.820 1.00 86.88 397 TRP A C 1
ATOM 3011 O O . TRP A 1 397 ? -2.814 -9.485 -27.770 1.00 86.88 397 TRP A O 1
ATOM 3021 N N . SER A 1 398 ? -2.832 -11.379 -28.981 1.00 89.94 398 SER A N 1
ATOM 3022 C CA . SER A 1 398 ? -3.429 -12.196 -27.918 1.00 89.94 398 SER A CA 1
ATOM 3023 C C . SER A 1 398 ? -2.629 -12.138 -26.614 1.00 89.94 398 SER A C 1
ATOM 3025 O O . SER A 1 398 ? -3.219 -12.032 -25.543 1.00 89.94 398 SER A O 1
ATOM 3027 N N . ARG A 1 399 ? -1.290 -12.110 -26.689 1.00 88.69 399 ARG A N 1
ATOM 3028 C CA . ARG A 1 399 ? -0.408 -11.985 -25.516 1.00 88.69 399 ARG A CA 1
ATOM 3029 C C . ARG A 1 399 ? -0.576 -10.641 -24.813 1.00 88.69 399 ARG A C 1
ATOM 3031 O O . ARG A 1 399 ? -0.578 -10.610 -23.590 1.00 88.69 399 ARG A O 1
ATOM 3038 N N . ILE A 1 400 ? -0.748 -9.553 -25.564 1.00 89.81 400 ILE A N 1
ATOM 3039 C CA . ILE A 1 400 ? -0.973 -8.217 -24.994 1.00 89.81 400 ILE A CA 1
ATOM 3040 C C . ILE A 1 400 ? -2.308 -8.199 -24.243 1.00 89.81 400 ILE A C 1
ATOM 3042 O O . ILE A 1 400 ? -2.348 -7.826 -23.073 1.00 89.81 400 ILE A O 1
ATOM 3046 N N . PHE A 1 401 ? -3.385 -8.657 -24.885 1.00 92.38 401 PHE A N 1
ATOM 3047 C CA . PHE A 1 401 ? -4.724 -8.651 -24.293 1.00 92.38 401 PHE A CA 1
ATOM 3048 C C . PHE A 1 401 ? -4.851 -9.615 -23.102 1.00 92.38 401 PHE A C 1
ATOM 3050 O O . PHE A 1 401 ? -5.312 -9.203 -22.038 1.00 92.38 401 PHE A O 1
ATOM 3057 N N . LEU A 1 402 ? -4.369 -10.858 -23.229 1.00 93.00 402 LEU A N 1
ATOM 3058 C CA . LEU A 1 402 ? -4.348 -11.823 -22.122 1.00 93.00 402 LEU A CA 1
ATOM 3059 C C . LEU A 1 402 ? -3.444 -11.359 -20.984 1.00 93.00 402 LEU A C 1
ATOM 3061 O O . LEU A 1 402 ? -3.819 -11.477 -19.822 1.00 93.00 402 LEU A O 1
ATOM 3065 N N . GLY A 1 403 ? -2.268 -10.814 -21.297 1.00 91.50 403 GLY A N 1
ATOM 3066 C CA . GLY A 1 403 ? -1.375 -10.284 -20.278 1.00 91.50 403 GLY A CA 1
ATOM 3067 C C . GLY A 1 403 ? -2.014 -9.129 -19.508 1.00 91.50 403 GLY A C 1
ATOM 3068 O O . GLY A 1 403 ? -1.871 -9.061 -18.289 1.00 91.50 403 GLY A O 1
ATOM 3069 N N . ALA A 1 404 ? -2.761 -8.259 -20.198 1.00 89.56 404 ALA A N 1
ATOM 3070 C CA . ALA A 1 404 ? -3.424 -7.113 -19.582 1.00 89.56 404 ALA A CA 1
ATOM 3071 C C . ALA A 1 404 ? -4.567 -7.584 -18.685 1.00 89.56 404 ALA A C 1
ATOM 3073 O O . ALA A 1 404 ? -4.684 -7.128 -17.552 1.00 89.56 404 ALA A O 1
ATOM 3074 N N . ALA A 1 405 ? -5.352 -8.554 -19.158 1.00 92.88 405 ALA A N 1
ATOM 3075 C CA . ALA A 1 405 ? -6.396 -9.183 -18.366 1.00 92.88 405 ALA A CA 1
ATOM 3076 C C . ALA A 1 405 ? -5.836 -9.868 -17.111 1.00 92.88 405 ALA A C 1
ATOM 3078 O O . ALA A 1 405 ? -6.376 -9.659 -16.032 1.00 92.88 405 ALA A O 1
ATOM 3079 N N . LEU A 1 406 ? -4.737 -10.625 -17.223 1.00 92.50 406 LEU A N 1
ATOM 3080 C CA . LEU A 1 406 ? -4.080 -11.278 -16.083 1.00 92.50 406 LEU A CA 1
ATOM 3081 C C . LEU A 1 406 ? -3.519 -10.261 -15.081 1.00 92.50 406 LEU A C 1
ATOM 3083 O O . LEU A 1 406 ? -3.721 -10.412 -13.878 1.00 92.50 406 LEU A O 1
ATOM 3087 N N . ALA A 1 407 ? -2.854 -9.208 -15.565 1.00 88.69 407 ALA A N 1
ATOM 3088 C CA . ALA A 1 407 ? -2.321 -8.151 -14.711 1.00 88.69 407 ALA A CA 1
ATOM 3089 C C . ALA A 1 407 ? -3.441 -7.402 -13.971 1.00 88.69 407 ALA A C 1
ATOM 3091 O O . ALA A 1 407 ? -3.322 -7.161 -12.774 1.00 88.69 407 ALA A O 1
ATOM 3092 N N . LEU A 1 408 ? -4.554 -7.091 -14.639 1.00 88.75 408 LEU A N 1
ATOM 3093 C CA . LEU A 1 408 ? -5.710 -6.464 -13.996 1.00 88.75 408 LEU A CA 1
ATOM 3094 C C . LEU A 1 408 ? -6.430 -7.425 -13.036 1.00 88.75 408 LEU A C 1
ATOM 3096 O O . LEU A 1 408 ? -6.723 -7.045 -11.911 1.00 88.75 408 LEU A O 1
ATOM 3100 N N . ALA A 1 409 ? -6.644 -8.687 -13.417 1.00 89.75 409 ALA A N 1
ATOM 3101 C CA . ALA A 1 409 ? -7.261 -9.698 -12.551 1.00 89.75 409 ALA A CA 1
ATOM 3102 C C . ALA A 1 409 ? -6.427 -9.990 -11.294 1.00 89.75 409 ALA A C 1
ATOM 3104 O O . ALA A 1 409 ? -6.968 -10.287 -10.231 1.00 89.75 409 ALA A O 1
ATOM 3105 N N . SER A 1 410 ? -5.100 -9.868 -11.381 1.00 89.50 410 SER A N 1
ATOM 3106 C CA . SER A 1 410 ? -4.233 -10.011 -10.212 1.00 89.50 410 SER A CA 1
ATOM 3107 C C . SER A 1 410 ? -4.485 -8.946 -9.141 1.00 89.50 410 SER A C 1
ATOM 3109 O O . SER A 1 410 ? -4.295 -9.220 -7.958 1.00 89.50 410 SER A O 1
ATOM 3111 N N . TRP A 1 411 ? -4.962 -7.758 -9.532 1.00 85.25 411 TRP A N 1
ATOM 3112 C CA . TRP A 1 411 ? -5.240 -6.654 -8.615 1.00 85.25 411 TRP A CA 1
ATOM 3113 C C . TRP A 1 411 ? -6.308 -7.024 -7.585 1.00 85.25 411 TRP A C 1
ATOM 3115 O O . TRP A 1 411 ? -6.152 -6.724 -6.402 1.00 85.25 411 TRP A O 1
ATOM 3125 N N . SER A 1 412 ? -7.369 -7.721 -8.009 1.00 84.75 412 SER A N 1
ATOM 3126 C CA . SER A 1 412 ? -8.432 -8.150 -7.097 1.00 84.75 412 SER A CA 1
ATOM 3127 C C . SER A 1 412 ? -7.956 -9.223 -6.118 1.00 84.75 412 SER A C 1
ATOM 3129 O O . SER A 1 412 ? -8.302 -9.140 -4.945 1.00 84.75 412 SER A O 1
ATOM 3131 N N . LEU A 1 413 ? -7.132 -10.177 -6.572 1.00 87.94 413 LEU A N 1
ATOM 3132 C CA . LEU A 1 413 ? -6.566 -11.241 -5.726 1.00 87.94 413 LEU A CA 1
ATOM 3133 C C . LEU A 1 413 ? -5.566 -10.691 -4.701 1.00 87.94 413 LEU A C 1
ATOM 3135 O O . LEU A 1 413 ? -5.634 -11.005 -3.517 1.00 87.94 413 LEU A O 1
ATOM 3139 N N . LEU A 1 414 ? -4.655 -9.820 -5.141 1.00 88.25 414 LEU A N 1
ATOM 3140 C CA . LEU A 1 414 ? -3.727 -9.142 -4.236 1.00 88.25 414 LEU A CA 1
ATOM 3141 C C . LEU A 1 414 ? -4.494 -8.263 -3.244 1.00 88.25 414 LEU A C 1
ATOM 3143 O O . LEU A 1 414 ? -4.193 -8.256 -2.054 1.00 88.25 414 LEU A O 1
ATOM 3147 N N . GLY A 1 415 ? -5.512 -7.548 -3.726 1.00 85.06 415 GLY A N 1
ATOM 3148 C CA . GLY A 1 415 ? -6.355 -6.692 -2.907 1.00 85.06 415 GLY A CA 1
ATOM 3149 C C . GLY A 1 415 ? -7.137 -7.448 -1.833 1.00 85.06 415 GLY A C 1
ATOM 3150 O O . GLY A 1 415 ? -7.248 -6.921 -0.731 1.00 85.06 415 GLY A O 1
ATOM 3151 N N . SER A 1 416 ? -7.662 -8.643 -2.124 1.00 85.38 416 SER A N 1
ATOM 3152 C CA . SER A 1 416 ? -8.404 -9.451 -1.145 1.00 85.38 416 SER A CA 1
ATOM 3153 C C . SER A 1 416 ? -7.492 -10.029 -0.064 1.00 85.38 416 SER A C 1
ATOM 3155 O O . SER A 1 416 ? -7.829 -9.956 1.117 1.00 85.38 416 SER A O 1
ATOM 3157 N N . GLY A 1 417 ? -6.305 -10.516 -0.439 1.00 86.25 417 GLY A N 1
ATOM 3158 C CA . GLY A 1 417 ? -5.325 -11.006 0.531 1.00 86.25 417 GLY A CA 1
ATOM 3159 C C . GLY A 1 417 ? -4.816 -9.889 1.447 1.00 86.25 417 GLY A C 1
ATOM 3160 O O . GLY A 1 417 ? -4.693 -10.071 2.657 1.00 86.25 417 GLY A O 1
ATOM 3161 N N . ILE A 1 418 ? -4.591 -8.699 0.883 1.00 83.94 418 ILE A N 1
ATOM 3162 C CA . ILE A 1 418 ? -4.180 -7.501 1.625 1.00 83.94 418 ILE A CA 1
ATOM 3163 C C . ILE A 1 418 ? -5.291 -6.990 2.560 1.00 83.94 418 ILE A C 1
ATOM 3165 O O . ILE A 1 418 ? -4.999 -6.600 3.685 1.00 83.94 418 ILE A O 1
ATOM 3169 N N . GLU A 1 419 ? -6.557 -7.014 2.139 1.00 82.38 419 GLU A N 1
ATOM 3170 C CA . GLU A 1 419 ? -7.707 -6.631 2.977 1.00 82.38 419 GLU A CA 1
ATOM 3171 C C . GLU A 1 419 ? -7.872 -7.568 4.184 1.00 82.38 419 GLU A C 1
ATOM 3173 O O . GLU A 1 419 ? -8.166 -7.126 5.292 1.00 82.38 419 GLU A O 1
ATOM 3178 N N . GLN A 1 420 ? -7.600 -8.861 4.009 1.00 80.06 420 GLN A N 1
ATOM 3179 C CA . GLN A 1 420 ? -7.585 -9.804 5.126 1.00 80.06 420 GLN A CA 1
ATOM 3180 C C . GLN A 1 420 ? -6.401 -9.574 6.078 1.00 80.06 420 GLN A C 1
ATOM 3182 O O . GLN A 1 420 ? -6.572 -9.664 7.293 1.00 80.06 420 GLN A O 1
ATOM 3187 N N . LEU A 1 421 ? -5.223 -9.211 5.557 1.00 81.69 421 LEU A N 1
ATOM 3188 C CA . LEU A 1 421 ? -4.079 -8.798 6.383 1.00 81.69 421 LEU A CA 1
ATOM 3189 C C . LEU A 1 421 ? -4.347 -7.501 7.151 1.00 81.69 421 LEU A C 1
ATOM 3191 O O . LEU A 1 421 ? -3.888 -7.358 8.279 1.00 81.69 421 LEU A O 1
ATOM 3195 N N . GLU A 1 422 ? -5.102 -6.567 6.570 1.00 79.38 422 GLU A N 1
ATOM 3196 C CA . GLU A 1 422 ? -5.500 -5.331 7.246 1.00 79.38 422 GLU A CA 1
ATOM 3197 C C . GLU A 1 422 ? -6.321 -5.604 8.509 1.00 79.38 422 GLU A C 1
ATOM 3199 O O . GLU A 1 422 ? -6.242 -4.848 9.481 1.00 79.38 422 GLU A O 1
ATOM 3204 N N . MET A 1 423 ? -7.116 -6.671 8.511 1.00 74.38 423 MET A N 1
ATOM 3205 C CA . MET A 1 423 ? -7.872 -7.054 9.693 1.00 74.38 423 MET A CA 1
ATOM 3206 C C . MET A 1 423 ? -6.923 -7.430 10.846 1.00 74.38 423 MET A C 1
ATOM 3208 O O . MET A 1 423 ? -7.175 -7.044 11.982 1.00 74.38 423 MET A O 1
ATOM 3212 N N . SER A 1 424 ? -5.800 -8.099 10.575 1.00 80.50 424 SER A N 1
ATOM 3213 C CA . SER A 1 424 ? -4.854 -8.509 11.620 1.00 80.50 424 SER A CA 1
ATOM 3214 C C . SER A 1 424 ? -4.260 -7.309 12.365 1.00 80.50 424 SER A C 1
ATOM 3216 O O . SER A 1 424 ? -3.559 -6.464 11.797 1.00 80.50 424 SER A O 1
ATOM 3218 N N . SER A 1 425 ? -4.511 -7.256 13.673 1.00 75.75 425 SER A N 1
ATOM 3219 C CA . SER A 1 425 ? -3.906 -6.250 14.547 1.00 75.75 425 SER A CA 1
ATOM 3220 C C . SER A 1 425 ? -2.423 -6.548 14.759 1.00 75.75 425 SER A C 1
ATOM 3222 O O . SER A 1 425 ? -1.620 -5.617 14.733 1.00 75.75 425 SER A O 1
ATOM 3224 N N . ARG A 1 426 ? -2.057 -7.837 14.840 1.00 78.12 426 ARG A N 1
ATOM 3225 C CA . ARG A 1 426 ? -0.662 -8.297 14.928 1.00 78.12 426 ARG A CA 1
ATOM 3226 C C . ARG A 1 426 ? 0.147 -7.916 13.697 1.00 78.12 426 ARG A C 1
ATOM 3228 O O . ARG A 1 426 ? 1.245 -7.392 13.811 1.00 78.12 426 ARG A O 1
ATOM 3235 N N . PHE A 1 427 ? -0.400 -8.115 12.499 1.00 79.06 427 PHE A N 1
ATOM 3236 C CA . PHE A 1 427 ? 0.282 -7.712 11.269 1.00 79.06 427 PHE A CA 1
ATOM 3237 C C . PHE A 1 427 ? 0.529 -6.197 11.233 1.00 79.06 427 PHE A C 1
ATOM 3239 O O . PHE A 1 427 ? 1.620 -5.745 10.878 1.00 79.06 427 PHE A O 1
ATOM 3246 N N . LYS A 1 428 ? -0.468 -5.404 11.644 1.00 75.94 428 LYS A N 1
ATOM 3247 C CA . LYS A 1 428 ? -0.351 -3.944 11.723 1.00 75.94 428 LYS A CA 1
ATOM 3248 C C . LYS A 1 428 ? 0.680 -3.473 12.747 1.00 75.94 428 LYS A C 1
ATOM 3250 O O . LYS A 1 428 ? 1.352 -2.488 12.463 1.00 75.94 428 LYS A O 1
ATOM 3255 N N . SER A 1 429 ? 0.800 -4.128 13.903 1.00 75.38 429 SER A N 1
ATOM 3256 C CA . SER A 1 429 ? 1.765 -3.742 14.942 1.00 75.38 429 SER A CA 1
ATOM 3257 C C . SER A 1 429 ? 3.179 -4.251 14.679 1.00 75.38 429 SER A C 1
ATOM 3259 O O . SER A 1 429 ? 4.138 -3.529 14.943 1.00 75.38 429 SER A O 1
ATOM 3261 N N . ASP A 1 430 ? 3.308 -5.474 14.163 1.00 76.69 430 ASP A N 1
ATOM 3262 C CA . ASP A 1 430 ? 4.582 -6.201 14.158 1.00 76.69 430 ASP A CA 1
ATOM 3263 C C . ASP A 1 430 ? 5.307 -6.098 12.810 1.00 76.69 430 ASP A C 1
ATOM 3265 O O . ASP A 1 430 ? 6.534 -6.183 12.756 1.00 76.69 430 ASP A O 1
ATOM 3269 N N . VAL A 1 431 ? 4.564 -5.928 11.708 1.00 74.19 431 VAL A N 1
ATOM 3270 C CA . VAL A 1 431 ? 5.122 -5.948 10.344 1.00 74.19 431 VAL A CA 1
ATOM 3271 C C . VAL A 1 431 ? 5.120 -4.567 9.701 1.00 74.19 431 VAL A C 1
ATOM 3273 O O . VAL A 1 431 ? 6.065 -4.212 8.992 1.00 74.19 431 VAL A O 1
ATOM 3276 N N . LEU A 1 432 ? 4.060 -3.785 9.904 1.00 77.00 432 LEU A N 1
ATOM 3277 C CA . LEU A 1 432 ? 3.944 -2.470 9.286 1.00 77.00 432 LEU A CA 1
ATOM 3278 C C . LEU A 1 432 ? 4.601 -1.397 10.161 1.00 77.00 432 LEU A C 1
ATOM 3280 O O . LEU A 1 432 ? 4.343 -1.332 11.361 1.00 77.00 432 LEU A O 1
ATOM 3284 N N . PRO A 1 433 ? 5.420 -0.503 9.579 1.00 76.94 433 PRO A N 1
ATOM 3285 C CA . PRO A 1 433 ? 5.917 0.639 10.325 1.00 76.94 433 PRO A CA 1
ATOM 3286 C C . PRO A 1 433 ? 4.759 1.569 10.688 1.00 76.94 433 PRO A C 1
ATOM 3288 O O . PRO A 1 433 ? 3.756 1.658 9.971 1.00 76.94 433 PRO A O 1
ATOM 3291 N N . ALA A 1 434 ? 4.931 2.325 11.773 1.00 78.12 434 ALA A N 1
ATOM 3292 C CA . ALA A 1 434 ? 3.992 3.376 12.131 1.00 78.12 434 ALA A CA 1
ATOM 3293 C C . ALA A 1 434 ? 3.795 4.328 10.939 1.00 78.12 434 ALA A C 1
ATOM 3295 O O . ALA A 1 434 ? 4.759 4.811 10.336 1.00 78.12 434 ALA A O 1
ATOM 3296 N N . SER A 1 435 ? 2.532 4.592 10.593 1.00 82.38 435 SER A N 1
ATOM 3297 C CA . SER A 1 435 ? 2.204 5.501 9.495 1.00 82.38 435 SER A CA 1
ATOM 3298 C C . SER A 1 435 ? 2.805 6.884 9.743 1.00 82.38 435 SER A C 1
ATOM 3300 O O . SER A 1 435 ? 2.739 7.409 10.857 1.00 82.38 435 SER A O 1
ATOM 3302 N N . LEU A 1 436 ? 3.369 7.481 8.693 1.00 85.25 436 LEU A N 1
ATOM 3303 C CA . LEU A 1 436 ? 3.923 8.827 8.754 1.00 85.25 436 LEU A CA 1
ATOM 3304 C C . LEU A 1 436 ? 2.817 9.858 8.960 1.00 85.25 436 LEU A C 1
ATOM 3306 O O . LEU A 1 436 ? 1.834 9.890 8.217 1.00 85.25 436 LEU A O 1
ATOM 3310 N N . SER A 1 437 ? 3.024 10.735 9.939 1.00 84.12 437 SER A N 1
ATOM 3311 C CA . SER A 1 437 ? 2.153 11.872 10.221 1.00 84.12 437 SER A CA 1
ATOM 3312 C C . SER A 1 437 ? 2.977 13.066 10.687 1.00 84.12 437 SER A C 1
ATOM 3314 O O . SER A 1 437 ? 3.859 12.920 11.530 1.00 84.12 437 SER A O 1
ATOM 3316 N N . PHE A 1 438 ? 2.637 14.261 10.198 1.00 83.62 438 PHE A N 1
ATOM 3317 C CA . PHE A 1 438 ? 3.230 15.523 10.659 1.00 83.62 438 PHE A CA 1
ATOM 3318 C C . PHE A 1 438 ? 2.842 15.889 12.101 1.00 83.62 438 PHE A C 1
ATOM 3320 O O . PHE A 1 438 ? 3.394 16.833 12.657 1.00 83.62 438 PHE A O 1
ATOM 3327 N N . GLN A 1 439 ? 1.913 15.151 12.718 1.00 82.38 439 GLN A N 1
ATOM 3328 C CA . GLN A 1 439 ? 1.587 15.284 14.142 1.00 82.38 439 GLN A CA 1
ATOM 3329 C C . GLN A 1 439 ? 2.599 14.563 15.047 1.00 82.38 439 GLN A C 1
ATOM 3331 O O . GLN A 1 439 ? 2.636 14.816 16.249 1.00 82.38 439 GLN A O 1
ATOM 3336 N N . GLN A 1 440 ? 3.405 13.648 14.496 1.00 84.06 440 GLN A N 1
ATOM 3337 C CA . GLN A 1 440 ? 4.435 12.939 15.254 1.00 84.06 440 GLN A CA 1
ATOM 3338 C C . GLN A 1 440 ? 5.660 13.838 15.487 1.00 84.06 440 GLN A C 1
ATOM 3340 O O . GLN A 1 440 ? 5.947 14.712 14.664 1.00 84.06 440 GLN A O 1
ATOM 3345 N N . PRO A 1 441 ? 6.445 13.598 16.556 1.00 87.69 441 PRO A N 1
ATOM 3346 C CA . PRO A 1 441 ? 7.725 14.271 16.739 1.00 87.69 441 PRO A CA 1
ATOM 3347 C C . PRO A 1 441 ? 8.620 14.105 15.505 1.00 87.69 441 PRO A C 1
ATOM 3349 O O . PRO A 1 441 ? 8.751 12.999 14.974 1.00 87.69 441 PRO A O 1
ATOM 3352 N N . TRP A 1 442 ? 9.285 15.186 15.083 1.00 86.81 442 TRP A N 1
ATOM 3353 C CA . TRP A 1 442 ? 10.111 15.204 13.867 1.00 86.81 442 TRP A CA 1
ATOM 3354 C C . TRP A 1 442 ? 11.113 14.043 13.799 1.00 86.81 442 TRP A C 1
ATOM 3356 O O . TRP A 1 442 ? 11.242 13.411 12.756 1.00 86.81 442 TRP A O 1
ATOM 3366 N N . ALA A 1 443 ? 11.783 13.720 14.911 1.00 88.69 443 ALA A N 1
ATOM 3367 C CA . ALA A 1 443 ? 12.753 12.626 14.966 1.00 88.69 443 ALA A CA 1
ATOM 3368 C C . ALA A 1 443 ? 12.125 11.254 14.650 1.00 88.69 443 ALA A C 1
ATOM 3370 O O . ALA A 1 443 ? 12.716 10.465 13.915 1.00 88.69 443 ALA A O 1
ATOM 3371 N N . VAL A 1 444 ? 10.910 10.994 15.148 1.00 88.62 444 VAL A N 1
ATOM 3372 C CA . VAL A 1 444 ? 10.162 9.754 14.876 1.00 88.62 444 VAL A CA 1
ATOM 3373 C C . VAL A 1 444 ? 9.741 9.709 13.409 1.00 88.62 444 VAL A C 1
ATOM 3375 O O . VAL A 1 444 ? 9.959 8.705 12.731 1.00 88.62 444 VAL A O 1
ATOM 3378 N N . MET A 1 445 ? 9.208 10.818 12.888 1.00 89.56 445 MET A N 1
ATOM 3379 C CA . MET A 1 445 ? 8.798 10.918 11.487 1.00 89.56 445 MET A CA 1
ATOM 3380 C C . MET A 1 445 ? 9.988 10.727 10.534 1.00 89.56 445 MET A C 1
ATOM 3382 O O . MET A 1 445 ? 9.899 9.947 9.588 1.00 89.56 445 MET A O 1
ATOM 3386 N N . ALA A 1 446 ? 11.117 11.391 10.792 1.00 90.25 446 ALA A N 1
ATOM 3387 C CA . ALA A 1 446 ? 12.333 11.267 9.993 1.00 90.25 446 ALA A CA 1
ATOM 3388 C C . ALA A 1 446 ? 12.928 9.848 10.061 1.00 90.25 446 ALA A C 1
ATOM 3390 O O . ALA A 1 446 ? 13.372 9.320 9.037 1.00 90.25 446 ALA A O 1
ATOM 3391 N N . GLY A 1 447 ? 12.888 9.206 11.235 1.00 91.00 447 GLY A N 1
ATOM 3392 C CA . GLY A 1 447 ? 13.291 7.810 11.416 1.00 91.00 447 GLY A CA 1
ATOM 3393 C C . GLY A 1 447 ? 12.440 6.848 10.583 1.00 91.00 447 GLY A C 1
ATOM 3394 O O . GLY A 1 447 ? 12.982 6.083 9.784 1.00 91.00 447 GLY A O 1
ATOM 3395 N N . ASN A 1 448 ? 11.112 6.953 10.680 1.00 91.38 448 ASN A N 1
ATOM 3396 C CA . ASN A 1 448 ? 10.173 6.133 9.908 1.00 91.38 448 ASN A CA 1
ATOM 3397 C C . ASN A 1 448 ? 10.276 6.394 8.397 1.00 91.38 448 ASN A C 1
ATOM 3399 O O . ASN A 1 448 ? 10.219 5.457 7.598 1.00 91.38 448 ASN A O 1
ATOM 3403 N N . PHE A 1 449 ? 10.478 7.651 7.987 1.00 94.12 449 PHE A N 1
ATOM 3404 C CA . PHE A 1 449 ? 10.681 8.014 6.583 1.00 94.12 449 PHE A CA 1
ATOM 3405 C C . PHE A 1 449 ? 11.947 7.355 6.033 1.00 94.12 449 PHE A C 1
ATOM 3407 O O . PHE A 1 449 ? 11.921 6.747 4.963 1.00 94.12 449 PHE A O 1
ATOM 3414 N N . THR A 1 450 ? 13.045 7.425 6.789 1.00 94.62 450 THR A N 1
ATOM 3415 C CA . THR A 1 450 ? 14.321 6.803 6.418 1.00 94.62 450 THR A CA 1
ATOM 3416 C C . THR A 1 450 ? 14.198 5.283 6.365 1.00 94.62 450 THR A C 1
ATOM 3418 O O . THR A 1 450 ? 14.663 4.675 5.404 1.00 94.62 450 THR A O 1
ATOM 3421 N N . TYR A 1 451 ? 13.520 4.665 7.337 1.00 94.19 451 TYR A N 1
ATOM 3422 C CA . TYR A 1 451 ? 13.244 3.228 7.337 1.00 94.19 451 TYR A CA 1
ATOM 3423 C C . TYR A 1 451 ? 12.491 2.794 6.072 1.00 94.19 451 TYR A C 1
ATOM 3425 O O . TYR A 1 451 ? 12.947 1.896 5.367 1.00 94.19 451 TYR A O 1
ATOM 3433 N N . LEU A 1 452 ? 11.388 3.470 5.733 1.00 94.94 452 LEU A N 1
ATOM 3434 C CA . LEU A 1 452 ? 10.595 3.172 4.536 1.00 94.94 452 LEU A CA 1
ATOM 3435 C C . LEU A 1 452 ? 11.395 3.377 3.243 1.00 94.94 452 LEU A C 1
ATOM 3437 O O . LEU A 1 452 ? 11.268 2.584 2.309 1.00 94.94 452 LEU A O 1
ATOM 3441 N N . LEU A 1 453 ? 12.247 4.403 3.192 1.00 96.88 453 LEU A N 1
ATOM 3442 C CA . LEU A 1 453 ? 13.133 4.656 2.057 1.00 96.88 453 LEU A CA 1
ATOM 3443 C C . LEU A 1 453 ? 14.167 3.539 1.895 1.00 96.88 453 LEU A C 1
ATOM 3445 O O . LEU A 1 453 ? 14.360 3.040 0.786 1.00 96.88 453 LEU A O 1
ATOM 3449 N N . LEU A 1 454 ? 14.807 3.108 2.981 1.00 96.44 454 LEU A N 1
ATOM 3450 C CA . LEU A 1 454 ? 15.783 2.018 2.949 1.00 96.44 454 LEU A CA 1
ATOM 3451 C C . LEU A 1 454 ? 15.127 0.670 2.641 1.00 96.44 454 LEU A C 1
ATOM 3453 O O . LEU A 1 454 ? 15.671 -0.091 1.843 1.00 96.44 454 LEU A O 1
ATOM 3457 N N . ALA A 1 455 ? 13.945 0.397 3.197 1.00 94.31 455 ALA A N 1
ATOM 3458 C CA . ALA A 1 455 ? 13.156 -0.787 2.870 1.00 94.31 455 ALA A CA 1
ATOM 3459 C C . ALA A 1 455 ? 12.802 -0.806 1.377 1.00 94.31 455 ALA A C 1
ATOM 3461 O O . ALA A 1 455 ? 13.058 -1.793 0.686 1.00 94.31 455 ALA A O 1
ATOM 3462 N N . GLY A 1 456 ? 12.312 0.320 0.846 1.00 95.38 456 GLY A N 1
ATOM 3463 C CA . GLY A 1 456 ? 12.058 0.491 -0.582 1.00 95.38 456 GLY A CA 1
ATOM 3464 C C . GLY A 1 456 ? 13.312 0.260 -1.422 1.00 95.38 456 GLY A C 1
ATOM 3465 O O . GLY A 1 456 ? 13.257 -0.465 -2.413 1.00 95.38 456 GLY A O 1
ATOM 3466 N N . ALA A 1 457 ? 14.456 0.815 -1.014 1.00 96.88 457 ALA A N 1
ATOM 3467 C CA . ALA A 1 457 ? 15.730 0.641 -1.710 1.00 96.88 457 ALA A CA 1
ATOM 3468 C C . ALA A 1 457 ? 16.230 -0.803 -1.686 1.00 96.88 457 ALA A C 1
ATOM 3470 O O . ALA A 1 457 ? 16.664 -1.303 -2.722 1.00 96.88 457 ALA A O 1
ATOM 3471 N N . GLY A 1 458 ? 16.115 -1.498 -0.555 1.00 96.00 458 GLY A N 1
ATOM 3472 C CA . GLY A 1 458 ? 16.454 -2.914 -0.435 1.00 96.00 458 GLY A CA 1
ATOM 3473 C C . GLY A 1 458 ? 15.582 -3.784 -1.338 1.00 96.00 458 GLY A C 1
ATOM 3474 O O . GLY A 1 458 ? 16.102 -4.552 -2.148 1.00 96.00 458 GLY A O 1
ATOM 3475 N N . ILE A 1 459 ? 14.259 -3.609 -1.278 1.00 92.81 459 ILE A N 1
ATOM 3476 C CA . ILE A 1 459 ? 13.320 -4.365 -2.118 1.00 92.81 459 ILE A CA 1
ATOM 3477 C C . ILE A 1 459 ? 13.556 -4.044 -3.603 1.00 92.81 459 ILE A C 1
ATOM 3479 O O . ILE A 1 459 ? 13.661 -4.954 -4.425 1.00 92.81 459 ILE A O 1
ATOM 3483 N N . GLY A 1 460 ? 13.704 -2.765 -3.958 1.00 92.75 460 GLY A N 1
ATOM 3484 C CA . GLY A 1 460 ? 13.982 -2.324 -5.327 1.00 92.75 460 GLY A CA 1
ATOM 3485 C C . GLY A 1 460 ? 15.318 -2.841 -5.872 1.00 92.75 460 GLY A C 1
ATOM 3486 O O . GLY A 1 460 ? 15.416 -3.139 -7.063 1.00 92.75 460 GLY A O 1
ATOM 3487 N N . LEU A 1 461 ? 16.328 -2.996 -5.010 1.00 94.06 461 LEU A N 1
ATOM 3488 C CA . LEU A 1 461 ? 17.619 -3.601 -5.343 1.00 94.06 461 LEU A CA 1
ATOM 3489 C C . LEU A 1 461 ? 17.489 -5.104 -5.628 1.00 94.06 461 LEU A C 1
ATOM 3491 O O . LEU A 1 461 ? 18.006 -5.590 -6.634 1.00 94.06 461 LEU A O 1
ATOM 3495 N N . VAL A 1 462 ? 16.778 -5.839 -4.771 1.00 91.50 462 VAL A N 1
ATOM 3496 C CA . VAL A 1 462 ? 16.585 -7.292 -4.915 1.00 91.50 462 VAL A CA 1
ATOM 3497 C C . VAL A 1 462 ? 15.736 -7.611 -6.143 1.00 91.50 462 VAL A C 1
ATOM 3499 O O . VAL A 1 462 ? 16.123 -8.433 -6.974 1.00 91.50 462 VAL A O 1
ATOM 3502 N N . LEU A 1 463 ? 14.602 -6.924 -6.295 1.00 86.56 463 LEU A N 1
ATOM 3503 C CA . LEU A 1 463 ? 13.683 -7.127 -7.415 1.00 86.56 463 LEU A CA 1
ATOM 3504 C C . LEU A 1 463 ? 14.206 -6.537 -8.727 1.00 86.56 463 LEU A C 1
ATOM 3506 O O . LEU A 1 463 ? 13.736 -6.911 -9.802 1.00 86.56 463 LEU A O 1
ATOM 3510 N N . ARG A 1 464 ? 15.162 -5.600 -8.659 1.00 88.25 464 ARG A N 1
ATOM 3511 C CA . ARG A 1 464 ? 15.738 -4.875 -9.807 1.00 88.25 464 ARG A CA 1
ATOM 3512 C C . ARG A 1 464 ? 14.693 -4.108 -10.628 1.00 88.25 464 ARG A C 1
ATOM 3514 O O . ARG A 1 464 ? 14.930 -3.791 -11.796 1.00 88.25 464 ARG A O 1
ATOM 3521 N N . THR A 1 465 ? 13.537 -3.823 -10.038 1.00 85.69 465 THR A N 1
ATOM 3522 C CA . THR A 1 465 ? 12.431 -3.059 -10.621 1.00 85.69 465 THR A CA 1
ATOM 3523 C C . THR A 1 465 ? 11.741 -2.258 -9.523 1.00 85.69 465 THR A C 1
ATOM 3525 O O . THR A 1 465 ? 11.564 -2.753 -8.411 1.00 85.69 465 THR A O 1
ATOM 3528 N N . SER A 1 466 ? 11.344 -1.023 -9.827 1.00 91.12 466 SER A N 1
ATOM 3529 C CA . SER A 1 466 ? 10.556 -0.189 -8.916 1.00 91.12 466 SER A CA 1
ATOM 3530 C C . SER A 1 466 ? 9.052 -0.441 -9.062 1.00 91.12 466 SER A C 1
ATOM 3532 O O . SER A 1 466 ? 8.313 -0.246 -8.102 1.00 91.12 466 SER A O 1
ATOM 3534 N N . ASN A 1 467 ? 8.590 -0.950 -10.213 1.00 88.88 467 ASN A N 1
ATOM 3535 C CA . ASN A 1 467 ? 7.162 -1.088 -10.519 1.00 88.88 467 ASN A CA 1
ATOM 3536 C C . ASN A 1 467 ? 6.410 -2.000 -9.546 1.00 88.88 467 ASN A C 1
ATOM 3538 O O . ASN A 1 467 ? 5.311 -1.644 -9.135 1.00 88.88 467 ASN A O 1
ATOM 3542 N N . LEU A 1 468 ? 6.987 -3.139 -9.138 1.00 86.12 468 LEU A N 1
ATOM 3543 C CA . LEU A 1 468 ? 6.309 -4.023 -8.182 1.00 86.12 468 LEU A CA 1
ATOM 3544 C C . LEU A 1 468 ? 6.122 -3.331 -6.825 1.00 86.12 468 LEU A C 1
ATOM 3546 O O . LEU A 1 468 ? 5.042 -3.396 -6.246 1.00 86.12 468 LEU A O 1
ATOM 3550 N N . VAL A 1 469 ? 7.145 -2.609 -6.358 1.00 91.00 469 VAL A N 1
ATOM 3551 C CA . VAL A 1 469 ? 7.084 -1.858 -5.096 1.00 91.00 469 VAL A CA 1
ATOM 3552 C C . VAL A 1 469 ? 6.057 -0.732 -5.181 1.00 91.00 469 VAL A C 1
ATOM 3554 O O . VAL A 1 469 ? 5.270 -0.555 -4.259 1.00 91.00 469 VAL A O 1
ATOM 3557 N N . VAL A 1 470 ? 6.013 -0.007 -6.302 1.00 93.38 470 VAL A N 1
ATOM 3558 C CA . VAL A 1 470 ? 5.014 1.047 -6.540 1.00 93.38 470 VAL A CA 1
ATOM 3559 C C . VAL A 1 470 ? 3.602 0.464 -6.545 1.00 93.38 470 VAL A C 1
ATOM 3561 O O . VAL A 1 470 ? 2.713 1.041 -5.938 1.00 93.38 470 VAL A O 1
ATOM 3564 N N . ILE A 1 471 ? 3.375 -0.684 -7.181 1.00 88.62 471 ILE A N 1
ATOM 3565 C CA . ILE A 1 471 ? 2.054 -1.330 -7.240 1.00 88.62 471 ILE A CA 1
ATOM 3566 C C . ILE A 1 471 ? 1.601 -1.791 -5.853 1.00 88.62 471 ILE A C 1
ATOM 3568 O O . ILE A 1 471 ? 0.457 -1.543 -5.477 1.00 88.62 471 ILE A O 1
ATOM 3572 N N . ILE A 1 472 ? 2.503 -2.381 -5.063 1.00 87.94 472 ILE A N 1
ATOM 3573 C CA . ILE A 1 472 ? 2.240 -2.704 -3.654 1.00 87.94 472 ILE A CA 1
ATOM 3574 C C . ILE A 1 472 ? 1.920 -1.424 -2.871 1.00 87.94 472 ILE A C 1
ATOM 3576 O O . ILE A 1 472 ? 0.957 -1.401 -2.111 1.00 87.94 472 ILE A O 1
ATOM 3580 N N . ALA A 1 473 ? 2.657 -0.335 -3.097 1.00 92.69 473 ALA A N 1
ATOM 3581 C CA . ALA A 1 473 ? 2.394 0.943 -2.444 1.00 92.69 473 ALA A CA 1
ATOM 3582 C C . ALA A 1 473 ? 1.005 1.512 -2.803 1.00 92.69 473 ALA A C 1
ATOM 3584 O O . ALA A 1 473 ? 0.272 1.979 -1.931 1.00 92.69 473 ALA A O 1
ATOM 3585 N N . VAL A 1 474 ? 0.606 1.425 -4.077 1.00 91.94 474 VAL A N 1
ATOM 3586 C CA . VAL A 1 474 ? -0.738 1.803 -4.539 1.00 91.94 474 VAL A CA 1
ATOM 3587 C C . VAL A 1 474 ? -1.795 0.932 -3.849 1.00 91.94 474 VAL A C 1
ATOM 3589 O O . VAL A 1 474 ? -2.794 1.483 -3.390 1.00 91.94 474 VAL A O 1
ATOM 3592 N N . LEU A 1 475 ? -1.590 -0.387 -3.728 1.00 87.50 475 LEU A N 1
ATOM 3593 C CA . LEU A 1 475 ? -2.513 -1.300 -3.035 1.00 87.50 475 LEU A CA 1
ATOM 3594 C C . LEU A 1 475 ? -2.671 -0.938 -1.554 1.00 87.50 475 LEU A C 1
ATOM 3596 O O . LEU A 1 475 ? -3.794 -0.728 -1.098 1.00 87.50 475 LEU A O 1
ATOM 3600 N N . LEU A 1 476 ? -1.558 -0.822 -0.825 1.00 88.19 476 LEU A N 1
ATOM 3601 C CA . LEU A 1 476 ? -1.550 -0.542 0.613 1.00 88.19 476 LEU A CA 1
ATOM 3602 C C . LEU A 1 476 ? -2.220 0.797 0.937 1.00 88.19 476 LEU A C 1
ATOM 3604 O O . LEU A 1 476 ? -3.041 0.865 1.850 1.00 88.19 476 LEU A O 1
ATOM 3608 N N . ALA A 1 477 ? -1.935 1.847 0.162 1.00 89.75 477 ALA A N 1
ATOM 3609 C CA . ALA A 1 477 ? -2.582 3.141 0.362 1.00 89.75 477 ALA A CA 1
ATOM 3610 C C . ALA A 1 477 ? -4.052 3.143 -0.074 1.00 89.75 477 ALA A C 1
ATOM 3612 O O . ALA A 1 477 ? -4.887 3.732 0.605 1.00 89.75 477 ALA A O 1
ATOM 3613 N N . SER A 1 478 ? -4.405 2.451 -1.164 1.00 86.19 478 SER A N 1
ATOM 3614 C CA . SER A 1 478 ? -5.805 2.358 -1.614 1.00 86.19 478 SER A CA 1
ATOM 3615 C C . SER A 1 478 ? -6.704 1.630 -0.619 1.00 86.19 478 SER A C 1
ATOM 3617 O O . SER A 1 478 ? -7.909 1.877 -0.602 1.00 86.19 478 SER A O 1
ATOM 3619 N N . ARG A 1 479 ? -6.130 0.732 0.189 1.00 83.12 479 ARG A N 1
ATOM 3620 C CA . ARG A 1 479 ? -6.817 0.027 1.277 1.00 83.12 479 ARG A CA 1
ATOM 3621 C C . ARG A 1 479 ? -6.721 0.746 2.625 1.00 83.12 479 ARG A C 1
ATOM 3623 O O . ARG A 1 479 ? -7.324 0.299 3.578 1.00 83.12 479 ARG A O 1
ATOM 3630 N N . GLY A 1 480 ? -6.014 1.874 2.717 1.00 81.12 480 GLY A N 1
ATOM 3631 C CA . GLY A 1 480 ? -5.876 2.618 3.976 1.00 81.12 480 GLY A CA 1
ATOM 3632 C C . GLY A 1 480 ? -4.968 1.945 5.011 1.00 81.12 480 GLY A C 1
ATOM 3633 O O . GLY A 1 480 ? -4.907 2.394 6.151 1.00 81.12 480 GLY A O 1
ATOM 3634 N N . ILE A 1 481 ? -4.226 0.908 4.613 1.00 83.44 481 ILE A N 1
ATOM 3635 C CA . ILE A 1 481 ? -3.315 0.165 5.492 1.00 83.44 481 ILE A CA 1
ATOM 3636 C C . ILE A 1 481 ? -2.141 1.037 5.922 1.00 83.44 481 ILE A C 1
ATOM 3638 O O . ILE A 1 481 ? -1.730 1.015 7.080 1.00 83.44 481 ILE A O 1
ATOM 3642 N N . LEU A 1 482 ? -1.605 1.817 4.983 1.00 87.12 482 LEU A N 1
ATOM 3643 C CA . LEU A 1 482 ? -0.592 2.823 5.260 1.00 87.12 482 LEU A CA 1
ATOM 3644 C C . LEU A 1 482 ? -1.007 4.159 4.658 1.00 87.12 482 LEU A C 1
ATOM 3646 O O . LEU A 1 482 ? -1.512 4.227 3.536 1.00 87.12 482 LEU A O 1
ATOM 3650 N N . ALA A 1 483 ? -0.747 5.232 5.406 1.00 88.69 483 ALA A N 1
ATOM 3651 C CA . ALA A 1 483 ? -1.038 6.585 4.952 1.00 88.69 483 ALA A CA 1
ATOM 3652 C C . ALA A 1 483 ? -0.316 6.906 3.623 1.00 88.69 483 ALA A C 1
ATOM 3654 O O . ALA A 1 483 ? 0.824 6.470 3.426 1.00 88.69 483 ALA A O 1
ATOM 3655 N N . PRO A 1 484 ? -0.906 7.733 2.738 1.00 91.00 484 PRO A N 1
ATOM 3656 C CA . PRO A 1 484 ? -0.287 8.120 1.467 1.00 91.00 484 PRO A CA 1
ATOM 3657 C C . PRO A 1 484 ? 1.129 8.697 1.612 1.00 91.00 484 PRO A C 1
ATOM 3659 O O . PRO A 1 484 ? 2.002 8.431 0.786 1.00 91.00 484 PRO A O 1
ATOM 3662 N N . LEU A 1 485 ? 1.380 9.432 2.701 1.00 92.00 485 LEU A N 1
ATOM 3663 C CA . LEU A 1 485 ? 2.695 9.984 3.035 1.00 92.00 485 LEU A CA 1
ATOM 3664 C C . LEU A 1 485 ? 3.757 8.897 3.240 1.00 92.00 485 LEU A C 1
ATOM 3666 O O . LEU A 1 485 ? 4.893 9.078 2.817 1.00 92.00 485 LEU A O 1
ATOM 3670 N N . SER A 1 486 ? 3.382 7.751 3.810 1.00 93.31 486 SER A N 1
ATOM 3671 C CA . SER A 1 486 ? 4.257 6.589 4.020 1.00 93.31 486 SER A CA 1
ATOM 3672 C C . SER A 1 486 ? 4.671 5.919 2.707 1.00 93.31 486 SER A C 1
ATOM 3674 O O . SER A 1 486 ? 5.729 5.299 2.631 1.00 93.31 486 SER A O 1
ATOM 3676 N N . MET A 1 487 ? 3.870 6.047 1.645 1.00 94.69 487 MET A N 1
ATOM 3677 C CA . MET A 1 487 ? 4.185 5.437 0.347 1.00 94.69 487 MET A CA 1
ATOM 3678 C C . MET A 1 487 ? 5.248 6.204 -0.431 1.00 94.69 487 MET A C 1
ATOM 3680 O O . MET A 1 487 ? 5.977 5.604 -1.219 1.00 94.69 487 MET A O 1
ATOM 3684 N N . VAL A 1 488 ? 5.369 7.514 -0.203 1.00 96.06 488 VAL A N 1
ATOM 3685 C CA . VAL A 1 488 ? 6.361 8.355 -0.881 1.00 96.06 488 VAL A CA 1
ATOM 3686 C C . VAL A 1 488 ? 7.792 7.839 -0.660 1.00 96.06 488 VAL A C 1
ATOM 3688 O O . VAL A 1 488 ? 8.417 7.468 -1.655 1.00 96.06 488 VAL A O 1
ATOM 3691 N N . PRO A 1 489 ? 8.329 7.739 0.577 1.00 96.44 489 PRO A N 1
ATOM 3692 C CA . PRO A 1 489 ? 9.695 7.259 0.793 1.00 96.44 489 PRO A CA 1
ATOM 3693 C C . PRO A 1 489 ? 9.911 5.847 0.249 1.00 96.44 489 PRO A C 1
ATOM 3695 O O . PRO A 1 489 ? 10.957 5.587 -0.339 1.00 96.44 489 PRO A O 1
ATOM 3698 N N . LEU A 1 490 ? 8.913 4.964 0.358 1.00 96.31 490 LEU A N 1
ATOM 3699 C CA . LEU A 1 490 ? 8.981 3.605 -0.178 1.00 96.31 490 LEU A CA 1
ATOM 3700 C C . LEU A 1 490 ? 9.203 3.599 -1.704 1.00 96.31 490 LEU A C 1
ATOM 3702 O O . LEU A 1 490 ? 10.060 2.871 -2.209 1.00 96.31 490 LEU A O 1
ATOM 3706 N N . ILE A 1 491 ? 8.482 4.452 -2.441 1.00 96.81 491 ILE A N 1
ATOM 3707 C CA . ILE A 1 491 ? 8.624 4.614 -3.899 1.00 96.81 491 ILE A CA 1
ATOM 3708 C C . ILE A 1 491 ? 9.974 5.237 -4.271 1.00 96.81 491 ILE A C 1
ATOM 3710 O O . ILE A 1 491 ? 10.611 4.802 -5.238 1.00 96.81 491 ILE A O 1
ATOM 3714 N N . LEU A 1 492 ? 10.420 6.251 -3.525 1.00 97.69 492 LEU A N 1
ATOM 3715 C CA . LEU A 1 492 ? 11.722 6.886 -3.747 1.00 97.69 492 LEU A CA 1
ATOM 3716 C C . LEU A 1 492 ? 12.860 5.881 -3.535 1.00 97.69 492 LEU A C 1
ATOM 3718 O O . LEU A 1 492 ? 13.734 5.733 -4.391 1.00 97.69 492 LEU A O 1
ATOM 3722 N N . GLY A 1 493 ? 12.775 5.118 -2.444 1.00 97.31 493 GLY A N 1
ATOM 3723 C CA . GLY A 1 493 ? 13.651 3.998 -2.145 1.00 97.31 493 GLY A CA 1
ATOM 3724 C C . GLY A 1 493 ? 13.701 2.995 -3.291 1.00 97.31 493 GLY A C 1
ATOM 3725 O O . GLY A 1 493 ? 14.777 2.711 -3.809 1.00 97.31 493 GLY A O 1
ATOM 3726 N N . ALA A 1 494 ? 12.548 2.509 -3.758 1.00 96.62 494 ALA A N 1
ATOM 3727 C CA . ALA A 1 494 ? 12.475 1.523 -4.839 1.00 96.62 494 ALA A CA 1
ATOM 3728 C C . ALA A 1 494 ? 13.204 1.966 -6.116 1.00 96.62 494 ALA A C 1
ATOM 3730 O O . ALA A 1 494 ? 13.905 1.173 -6.754 1.00 96.62 494 ALA A O 1
ATOM 3731 N N . ASN A 1 495 ? 13.080 3.245 -6.475 1.00 95.56 495 ASN A N 1
ATOM 3732 C CA . ASN A 1 495 ? 13.789 3.818 -7.615 1.00 95.56 495 ASN A CA 1
ATOM 3733 C C . ASN A 1 495 ? 15.301 3.891 -7.370 1.00 95.56 495 ASN A C 1
ATOM 3735 O O . ASN A 1 495 ? 16.071 3.445 -8.226 1.00 95.56 495 ASN A O 1
ATOM 3739 N N . LEU A 1 496 ? 15.730 4.337 -6.185 1.00 96.62 496 LEU A N 1
ATOM 3740 C CA . LEU A 1 496 ? 17.138 4.336 -5.782 1.00 96.62 496 LEU A CA 1
ATOM 3741 C C . LEU A 1 496 ? 17.757 2.927 -5.825 1.00 96.62 496 LEU A C 1
ATOM 3743 O O . LEU A 1 496 ? 18.826 2.742 -6.409 1.00 96.62 496 LEU A O 1
ATOM 3747 N N . GLY A 1 497 ? 17.058 1.920 -5.295 1.00 96.06 497 GLY A N 1
ATOM 3748 C CA . GLY A 1 497 ? 17.475 0.514 -5.335 1.00 96.06 497 GLY A CA 1
ATOM 3749 C C . GLY A 1 497 ? 17.617 -0.034 -6.758 1.00 96.06 497 GLY A C 1
ATOM 3750 O O . GLY A 1 497 ? 18.586 -0.730 -7.083 1.00 96.06 497 GLY A O 1
ATOM 3751 N N . SER A 1 498 ? 16.701 0.340 -7.657 1.00 92.50 498 SER A N 1
ATOM 3752 C CA . SER A 1 498 ? 16.793 -0.024 -9.077 1.00 92.50 498 SER A CA 1
ATOM 3753 C C . SER A 1 498 ? 17.986 0.648 -9.788 1.00 92.50 498 SER A C 1
ATOM 3755 O O . SER A 1 498 ? 18.631 0.038 -10.651 1.00 92.50 498 SER A O 1
ATOM 3757 N N . GLY A 1 499 ? 18.339 1.873 -9.381 1.00 93.19 499 GLY A N 1
ATOM 3758 C CA . GLY A 1 499 ? 19.547 2.570 -9.824 1.00 93.19 499 GLY A CA 1
ATOM 3759 C C . GLY A 1 499 ? 20.819 1.867 -9.352 1.00 93.19 499 GLY A C 1
ATOM 3760 O O . GLY A 1 499 ? 21.716 1.609 -10.157 1.00 93.19 499 GLY A O 1
ATOM 3761 N N . LEU A 1 500 ? 20.860 1.453 -8.084 1.00 94.81 500 LEU A N 1
ATOM 3762 C CA . LEU A 1 500 ? 21.981 0.702 -7.514 1.00 94.81 500 LEU A CA 1
ATOM 3763 C C . LEU A 1 500 ? 22.170 -0.661 -8.203 1.00 94.81 500 LEU A C 1
ATOM 3765 O O . LEU A 1 500 ? 23.288 -1.028 -8.562 1.00 94.81 500 LEU A O 1
ATOM 3769 N N . SER A 1 501 ? 21.071 -1.356 -8.514 1.00 92.25 501 SER A N 1
ATOM 3770 C CA . SER A 1 501 ? 21.096 -2.581 -9.334 1.00 92.25 501 SER A CA 1
ATOM 3771 C C . SER A 1 501 ? 21.741 -2.353 -10.703 1.00 92.25 501 SER A C 1
ATOM 3773 O O . SER A 1 501 ? 22.421 -3.223 -11.246 1.00 92.25 501 SER A O 1
ATOM 3775 N N . SER A 1 502 ? 21.493 -1.186 -11.299 1.00 91.00 502 SER A N 1
ATOM 3776 C CA . SER A 1 502 ? 22.027 -0.826 -12.613 1.00 91.00 502 SER A CA 1
ATOM 3777 C C . SER A 1 502 ? 23.526 -0.545 -12.552 1.00 91.00 502 SER A C 1
ATOM 3779 O O . SER A 1 502 ? 24.244 -1.007 -13.435 1.00 91.00 502 SER A O 1
ATOM 3781 N N . LEU A 1 503 ? 24.011 0.094 -11.483 1.00 92.94 503 LEU A N 1
ATOM 3782 C CA . LEU A 1 503 ? 25.444 0.246 -11.225 1.00 92.94 503 LEU A CA 1
ATOM 3783 C C . LEU A 1 503 ? 26.143 -1.112 -11.050 1.00 92.94 503 LEU A C 1
ATOM 3785 O O . LEU A 1 503 ? 27.164 -1.361 -11.685 1.00 92.94 503 LEU A O 1
ATOM 3789 N N . PHE A 1 504 ? 25.591 -2.017 -10.236 1.00 91.31 504 PHE A N 1
ATOM 3790 C CA . PHE A 1 504 ? 26.194 -3.343 -10.041 1.00 91.31 504 PHE A CA 1
ATOM 3791 C C . PHE A 1 504 ? 26.282 -4.143 -11.344 1.00 91.31 504 PHE A C 1
ATOM 3793 O O . PHE A 1 504 ? 27.282 -4.814 -11.589 1.00 91.31 504 PHE A O 1
ATOM 3800 N N . ARG A 1 505 ? 25.283 -4.021 -12.227 1.00 87.75 505 ARG A N 1
ATOM 3801 C CA . ARG A 1 505 ? 25.315 -4.657 -13.556 1.00 87.75 505 ARG A CA 1
ATOM 3802 C C . ARG A 1 505 ? 26.371 -4.075 -14.490 1.00 87.75 505 ARG A C 1
ATOM 3804 O O . ARG A 1 505 ? 26.884 -4.801 -15.340 1.00 87.75 505 ARG A O 1
ATOM 3811 N N . SER A 1 506 ? 26.663 -2.783 -14.389 1.00 89.19 506 SER A N 1
ATOM 3812 C CA . SER A 1 506 ? 27.625 -2.121 -15.270 1.00 89.19 506 SER A CA 1
ATOM 3813 C C . SER A 1 506 ? 29.066 -2.187 -14.761 1.00 89.19 506 SER A C 1
ATOM 3815 O O . SER A 1 506 ? 29.981 -1.900 -15.528 1.00 89.19 506 SER A O 1
ATOM 3817 N N . PHE A 1 507 ? 29.275 -2.579 -13.501 1.00 85.50 507 PHE A N 1
ATOM 3818 C CA . PHE A 1 507 ? 30.567 -2.510 -12.816 1.00 85.50 507 PHE A CA 1
ATOM 3819 C C . PHE A 1 507 ? 31.686 -3.295 -13.517 1.00 85.50 507 PHE A C 1
ATOM 3821 O O . PHE A 1 507 ? 32.801 -2.799 -13.642 1.00 85.50 507 PHE A O 1
ATOM 3828 N N . PHE A 1 508 ? 31.373 -4.490 -14.029 1.00 81.25 508 PHE A N 1
ATOM 3829 C CA . PHE A 1 508 ? 32.323 -5.360 -14.739 1.00 81.25 508 PHE A CA 1
ATOM 3830 C C . PHE A 1 508 ? 32.306 -5.185 -16.269 1.00 81.25 508 PHE A C 1
ATOM 3832 O O . PHE A 1 508 ? 32.948 -5.955 -16.983 1.00 81.25 508 PHE A O 1
ATOM 3839 N N . LYS A 1 509 ? 31.557 -4.204 -16.789 1.00 84.56 509 LYS A N 1
ATOM 3840 C CA . LYS A 1 509 ? 31.480 -3.893 -18.227 1.00 84.56 509 LYS A CA 1
ATOM 3841 C C . LYS A 1 509 ? 32.509 -2.823 -18.613 1.00 84.56 509 LYS A C 1
ATOM 3843 O O . LYS A 1 509 ? 33.262 -2.335 -17.770 1.00 84.56 509 LYS A O 1
ATOM 3848 N N . ASN A 1 510 ? 32.567 -2.457 -19.897 1.00 84.88 510 ASN A N 1
ATOM 3849 C CA . ASN A 1 510 ? 33.473 -1.405 -20.357 1.00 84.88 510 ASN A CA 1
ATOM 3850 C C . ASN A 1 510 ? 33.218 -0.065 -19.626 1.00 84.88 510 ASN A C 1
ATOM 3852 O O . ASN A 1 510 ? 32.152 0.175 -19.046 1.00 84.88 510 ASN A O 1
ATOM 3856 N N . ARG A 1 511 ? 34.209 0.834 -19.648 1.00 85.12 511 ARG A N 1
ATOM 3857 C CA . ARG A 1 511 ? 34.186 2.073 -18.849 1.00 85.12 511 ARG A CA 1
ATOM 3858 C C . ARG A 1 511 ? 32.993 2.975 -19.185 1.00 85.12 511 ARG A C 1
ATOM 3860 O O . ARG A 1 511 ? 32.426 3.590 -18.284 1.00 85.12 511 ARG A O 1
ATOM 3867 N N . ASP A 1 512 ? 32.582 3.019 -20.451 1.00 85.44 512 ASP A N 1
ATOM 3868 C CA . ASP A 1 512 ? 31.426 3.803 -20.899 1.00 85.44 512 ASP A CA 1
ATOM 3869 C C . ASP A 1 512 ? 30.095 3.231 -20.401 1.00 85.44 512 ASP A C 1
ATOM 3871 O O . ASP A 1 512 ? 29.198 3.990 -20.022 1.00 85.44 512 ASP A O 1
ATOM 3875 N N . THR A 1 513 ? 29.980 1.906 -20.311 1.00 87.81 513 THR A N 1
ATOM 3876 C CA . THR A 1 513 ? 28.819 1.239 -19.711 1.00 87.81 513 THR A CA 1
ATOM 3877 C C . THR A 1 513 ? 28.793 1.441 -18.203 1.00 87.81 513 THR A C 1
ATOM 3879 O O . THR A 1 513 ? 27.740 1.757 -17.645 1.00 87.81 513 THR A O 1
ATOM 3882 N N . CYS A 1 514 ? 29.947 1.329 -17.538 1.00 89.56 514 CYS A N 1
ATOM 3883 C CA . CYS A 1 514 ? 30.072 1.606 -16.108 1.00 89.56 514 CYS A CA 1
ATOM 3884 C C . CYS A 1 514 ? 29.637 3.045 -15.781 1.00 89.56 514 CYS A C 1
ATOM 3886 O O . CYS A 1 514 ? 28.792 3.251 -14.908 1.00 89.56 514 CYS A O 1
ATOM 3888 N N . ARG A 1 515 ? 30.095 4.028 -16.569 1.00 89.38 515 ARG A N 1
ATOM 3889 C CA . ARG A 1 515 ? 29.658 5.433 -16.482 1.00 89.38 515 ARG A CA 1
ATOM 3890 C C . ARG A 1 515 ? 28.165 5.614 -16.677 1.00 89.38 515 ARG A C 1
ATOM 3892 O O . ARG A 1 515 ? 27.562 6.378 -15.931 1.00 89.38 515 ARG A O 1
ATOM 3899 N N . LEU A 1 516 ? 27.564 4.925 -17.647 1.00 90.38 516 LEU A N 1
ATOM 3900 C CA . LEU A 1 516 ? 26.115 4.967 -17.838 1.00 90.38 516 LEU A CA 1
ATOM 3901 C C . LEU A 1 516 ? 25.384 4.471 -16.579 1.00 90.38 516 LEU A C 1
ATOM 3903 O O . LEU A 1 516 ? 24.434 5.115 -16.143 1.00 90.38 516 LEU A O 1
ATOM 3907 N N . GLY A 1 517 ? 25.866 3.393 -15.952 1.00 92.12 517 GLY A N 1
ATOM 3908 C CA . GLY A 1 517 ? 25.368 2.907 -14.659 1.00 92.12 517 GLY A CA 1
ATOM 3909 C C . GLY A 1 517 ? 25.457 3.938 -13.535 1.00 92.12 517 GLY A C 1
ATOM 3910 O O . GLY A 1 517 ? 24.476 4.160 -12.826 1.00 92.12 517 GLY A O 1
ATOM 3911 N N . ILE A 1 518 ? 26.599 4.620 -13.415 1.00 92.75 518 ILE A N 1
ATOM 3912 C CA . ILE A 1 518 ? 26.793 5.696 -12.432 1.00 92.75 518 ILE A CA 1
ATOM 3913 C C . ILE A 1 518 ? 25.825 6.852 -12.699 1.00 92.75 518 ILE A C 1
ATOM 3915 O O . ILE A 1 518 ? 25.188 7.333 -11.766 1.00 92.75 518 ILE A O 1
ATOM 3919 N N . CYS A 1 519 ? 25.654 7.272 -13.955 1.00 92.88 519 CYS A N 1
ATOM 3920 C CA . CYS A 1 519 ? 24.701 8.324 -14.304 1.00 92.88 519 CYS A CA 1
ATOM 3921 C C . CYS A 1 519 ? 23.275 7.977 -13.857 1.00 92.88 519 CYS A C 1
ATOM 3923 O O . CYS A 1 519 ? 22.601 8.830 -13.293 1.00 92.88 519 CYS A O 1
ATOM 3925 N N . ILE A 1 520 ? 22.819 6.739 -14.067 1.00 93.00 520 ILE A N 1
ATOM 3926 C CA . ILE A 1 520 ? 21.479 6.294 -13.645 1.00 93.00 520 ILE A CA 1
ATOM 3927 C C . ILE A 1 520 ? 21.332 6.376 -12.128 1.00 93.00 520 ILE A C 1
ATOM 3929 O O . ILE A 1 520 ? 20.325 6.882 -11.631 1.00 93.00 520 ILE A O 1
ATOM 3933 N N . LEU A 1 521 ? 22.339 5.902 -11.389 1.00 94.75 521 LEU A N 1
ATOM 3934 C CA . LEU A 1 521 ? 22.342 6.002 -9.935 1.00 94.75 521 LEU A CA 1
ATOM 3935 C C . LEU A 1 521 ? 22.294 7.466 -9.484 1.00 94.75 521 LEU A C 1
ATOM 3937 O O . LEU A 1 521 ? 21.501 7.793 -8.610 1.00 94.75 521 LEU A O 1
ATOM 3941 N N . VAL A 1 522 ? 23.086 8.348 -10.098 1.00 94.75 522 VAL A N 1
ATOM 3942 C CA . VAL A 1 522 ? 23.096 9.790 -9.801 1.00 94.75 522 VAL A CA 1
ATOM 3943 C C . VAL A 1 522 ? 21.734 10.426 -10.082 1.00 94.75 522 VAL A C 1
ATOM 3945 O O . VAL A 1 522 ? 21.243 11.189 -9.254 1.00 94.75 522 VAL A O 1
ATOM 3948 N N . ILE A 1 523 ? 21.098 10.088 -11.206 1.00 94.75 523 ILE A N 1
ATOM 3949 C CA . ILE A 1 523 ? 19.758 10.570 -11.564 1.00 94.75 523 ILE A CA 1
ATOM 3950 C C . ILE A 1 523 ? 18.751 10.174 -10.483 1.00 94.75 523 ILE A C 1
ATOM 3952 O O . ILE A 1 523 ? 18.037 11.034 -9.962 1.00 94.75 523 ILE A O 1
ATOM 3956 N N . HIS A 1 524 ? 18.724 8.898 -10.093 1.00 95.62 524 HIS A N 1
ATOM 3957 C CA . HIS A 1 524 ? 17.824 8.430 -9.042 1.00 95.62 524 HIS A CA 1
ATOM 3958 C C . HIS A 1 524 ? 18.161 9.016 -7.672 1.00 95.62 524 HIS A C 1
ATOM 3960 O O . HIS A 1 524 ? 17.247 9.389 -6.942 1.00 95.62 524 HIS A O 1
ATOM 3966 N N . LEU A 1 525 ? 19.439 9.143 -7.319 1.00 96.56 525 LEU A N 1
ATOM 3967 C CA . LEU A 1 525 ? 19.879 9.699 -6.042 1.00 96.56 525 LEU A CA 1
ATOM 3968 C C . LEU A 1 525 ? 19.478 11.170 -5.906 1.00 96.56 525 LEU A C 1
ATOM 3970 O O . LEU A 1 525 ? 18.802 11.529 -4.946 1.00 96.56 525 LEU A O 1
ATOM 3974 N N . LEU A 1 526 ? 19.825 12.009 -6.884 1.00 96.69 526 LEU A N 1
ATOM 3975 C CA . LEU A 1 526 ? 19.509 13.439 -6.854 1.00 96.69 526 LEU A CA 1
ATOM 3976 C C . LEU A 1 526 ? 17.997 13.686 -6.889 1.00 96.69 526 LEU A C 1
ATOM 3978 O O . LEU A 1 526 ? 17.495 14.514 -6.130 1.00 96.69 526 LEU A O 1
ATOM 3982 N N . THR A 1 527 ? 17.253 12.929 -7.700 1.00 96.69 527 THR A N 1
ATOM 3983 C CA . THR A 1 527 ? 15.784 13.032 -7.724 1.00 96.69 527 THR A CA 1
ATOM 3984 C C . THR A 1 527 ? 15.177 12.563 -6.398 1.00 96.69 527 THR A C 1
ATOM 3986 O O . THR A 1 527 ? 14.247 13.186 -5.893 1.00 96.69 527 THR A O 1
ATOM 3989 N N . THR A 1 528 ? 15.719 11.504 -5.786 1.00 97.62 528 THR A N 1
ATOM 3990 C CA . THR A 1 528 ? 15.278 11.011 -4.467 1.00 97.62 528 THR A CA 1
ATOM 3991 C C . THR A 1 528 ? 15.519 12.040 -3.374 1.00 97.62 528 THR A C 1
ATOM 3993 O O . THR A 1 528 ? 14.627 12.259 -2.559 1.00 97.62 528 THR A O 1
ATOM 3996 N N . ILE A 1 529 ? 16.674 12.711 -3.375 1.00 97.00 529 ILE A N 1
ATOM 3997 C CA . ILE A 1 529 ? 16.971 13.795 -2.429 1.00 97.00 529 ILE A CA 1
ATOM 3998 C C . ILE A 1 529 ? 15.970 14.938 -2.620 1.00 97.00 529 ILE A C 1
ATOM 4000 O O . ILE A 1 529 ? 15.327 15.346 -1.656 1.00 97.00 529 ILE A O 1
ATOM 4004 N N . LEU A 1 530 ? 15.773 15.396 -3.862 1.00 96.75 530 LEU A N 1
ATOM 4005 C CA . LEU A 1 530 ? 14.826 16.467 -4.183 1.00 96.75 530 LEU A CA 1
ATOM 4006 C C . LEU A 1 530 ? 13.408 16.137 -3.692 1.00 96.75 530 LEU A C 1
ATOM 4008 O O . LEU A 1 530 ? 12.797 16.929 -2.979 1.00 96.75 530 LEU A O 1
ATOM 4012 N N . PHE A 1 531 ? 12.889 14.957 -4.031 1.00 96.94 531 PHE A N 1
ATOM 4013 C CA . PHE A 1 531 ? 11.537 14.553 -3.644 1.00 96.94 531 PHE A CA 1
ATOM 4014 C C . PHE A 1 531 ? 11.411 14.247 -2.149 1.00 96.94 531 PHE A C 1
ATOM 4016 O O . PHE A 1 531 ? 10.342 14.473 -1.589 1.00 96.94 531 PHE A O 1
ATOM 4023 N N . SER A 1 532 ? 12.476 13.793 -1.483 1.00 96.31 532 SER A N 1
ATOM 4024 C CA . SER A 1 532 ? 12.475 13.630 -0.024 1.00 96.31 532 SER A CA 1
ATOM 4025 C C . SER A 1 532 ? 12.364 14.981 0.674 1.00 96.31 532 SER A C 1
ATOM 4027 O O . SER A 1 532 ? 11.539 15.129 1.569 1.00 96.31 532 SER A O 1
ATOM 4029 N N . VAL A 1 533 ? 13.113 15.993 0.216 1.00 95.00 533 VAL A N 1
ATOM 4030 C CA . VAL A 1 533 ? 12.996 17.366 0.732 1.00 95.00 533 VAL A CA 1
ATOM 4031 C C . VAL A 1 533 ? 11.576 17.893 0.515 1.00 95.00 533 VAL A C 1
ATOM 4033 O O . VAL A 1 533 ? 10.935 18.314 1.474 1.00 95.00 533 VAL A O 1
ATOM 4036 N N . LEU A 1 534 ? 11.029 17.782 -0.700 1.00 94.12 534 LEU A N 1
ATOM 4037 C CA . LEU A 1 534 ? 9.652 18.209 -0.991 1.00 94.12 534 LEU A CA 1
ATOM 4038 C C . LEU A 1 534 ? 8.596 17.435 -0.182 1.00 94.12 534 LEU A C 1
ATOM 4040 O O . LEU A 1 534 ? 7.544 17.980 0.142 1.00 94.12 534 LEU A O 1
ATOM 4044 N N . SER A 1 535 ? 8.850 16.167 0.144 1.00 93.19 535 SER A N 1
ATOM 4045 C CA . SER A 1 535 ? 7.940 15.353 0.952 1.00 93.19 535 SER A CA 1
ATOM 4046 C C . SER A 1 535 ? 8.012 15.671 2.445 1.00 93.19 535 SER A C 1
ATOM 4048 O O . SER A 1 535 ? 7.032 15.440 3.148 1.00 93.19 535 SER A O 1
ATOM 4050 N N . LEU A 1 536 ? 9.151 16.151 2.941 1.00 91.38 536 LEU A N 1
ATOM 4051 C CA . LEU A 1 536 ? 9.342 16.495 4.351 1.00 91.38 536 LEU A CA 1
ATOM 4052 C C . LEU A 1 536 ? 9.024 17.964 4.648 1.00 91.38 536 LEU A C 1
ATOM 4054 O O . LEU A 1 536 ? 8.790 18.302 5.804 1.00 91.38 536 LEU A O 1
ATOM 4058 N N . MET A 1 537 ? 8.988 18.830 3.630 1.00 89.56 537 MET A N 1
ATOM 4059 C CA . MET A 1 537 ? 8.559 20.220 3.781 1.00 89.56 537 MET A CA 1
ATOM 4060 C C . MET A 1 537 ? 7.061 20.291 4.117 1.00 89.56 537 MET A C 1
ATOM 4062 O O . MET A 1 537 ? 6.238 19.880 3.288 1.00 89.56 537 MET A O 1
ATOM 4066 N N . PRO A 1 538 ? 6.690 20.820 5.299 1.00 85.38 538 PRO A N 1
ATOM 4067 C CA . PRO A 1 538 ? 5.297 20.933 5.690 1.00 85.38 538 PRO A CA 1
ATOM 4068 C C . PRO A 1 538 ? 4.609 22.091 4.955 1.00 85.38 538 PRO A C 1
ATOM 4070 O O . PRO A 1 538 ? 5.163 23.180 4.808 1.00 85.38 538 PRO A O 1
ATOM 4073 N N . ARG A 1 539 ? 3.365 21.866 4.537 1.00 80.19 539 ARG A N 1
ATOM 4074 C CA . ARG A 1 539 ? 2.423 22.872 4.040 1.00 80.19 539 ARG A CA 1
ATOM 4075 C C . ARG A 1 539 ? 1.049 22.576 4.632 1.00 80.19 539 ARG A C 1
ATOM 4077 O O . ARG A 1 539 ? 0.523 21.486 4.424 1.00 80.19 539 ARG A O 1
ATOM 4084 N N . ASP A 1 540 ? 0.506 23.514 5.405 1.00 72.12 540 ASP A N 1
ATOM 4085 C CA . ASP A 1 540 ? -0.816 23.411 6.047 1.00 72.12 540 ASP A CA 1
ATOM 4086 C C . ASP A 1 540 ? -1.049 22.077 6.798 1.00 72.12 540 ASP A C 1
ATOM 4088 O O . ASP A 1 540 ? -2.129 21.495 6.753 1.00 72.12 540 ASP A O 1
ATOM 4092 N N . GLY A 1 541 ? -0.012 21.556 7.473 1.00 69.19 541 GLY A N 1
ATOM 4093 C CA . GLY A 1 541 ? -0.066 20.283 8.213 1.00 69.19 541 GLY A CA 1
ATOM 4094 C C . GLY A 1 541 ? 0.115 19.013 7.365 1.00 69.19 541 GLY A C 1
ATOM 4095 O O . GLY A 1 541 ? -0.082 17.908 7.868 1.00 69.19 541 GLY A O 1
ATOM 4096 N N . THR A 1 542 ? 0.499 19.147 6.092 1.00 77.06 542 THR A N 1
ATOM 4097 C CA . THR A 1 542 ? 0.696 18.046 5.127 1.00 77.06 542 THR A CA 1
ATOM 4098 C C . THR A 1 542 ? 2.017 18.193 4.360 1.00 77.06 542 THR A C 1
ATOM 4100 O O . THR A 1 542 ? 2.747 19.152 4.598 1.00 77.06 542 THR A O 1
ATOM 4103 N N . SER A 1 543 ? 2.368 17.270 3.449 1.00 88.38 543 SER A N 1
ATOM 4104 C CA . SER A 1 543 ? 3.598 17.414 2.652 1.00 88.38 543 SER A CA 1
ATOM 4105 C C . SER A 1 543 ? 3.390 18.298 1.428 1.00 88.38 543 SER A C 1
ATOM 4107 O O . SER A 1 543 ? 2.407 18.149 0.699 1.00 88.38 543 SER A O 1
ATOM 4109 N N . LEU A 1 544 ? 4.358 19.174 1.149 1.00 89.88 544 LEU A N 1
ATOM 4110 C CA . LEU A 1 544 ? 4.347 20.035 -0.036 1.00 89.88 544 LEU A CA 1
ATOM 4111 C C . LEU A 1 544 ? 4.234 19.221 -1.337 1.00 89.88 544 LEU A C 1
ATOM 4113 O O . LEU A 1 544 ? 3.499 19.606 -2.246 1.00 89.88 544 LEU A O 1
ATOM 4117 N N . LEU A 1 545 ? 4.929 18.081 -1.413 1.00 92.50 545 LEU A N 1
ATOM 4118 C CA . LEU A 1 545 ? 4.850 17.173 -2.556 1.00 92.50 545 LEU A CA 1
ATOM 4119 C C . LEU A 1 545 ? 3.431 16.630 -2.768 1.00 92.50 545 LEU A C 1
ATOM 4121 O O . LEU A 1 545 ? 2.913 16.716 -3.880 1.00 92.50 545 LEU A O 1
ATOM 4125 N N . LEU A 1 546 ? 2.805 16.063 -1.731 1.00 90.75 546 LEU A N 1
ATOM 4126 C CA . LEU A 1 546 ? 1.466 15.492 -1.877 1.00 90.75 546 LEU A CA 1
ATOM 4127 C C . LEU A 1 546 ? 0.421 16.583 -2.114 1.00 90.75 546 LEU A C 1
ATOM 4129 O O . LEU A 1 546 ? -0.501 16.347 -2.884 1.00 90.75 546 LEU A O 1
ATOM 4133 N N . TRP A 1 547 ? 0.594 17.775 -1.531 1.00 89.25 547 TRP A N 1
ATOM 4134 C CA . TRP A 1 547 ? -0.222 18.947 -1.851 1.00 89.25 547 TRP A CA 1
ATOM 4135 C C . TRP A 1 547 ? -0.191 19.255 -3.346 1.00 89.25 547 TRP A C 1
ATOM 4137 O O . TRP A 1 547 ? -1.239 19.379 -3.971 1.00 89.25 547 TRP A O 1
ATOM 4147 N N . PHE A 1 548 ? 0.998 19.317 -3.946 1.00 87.69 548 PHE A N 1
ATOM 4148 C CA . PHE A 1 548 ? 1.118 19.568 -5.379 1.00 87.69 548 PHE A CA 1
ATOM 4149 C C . PHE A 1 548 ? 0.489 18.443 -6.212 1.00 87.69 548 PHE A C 1
ATOM 4151 O O . PHE A 1 548 ? -0.212 18.715 -7.186 1.00 87.69 548 PHE A O 1
ATOM 4158 N N . ILE A 1 549 ? 0.710 17.185 -5.821 1.00 90.50 549 ILE A N 1
ATOM 4159 C CA . ILE A 1 549 ? 0.149 16.020 -6.516 1.00 90.50 549 ILE A CA 1
ATOM 4160 C C . ILE A 1 549 ? -1.380 16.045 -6.479 1.00 90.50 549 ILE A C 1
ATOM 4162 O O . ILE A 1 549 ? -2.001 15.789 -7.506 1.00 90.50 549 ILE A O 1
ATOM 4166 N N . ASP A 1 550 ? -1.974 16.405 -5.344 1.00 87.75 550 ASP A N 1
ATOM 4167 C CA . ASP A 1 550 ? -3.419 16.590 -5.179 1.00 87.75 550 ASP A CA 1
ATOM 4168 C C . ASP A 1 550 ? -3.985 17.649 -6.139 1.00 87.75 550 ASP A C 1
ATOM 4170 O O . ASP A 1 550 ? -5.042 17.451 -6.722 1.00 87.75 550 ASP A O 1
ATOM 4174 N N . GLN A 1 551 ? -3.251 18.735 -6.412 1.00 85.19 551 GLN A N 1
ATOM 4175 C CA . GLN A 1 551 ? -3.707 19.769 -7.356 1.00 85.19 551 GLN A CA 1
ATOM 4176 C C . GLN A 1 551 ? -3.726 19.308 -8.821 1.00 85.19 551 GLN A C 1
ATOM 4178 O O . GLN A 1 551 ? -4.519 19.806 -9.622 1.00 85.19 551 GLN A O 1
ATOM 4183 N N . VAL A 1 552 ? -2.832 18.392 -9.202 1.00 85.00 552 VAL A N 1
ATOM 4184 C CA . VAL A 1 552 ? -2.707 17.905 -10.591 1.00 85.00 552 VAL A CA 1
ATOM 4185 C C . VAL A 1 552 ? -3.427 16.577 -10.829 1.00 85.00 552 VAL A C 1
ATOM 4187 O O . VAL A 1 552 ? -3.493 16.106 -11.967 1.00 85.00 552 VAL A O 1
ATOM 4190 N N . THR A 1 553 ? -3.974 15.975 -9.774 1.00 84.56 553 THR A N 1
ATOM 4191 C CA . THR A 1 553 ? -4.622 14.664 -9.800 1.00 84.56 553 THR A CA 1
ATOM 4192 C C . THR A 1 553 ? -6.114 14.820 -9.503 1.00 84.56 553 THR A C 1
ATOM 4194 O O . THR A 1 553 ? -6.473 15.451 -8.519 1.00 84.56 553 THR A O 1
ATOM 4197 N N . PRO A 1 554 ? -7.027 14.251 -10.310 1.00 80.00 554 PRO A N 1
ATOM 4198 C CA . PRO A 1 554 ? -8.449 14.282 -9.994 1.00 80.00 554 PRO A CA 1
ATOM 4199 C C . PRO A 1 554 ? -8.775 13.522 -8.700 1.00 80.00 554 PRO A C 1
ATOM 4201 O O . PRO A 1 554 ? -8.459 12.336 -8.559 1.00 80.00 554 PRO A O 1
ATOM 4204 N N . GLY A 1 555 ? -9.496 14.186 -7.804 1.00 78.38 555 GLY A N 1
ATOM 4205 C CA . GLY A 1 555 ? -9.854 13.687 -6.476 1.00 78.38 555 GLY A CA 1
ATOM 4206 C C . GLY A 1 555 ? -9.318 14.622 -5.397 1.00 78.38 555 GLY A C 1
ATOM 4207 O O . GLY A 1 555 ? -8.814 15.697 -5.705 1.00 78.38 555 GLY A O 1
ATOM 4208 N N . SER A 1 556 ? -9.465 14.230 -4.134 1.00 79.69 556 SER A N 1
ATOM 4209 C CA . SER A 1 556 ? -8.797 14.907 -3.028 1.00 79.69 556 SER A CA 1
ATOM 4210 C C . SER A 1 556 ? -8.262 13.898 -2.015 1.00 79.69 556 SER A C 1
ATOM 4212 O O . SER A 1 556 ? -9.011 13.113 -1.425 1.00 79.69 556 SER A O 1
ATOM 4214 N N . LEU A 1 557 ? -6.950 13.933 -1.818 1.00 81.44 557 LEU A N 1
ATOM 4215 C CA . LEU A 1 557 ? -6.166 13.141 -0.881 1.00 81.44 557 LEU A CA 1
ATOM 4216 C C . LEU A 1 557 ? -6.273 13.668 0.555 1.00 81.44 557 LEU A C 1
ATOM 4218 O O . LEU A 1 557 ? -6.198 12.890 1.505 1.00 81.44 557 LEU A O 1
ATOM 4222 N N . PHE A 1 558 ? -6.441 14.982 0.714 1.00 77.06 558 PHE A N 1
ATOM 4223 C CA . PHE A 1 558 ? -6.541 15.651 2.021 1.00 77.06 558 PHE A CA 1
ATOM 4224 C C . PHE A 1 558 ? -7.976 15.820 2.508 1.00 77.06 558 PHE A C 1
ATOM 4226 O O . PHE A 1 558 ? -8.215 16.310 3.611 1.00 77.06 558 PHE A O 1
ATOM 4233 N N . HIS A 1 559 ? -8.943 15.387 1.705 1.00 66.62 559 HIS A N 1
ATOM 4234 C CA . HIS A 1 559 ? -10.312 15.259 2.152 1.00 66.62 559 HIS A CA 1
ATOM 4235 C C . HIS A 1 559 ? -10.432 14.069 3.124 1.00 66.62 559 HIS A C 1
ATOM 4237 O O . HIS A 1 559 ? -9.857 13.011 2.859 1.00 66.62 559 HIS A O 1
ATOM 4243 N N . PRO A 1 560 ? -11.193 14.167 4.232 1.00 61.66 560 PRO A N 1
ATOM 4244 C CA . PRO A 1 560 ? -11.218 13.080 5.222 1.00 61.66 560 PRO A CA 1
ATOM 4245 C C . PRO A 1 560 ? -11.840 11.779 4.707 1.00 61.66 560 PRO A C 1
ATOM 4247 O O . PRO A 1 560 ? -11.572 10.703 5.230 1.00 61.66 560 PRO A O 1
ATOM 4250 N N . LEU A 1 561 ? -12.640 11.868 3.644 1.00 64.94 561 LEU A N 1
ATOM 4251 C CA . LEU A 1 561 ? -12.923 10.728 2.782 1.00 64.94 561 LEU A CA 1
ATOM 4252 C C . LEU A 1 561 ? -11.997 10.829 1.582 1.00 64.94 561 LEU A C 1
ATOM 4254 O O . LEU A 1 561 ? -12.363 11.471 0.599 1.00 64.94 561 LEU A O 1
ATOM 4258 N N . GLN A 1 562 ? -10.813 10.233 1.699 1.00 76.06 562 GLN A N 1
ATOM 4259 C CA . GLN A 1 562 ? -9.802 10.293 0.653 1.00 76.06 562 GLN A CA 1
ATOM 4260 C C . GLN A 1 562 ? -10.346 9.684 -0.646 1.00 76.06 562 GLN A C 1
ATOM 4262 O O . GLN A 1 562 ? -10.970 8.614 -0.642 1.00 76.06 562 GLN A O 1
ATOM 4267 N N . GLU A 1 563 ? -10.118 10.370 -1.760 1.00 79.25 563 GLU A N 1
ATOM 4268 C CA . GLU A 1 563 ? -10.579 9.958 -3.085 1.00 79.25 563 GLU A CA 1
ATOM 4269 C C . GLU A 1 563 ? -9.387 9.611 -3.974 1.00 79.25 563 GLU A C 1
ATOM 4271 O O . GLU A 1 563 ? -8.356 10.278 -3.944 1.00 79.25 563 GLU A O 1
ATOM 4276 N N . ASN A 1 564 ? -9.529 8.559 -4.786 1.00 83.81 564 ASN A N 1
ATOM 4277 C CA . ASN A 1 564 ? -8.517 8.143 -5.761 1.00 83.81 564 ASN A CA 1
ATOM 4278 C C . ASN A 1 564 ? -7.099 8.010 -5.171 1.00 83.81 564 ASN A C 1
ATOM 4280 O O . ASN A 1 564 ? -6.116 8.339 -5.834 1.00 83.81 564 ASN A O 1
ATOM 4284 N N . VAL A 1 565 ? -6.977 7.522 -3.929 1.00 89.94 565 VAL A N 1
ATOM 4285 C CA . VAL A 1 565 ? -5.696 7.431 -3.204 1.00 89.94 565 VAL A CA 1
ATOM 4286 C C . VAL A 1 565 ? -4.629 6.714 -4.028 1.00 89.94 565 VAL A C 1
ATOM 4288 O O . VAL A 1 565 ? -3.539 7.246 -4.227 1.00 89.94 565 VAL A O 1
ATOM 4291 N N . GLY A 1 566 ? -4.959 5.547 -4.588 1.00 90.31 566 GLY A N 1
ATOM 4292 C CA . GLY A 1 566 ? -4.042 4.805 -5.451 1.00 90.31 566 GLY A CA 1
ATOM 4293 C C . GLY A 1 566 ? -3.551 5.611 -6.655 1.00 90.31 566 GLY A C 1
ATOM 4294 O O . GLY A 1 566 ? -2.369 5.558 -6.991 1.00 90.31 566 GLY A O 1
ATOM 4295 N N . PHE A 1 567 ? -4.426 6.408 -7.273 1.00 90.00 567 PHE A N 1
ATOM 4296 C CA . PHE A 1 567 ? -4.068 7.237 -8.424 1.00 90.00 567 PHE A CA 1
ATOM 4297 C C . PHE A 1 567 ? -3.096 8.359 -8.040 1.00 90.00 567 PHE A C 1
ATOM 4299 O O . PHE A 1 567 ? -2.131 8.594 -8.764 1.00 90.00 567 PHE A O 1
ATOM 4306 N N . HIS A 1 568 ? -3.263 8.968 -6.862 1.00 93.12 568 HIS A N 1
ATOM 4307 C CA . HIS A 1 568 ? -2.301 9.937 -6.324 1.00 93.12 568 HIS A CA 1
ATOM 4308 C C . HIS A 1 568 ? -0.929 9.295 -6.096 1.00 93.12 568 HIS A C 1
ATOM 4310 O O . HIS A 1 568 ? 0.087 9.861 -6.490 1.00 93.12 568 HIS A O 1
ATOM 4316 N N . ILE A 1 569 ? -0.884 8.081 -5.538 1.00 95.12 569 ILE A N 1
ATOM 4317 C CA . ILE A 1 569 ? 0.375 7.350 -5.327 1.00 95.12 569 ILE A CA 1
ATOM 4318 C C . ILE A 1 569 ? 1.058 6.990 -6.656 1.00 95.12 569 ILE A C 1
ATOM 4320 O O . ILE A 1 569 ? 2.269 7.181 -6.804 1.00 95.12 569 ILE A O 1
ATOM 4324 N N . ALA A 1 570 ? 0.299 6.531 -7.654 1.00 94.25 570 ALA A N 1
ATOM 4325 C CA . ALA A 1 570 ? 0.828 6.289 -8.996 1.00 94.25 570 ALA A CA 1
ATOM 4326 C C . ALA A 1 570 ? 1.327 7.591 -9.658 1.00 94.25 570 ALA A C 1
ATOM 4328 O O . ALA A 1 570 ? 2.368 7.596 -10.333 1.00 94.25 570 ALA A O 1
ATOM 4329 N N . MET A 1 571 ? 0.634 8.711 -9.425 1.00 93.88 571 MET A N 1
ATOM 4330 C CA . MET A 1 571 ? 1.036 10.030 -9.910 1.00 93.88 571 MET A CA 1
ATOM 4331 C C . MET A 1 571 ? 2.333 10.510 -9.258 1.00 93.88 571 MET A C 1
ATOM 4333 O O . MET A 1 571 ? 3.190 11.021 -9.974 1.00 93.88 571 MET A O 1
ATOM 4337 N N . THR A 1 572 ? 2.556 10.252 -7.964 1.00 95.56 572 THR A N 1
ATOM 4338 C CA . THR A 1 572 ? 3.848 10.503 -7.299 1.00 95.56 572 THR A CA 1
ATOM 4339 C C . THR A 1 572 ? 5.000 9.857 -8.064 1.00 95.56 572 THR A C 1
ATOM 4341 O O . THR A 1 572 ? 5.994 10.513 -8.373 1.00 95.56 572 THR A O 1
ATOM 4344 N N . HIS A 1 573 ? 4.855 8.578 -8.424 1.00 95.38 573 HIS A N 1
ATOM 4345 C CA . HIS A 1 573 ? 5.872 7.847 -9.180 1.00 95.38 573 HIS A CA 1
ATOM 4346 C C . HIS A 1 573 ? 6.077 8.411 -10.595 1.00 95.38 573 HIS A C 1
ATOM 4348 O O . HIS A 1 573 ? 7.203 8.505 -11.088 1.00 95.38 573 HIS A O 1
ATOM 4354 N N . THR A 1 574 ? 4.989 8.809 -11.251 1.00 95.75 574 THR A N 1
ATOM 4355 C CA . THR A 1 574 ? 5.030 9.385 -12.604 1.00 95.75 574 THR A CA 1
ATOM 4356 C C . THR A 1 574 ? 5.710 10.746 -12.601 1.00 95.75 574 THR A C 1
ATOM 4358 O O . THR A 1 574 ? 6.599 10.995 -13.412 1.00 95.75 574 THR A O 1
ATOM 4361 N N . PHE A 1 575 ? 5.356 11.600 -11.643 1.00 95.50 575 PHE A N 1
ATOM 4362 C CA . PHE A 1 575 ? 5.936 12.925 -11.486 1.00 95.50 575 PHE A CA 1
ATOM 4363 C C . PHE A 1 575 ? 7.418 12.854 -11.108 1.00 95.50 575 PHE A C 1
ATOM 4365 O O . PHE A 1 575 ? 8.219 13.593 -11.673 1.00 95.50 575 PHE A O 1
ATOM 4372 N N . TYR A 1 576 ? 7.807 11.909 -10.245 1.00 95.88 576 TYR A N 1
ATOM 4373 C CA . TYR A 1 576 ? 9.213 11.612 -9.952 1.00 95.88 576 TYR A CA 1
ATOM 4374 C C . TYR A 1 576 ? 10.022 11.341 -11.228 1.00 95.88 576 TYR A C 1
ATOM 4376 O O . TYR A 1 576 ? 11.024 12.011 -11.484 1.00 95.88 576 TYR A O 1
ATOM 4384 N N . ASN A 1 577 ? 9.562 10.410 -12.072 1.00 95.19 577 ASN A N 1
ATOM 4385 C CA . ASN A 1 577 ? 10.277 10.052 -13.301 1.00 95.19 577 ASN A CA 1
ATOM 4386 C C . ASN A 1 577 ? 10.210 11.154 -14.369 1.00 95.19 577 ASN A C 1
ATOM 4388 O O . ASN A 1 577 ? 11.168 11.335 -15.124 1.00 95.19 577 ASN A O 1
ATOM 4392 N N . LEU A 1 578 ? 9.116 11.918 -14.421 1.00 95.62 578 LEU A N 1
ATOM 4393 C CA . LEU A 1 578 ? 8.972 13.068 -15.311 1.00 95.62 578 LEU A CA 1
ATOM 4394 C C . LEU A 1 578 ? 9.961 14.180 -14.944 1.00 95.62 578 LEU A C 1
ATOM 4396 O O . LEU A 1 578 ? 10.694 14.650 -15.811 1.00 95.62 578 LEU A O 1
ATOM 4400 N N . VAL A 1 579 ? 10.014 14.579 -13.671 1.00 94.81 579 VAL A N 1
ATOM 4401 C CA . VAL A 1 579 ? 10.922 15.632 -13.189 1.00 94.81 579 VAL A CA 1
ATOM 4402 C C . VAL A 1 579 ? 12.378 15.209 -13.360 1.00 94.81 579 VAL A C 1
ATOM 4404 O O . VAL A 1 579 ? 13.164 15.993 -13.892 1.00 94.81 579 VAL A O 1
ATOM 4407 N N . ALA A 1 580 ? 12.727 13.964 -13.009 1.00 94.44 580 ALA A N 1
ATOM 4408 C CA . ALA A 1 580 ? 14.053 13.412 -13.290 1.00 94.44 580 ALA A CA 1
ATOM 4409 C C . ALA A 1 580 ? 14.400 13.563 -14.779 1.00 94.44 580 ALA A C 1
ATOM 4411 O O . ALA A 1 580 ? 15.421 14.144 -15.147 1.00 94.44 580 ALA A O 1
ATOM 4412 N N . SER A 1 581 ? 13.505 13.106 -15.652 1.00 93.62 581 SER A N 1
ATOM 4413 C CA . SER A 1 581 ? 13.718 13.166 -17.094 1.00 93.62 581 SER A CA 1
ATOM 4414 C C . SER A 1 581 ? 13.902 14.589 -17.607 1.00 93.62 581 SER A C 1
ATOM 4416 O O . SER A 1 581 ? 14.831 14.834 -18.368 1.00 93.62 581 SER A O 1
ATOM 4418 N N . LEU A 1 582 ? 13.076 15.543 -17.175 1.00 93.25 582 LEU A N 1
ATOM 4419 C CA . LEU A 1 582 ? 13.168 16.936 -17.619 1.00 93.25 582 LEU A CA 1
ATOM 4420 C C . LEU A 1 582 ? 14.475 17.603 -17.171 1.00 93.25 582 LEU A C 1
ATOM 4422 O O . LEU A 1 582 ? 15.143 18.234 -17.993 1.00 93.25 582 LEU A O 1
ATOM 4426 N N . ILE A 1 583 ? 14.875 17.419 -15.908 1.00 93.94 583 ILE A N 1
ATOM 4427 C CA . ILE A 1 583 ? 16.115 17.993 -15.363 1.00 93.94 583 ILE A CA 1
ATOM 4428 C C . ILE A 1 583 ? 17.328 17.461 -16.131 1.00 93.94 583 ILE A C 1
ATOM 4430 O O . ILE A 1 583 ? 18.141 18.240 -16.631 1.00 93.94 583 ILE A O 1
ATOM 4434 N N . PHE A 1 584 ? 17.443 16.140 -16.275 1.00 92.38 584 PHE A N 1
ATOM 4435 C CA . PHE A 1 584 ? 18.631 15.518 -16.866 1.00 92.38 584 PHE A CA 1
ATOM 4436 C C . PHE A 1 584 ? 18.627 15.507 -18.401 1.00 92.38 584 PHE A C 1
ATOM 4438 O O . PHE A 1 584 ? 19.686 15.347 -19.008 1.00 92.38 584 PHE A O 1
ATOM 4445 N N . LEU A 1 585 ? 17.482 15.744 -19.050 1.00 90.19 585 LEU A N 1
ATOM 4446 C CA . LEU A 1 585 ? 17.419 16.005 -20.492 1.00 90.19 585 LEU A CA 1
ATOM 4447 C C . LEU A 1 585 ? 17.852 17.441 -20.831 1.00 90.19 585 LEU A C 1
ATOM 4449 O O . LEU A 1 585 ? 18.504 17.668 -21.861 1.00 90.19 585 LEU A O 1
ATOM 4453 N N . ALA A 1 586 ? 17.506 18.408 -19.973 1.00 88.94 586 ALA A N 1
ATOM 4454 C CA . ALA A 1 586 ? 17.924 19.801 -20.109 1.00 88.94 586 ALA A CA 1
ATOM 4455 C C . ALA A 1 586 ? 19.406 19.985 -19.749 1.00 88.94 586 ALA A C 1
ATOM 4457 O O . ALA A 1 586 ? 20.142 20.626 -20.502 1.00 88.94 586 ALA A O 1
ATOM 4458 N N . LEU A 1 587 ? 19.846 19.371 -18.646 1.00 88.75 587 LEU A N 1
ATOM 4459 C CA . LEU A 1 587 ? 21.183 19.514 -18.065 1.00 88.75 587 LEU A CA 1
ATOM 4460 C C . LEU A 1 587 ? 21.889 18.148 -17.913 1.00 88.75 587 LEU A C 1
ATOM 4462 O O . LEU A 1 587 ? 22.251 17.754 -16.800 1.00 88.75 587 LEU A O 1
ATOM 4466 N N . PRO A 1 588 ? 22.152 17.415 -19.016 1.00 83.56 588 PRO A N 1
ATOM 4467 C CA . PRO A 1 588 ? 22.801 16.099 -18.951 1.00 83.56 588 PRO A CA 1
ATOM 4468 C C . PRO A 1 588 ? 24.208 16.164 -18.339 1.00 83.56 588 PRO A C 1
ATOM 4470 O O . PRO A 1 588 ? 24.673 15.188 -17.749 1.00 83.56 588 PRO A O 1
ATOM 4473 N N . GLY A 1 589 ? 24.848 17.339 -18.424 1.00 85.00 589 GLY A N 1
ATOM 4474 C CA . GLY A 1 589 ? 26.155 17.637 -17.844 1.00 85.00 589 GLY A CA 1
ATOM 4475 C C . GLY A 1 589 ? 26.253 17.365 -16.342 1.00 85.00 589 GLY A C 1
ATOM 4476 O O . GLY A 1 589 ? 27.327 16.994 -15.883 1.00 85.00 589 GLY A O 1
ATOM 4477 N N . ILE A 1 590 ? 25.151 17.473 -15.588 1.00 87.88 590 ILE A N 1
ATOM 4478 C CA . ILE A 1 590 ? 25.138 17.194 -14.143 1.00 87.88 590 ILE A CA 1
ATOM 4479 C C . ILE A 1 590 ? 25.450 15.715 -13.893 1.00 87.88 590 ILE A C 1
ATOM 4481 O O . ILE A 1 590 ? 26.396 15.385 -13.179 1.00 87.88 590 ILE A O 1
ATOM 4485 N N . ALA A 1 591 ? 24.690 14.816 -14.528 1.00 86.75 591 ALA A N 1
ATOM 4486 C CA . ALA A 1 591 ? 24.875 13.378 -14.361 1.00 86.75 591 ALA A CA 1
ATOM 4487 C C . ALA A 1 591 ? 26.218 12.915 -14.937 1.00 86.75 591 ALA A C 1
ATOM 4489 O O . ALA A 1 591 ? 26.958 12.189 -14.274 1.00 86.75 591 ALA A O 1
ATOM 4490 N N . THR A 1 592 ? 26.573 13.367 -16.145 1.00 86.69 592 THR A N 1
ATOM 4491 C CA . THR A 1 592 ? 27.833 12.959 -16.782 1.00 86.69 592 THR A CA 1
ATOM 4492 C C . THR A 1 592 ? 29.058 13.539 -16.081 1.00 86.69 592 THR A C 1
ATOM 4494 O O . THR A 1 592 ? 30.082 12.867 -16.011 1.00 86.69 592 THR A O 1
ATOM 4497 N N . GLY A 1 593 ? 28.963 14.761 -15.550 1.00 86.50 593 GLY A N 1
ATOM 4498 C CA . GLY A 1 593 ? 30.026 15.424 -14.798 1.00 86.50 593 GLY A CA 1
ATOM 4499 C C . GLY A 1 593 ? 30.325 14.685 -13.499 1.00 86.50 593 GLY A C 1
ATOM 4500 O O . GLY A 1 593 ? 31.467 14.285 -13.276 1.00 86.50 593 GLY A O 1
ATOM 4501 N N . LEU A 1 594 ? 29.292 14.388 -12.706 1.00 87.88 594 LEU A N 1
ATOM 4502 C CA . LEU A 1 594 ? 29.427 13.584 -11.487 1.00 87.88 594 LEU A CA 1
ATOM 4503 C C . LEU A 1 594 ? 29.939 12.169 -11.787 1.00 87.88 594 LEU A C 1
ATOM 4505 O O . LEU A 1 594 ? 30.846 11.685 -11.114 1.00 87.88 594 LEU A O 1
ATOM 4509 N N . ALA A 1 595 ? 29.439 11.526 -12.845 1.00 87.38 595 ALA A N 1
ATOM 4510 C CA . ALA A 1 595 ? 29.949 10.223 -13.261 1.00 87.38 595 ALA A CA 1
ATOM 4511 C C . ALA A 1 595 ? 31.419 10.279 -13.704 1.00 87.38 595 ALA A C 1
ATOM 4513 O O . ALA A 1 595 ? 32.173 9.342 -13.448 1.00 87.38 595 ALA A O 1
ATOM 4514 N N . SER A 1 596 ? 31.847 11.371 -14.342 1.00 85.62 596 SER A N 1
ATOM 4515 C CA . SER A 1 596 ? 33.245 11.576 -14.732 1.00 85.62 596 SER A CA 1
ATOM 4516 C C . SER A 1 596 ? 34.159 11.906 -13.552 1.00 85.62 596 SER A C 1
ATOM 4518 O O . SER A 1 596 ? 35.332 11.554 -13.604 1.00 85.62 596 SER A O 1
ATOM 4520 N N . LEU A 1 597 ? 33.630 12.509 -12.482 1.00 88.75 597 LEU A N 1
ATOM 4521 C CA . LEU A 1 597 ? 34.352 12.718 -11.227 1.00 88.75 597 LEU A CA 1
ATOM 4522 C C . LEU A 1 597 ? 34.595 11.382 -10.509 1.00 88.75 597 LEU A C 1
ATOM 4524 O O . LEU A 1 597 ? 35.705 11.121 -10.058 1.00 88.75 597 LEU A O 1
ATOM 4528 N N . ILE A 1 598 ? 33.571 10.522 -10.456 1.00 88.50 598 ILE A N 1
ATOM 4529 C CA . ILE A 1 598 ? 33.655 9.189 -9.839 1.00 88.50 598 ILE A CA 1
ATOM 4530 C C . ILE A 1 598 ? 34.536 8.250 -10.677 1.00 88.50 598 ILE A C 1
ATOM 4532 O O . ILE A 1 598 ? 35.342 7.499 -10.133 1.00 88.50 598 ILE A O 1
ATOM 4536 N N . LEU A 1 599 ? 34.396 8.285 -12.008 1.00 86.25 599 LEU A N 1
ATOM 4537 C CA . LEU A 1 599 ? 35.148 7.439 -12.934 1.00 86.25 599 LEU A CA 1
ATOM 4538 C C . LEU A 1 599 ? 35.773 8.274 -14.076 1.00 86.25 599 LEU A C 1
ATOM 4540 O O . LEU A 1 599 ? 35.221 8.332 -15.190 1.00 86.25 599 LEU A O 1
ATOM 4544 N N . PRO A 1 600 ? 36.950 8.898 -13.843 1.00 79.06 600 PRO A N 1
ATOM 4545 C CA . PRO A 1 600 ? 37.608 9.803 -14.796 1.00 79.06 600 PRO A CA 1
ATOM 4546 C C . PRO A 1 600 ? 37.995 9.115 -16.103 1.00 79.06 600 PRO A C 1
ATOM 4548 O O . PRO A 1 600 ? 38.076 7.891 -16.177 1.00 79.06 600 PRO A O 1
ATOM 4551 N N . ALA A 1 601 ? 38.161 9.876 -17.188 1.00 66.50 601 ALA A N 1
ATOM 4552 C CA . ALA A 1 601 ? 38.506 9.289 -18.485 1.00 66.50 601 ALA A CA 1
ATOM 4553 C C . ALA A 1 601 ? 39.991 8.934 -18.475 1.00 66.50 601 ALA A C 1
ATOM 4555 O O . ALA A 1 601 ? 40.814 9.816 -18.251 1.00 66.50 601 ALA A O 1
ATOM 4556 N N . LYS A 1 602 ? 40.348 7.673 -18.737 1.00 67.81 602 LYS A N 1
ATOM 4557 C CA . LYS A 1 602 ? 41.729 7.374 -19.121 1.00 67.81 602 LYS A CA 1
ATOM 4558 C C . LYS A 1 602 ? 41.923 7.831 -20.568 1.00 67.81 602 LYS A C 1
ATOM 4560 O O . LYS A 1 602 ? 41.141 7.461 -21.442 1.00 67.81 602 LYS A O 1
ATOM 4565 N N . ARG A 1 603 ? 42.944 8.657 -20.812 1.00 46.78 603 ARG A N 1
ATOM 4566 C CA . ARG A 1 603 ? 43.489 8.876 -22.156 1.00 46.78 603 ARG A CA 1
ATOM 4567 C C . ARG A 1 603 ? 44.415 7.701 -22.460 1.00 46.78 603 ARG A C 1
ATOM 4569 O O . ARG A 1 603 ? 45.462 7.596 -21.838 1.00 46.78 603 ARG A O 1
ATOM 4576 N N . GLY A 1 604 ? 44.017 6.868 -23.417 1.00 57.19 604 GLY A N 1
ATOM 4577 C CA . GLY A 1 604 ? 44.840 5.780 -23.944 1.00 57.19 604 GLY A CA 1
ATOM 4578 C C . GLY A 1 604 ? 44.802 4.491 -23.115 1.00 57.19 604 GLY A C 1
ATOM 4579 O O . GLY A 1 604 ? 44.877 4.529 -21.891 1.00 57.19 604 GLY A O 1
ATOM 4580 N N . ALA A 1 605 ? 44.720 3.378 -23.852 1.00 59.84 605 ALA A N 1
ATOM 4581 C CA . ALA A 1 605 ? 44.831 1.974 -23.444 1.00 59.84 605 ALA A CA 1
ATOM 4582 C C . ALA A 1 605 ? 43.715 1.394 -22.542 1.00 59.84 605 ALA A C 1
ATOM 4584 O O . ALA A 1 605 ? 43.626 1.690 -21.355 1.00 59.84 605 ALA A O 1
ATOM 4585 N N . ASP A 1 606 ? 42.881 0.554 -23.165 1.00 50.81 606 ASP A N 1
ATOM 4586 C CA . ASP A 1 606 ? 42.296 -0.697 -22.644 1.00 50.81 606 ASP A CA 1
ATOM 4587 C C . ASP A 1 606 ? 41.813 -1.451 -23.909 1.00 50.81 606 ASP A C 1
ATOM 4589 O O . ASP A 1 606 ? 40.770 -1.131 -24.477 1.00 50.81 606 ASP A O 1
ATOM 4593 N N . ASP A 1 607 ? 42.709 -2.139 -24.613 1.00 47.84 607 ASP A N 1
ATOM 4594 C CA . ASP A 1 607 ? 43.132 -3.534 -24.405 1.00 47.84 607 ASP A CA 1
ATOM 4595 C C . ASP A 1 607 ? 42.210 -4.525 -25.124 1.00 47.84 607 ASP A C 1
ATOM 4597 O O . ASP A 1 607 ? 41.022 -4.653 -24.825 1.00 47.84 607 ASP A O 1
ATOM 4601 N N . LEU A 1 608 ? 42.811 -5.241 -26.080 1.00 50.50 608 LEU A N 1
ATOM 4602 C CA . LEU A 1 608 ? 42.303 -6.447 -26.728 1.00 50.50 608 LEU A CA 1
ATOM 4603 C C . LEU A 1 608 ? 41.913 -7.480 -25.657 1.00 50.50 608 LEU A C 1
ATOM 4605 O O . LEU A 1 608 ? 42.703 -8.343 -25.284 1.00 50.50 608 LEU A O 1
ATOM 4609 N N . LYS A 1 609 ? 40.690 -7.393 -25.136 1.00 53.12 609 LYS A N 1
ATOM 4610 C CA . LYS A 1 609 ? 40.059 -8.471 -24.372 1.00 53.12 609 LYS A CA 1
ATOM 4611 C C . LYS A 1 609 ? 39.265 -9.349 -25.338 1.00 53.12 609 LYS A C 1
ATOM 4613 O O . LYS A 1 609 ? 38.694 -8.816 -26.290 1.00 53.12 609 LYS A O 1
ATOM 4618 N N . PRO A 1 610 ? 39.194 -10.672 -25.114 1.00 52.19 610 PRO A N 1
ATOM 4619 C CA . PRO A 1 610 ? 38.331 -11.527 -25.915 1.00 52.19 610 PRO A CA 1
ATOM 4620 C C . PRO A 1 610 ? 36.892 -11.010 -25.810 1.00 52.19 610 PRO A C 1
ATOM 4622 O O . PRO A 1 610 ? 36.323 -10.947 -24.717 1.00 52.19 610 PRO A O 1
ATOM 4625 N N . TYR A 1 611 ? 36.330 -10.594 -26.946 1.00 59.78 611 TYR A N 1
ATOM 4626 C CA . TYR A 1 611 ? 34.951 -10.131 -27.034 1.00 59.78 611 TYR A CA 1
ATOM 4627 C C . TYR A 1 611 ? 34.036 -11.322 -26.752 1.00 59.78 611 TYR A C 1
ATOM 4629 O O . TYR A 1 611 ? 33.888 -12.230 -27.569 1.00 59.78 611 TYR A O 1
ATOM 4637 N N . ARG A 1 612 ? 33.453 -11.356 -25.553 1.00 62.53 612 ARG A N 1
ATOM 4638 C CA . ARG A 1 612 ? 32.387 -12.302 -25.228 1.00 62.53 612 ARG A CA 1
ATOM 4639 C C . ARG A 1 612 ? 31.084 -11.678 -25.711 1.00 62.53 612 ARG A C 1
ATOM 4641 O O . ARG A 1 612 ? 30.764 -10.569 -25.285 1.00 62.53 612 ARG A O 1
ATOM 4648 N N . LEU A 1 613 ? 30.367 -12.378 -26.594 1.00 68.44 613 LEU A N 1
ATOM 4649 C CA . LEU A 1 613 ? 29.049 -11.940 -27.053 1.00 68.44 613 LEU A CA 1
ATOM 4650 C C . LEU A 1 613 ? 28.162 -11.666 -25.833 1.00 68.44 613 LEU A C 1
ATOM 4652 O O . LEU A 1 613 ? 28.036 -12.521 -24.954 1.00 68.44 613 LEU A O 1
ATOM 4656 N N . ASP A 1 614 ? 27.587 -10.467 -25.750 1.00 68.50 614 ASP A N 1
ATOM 4657 C CA . ASP A 1 614 ? 26.695 -10.122 -24.641 1.00 68.50 614 ASP A CA 1
ATOM 4658 C C . ASP A 1 614 ? 25.424 -10.966 -24.760 1.00 68.50 614 ASP A C 1
ATOM 4660 O O . ASP A 1 614 ? 24.737 -10.929 -25.783 1.00 68.50 614 ASP A O 1
ATOM 4664 N N . GLU A 1 615 ? 25.097 -11.703 -23.700 1.00 73.00 615 GLU A N 1
ATOM 4665 C CA . GLU A 1 615 ? 23.948 -12.609 -23.648 1.00 73.00 615 GLU A CA 1
ATOM 4666 C C . GLU A 1 615 ? 22.624 -11.923 -24.002 1.00 73.00 615 GLU A C 1
ATOM 4668 O O . GLU A 1 615 ? 21.735 -12.554 -24.573 1.00 73.00 615 GLU A O 1
ATOM 4673 N N . ASN A 1 616 ? 22.506 -10.615 -23.750 1.00 64.69 616 ASN A N 1
ATOM 4674 C CA . ASN A 1 616 ? 21.312 -9.848 -24.100 1.00 64.69 616 ASN A CA 1
ATOM 4675 C C . ASN A 1 616 ? 21.160 -9.607 -25.613 1.00 64.69 616 ASN A C 1
ATOM 4677 O O . ASN A 1 616 ? 20.054 -9.308 -26.062 1.00 64.69 616 ASN A O 1
ATOM 4681 N N . LEU A 1 617 ? 22.238 -9.710 -26.401 1.00 64.06 617 LEU A N 1
ATOM 4682 C CA . LEU A 1 617 ? 22.200 -9.551 -27.862 1.00 64.06 617 LEU A CA 1
ATOM 4683 C C . LEU A 1 617 ? 22.158 -10.884 -28.609 1.00 64.06 617 LEU A C 1
ATOM 4685 O O . LEU A 1 617 ? 21.809 -10.884 -29.785 1.00 64.06 617 LEU A O 1
ATOM 4689 N N . ILE A 1 618 ? 22.443 -12.010 -27.945 1.00 71.81 618 ILE A N 1
ATOM 4690 C CA . ILE A 1 618 ? 22.376 -13.360 -28.537 1.00 71.81 618 ILE A CA 1
ATOM 4691 C C . ILE A 1 618 ? 21.017 -13.652 -29.210 1.00 71.81 618 ILE A C 1
ATOM 4693 O O . ILE A 1 618 ? 21.024 -14.204 -30.312 1.00 71.81 618 ILE A O 1
ATOM 4697 N N . PRO A 1 619 ? 19.854 -13.246 -28.651 1.00 59.31 619 PRO A N 1
ATOM 4698 C CA . PRO A 1 619 ? 18.560 -13.422 -29.317 1.00 59.31 619 PRO A CA 1
ATOM 4699 C C . PRO A 1 619 ? 18.413 -12.646 -30.635 1.00 59.31 619 PRO A C 1
ATOM 4701 O O . PRO A 1 619 ? 17.467 -12.891 -31.382 1.00 59.31 619 PRO A O 1
ATOM 4704 N N . VAL A 1 620 ? 19.325 -11.711 -30.931 1.00 57.09 620 VAL A N 1
ATOM 4705 C CA . VAL A 1 620 ? 19.374 -10.938 -32.177 1.00 57.09 620 VAL A CA 1
ATOM 4706 C C . VAL A 1 620 ? 20.745 -11.142 -32.850 1.00 57.09 620 VAL A C 1
ATOM 4708 O O . VAL A 1 620 ? 21.618 -10.273 -32.760 1.00 57.09 620 VAL A O 1
ATOM 4711 N N . PRO A 1 621 ? 20.957 -12.269 -33.565 1.00 55.19 621 PRO A N 1
ATOM 4712 C CA . PRO A 1 621 ? 22.279 -12.695 -34.040 1.00 55.19 621 PRO A CA 1
ATOM 4713 C C . PRO A 1 621 ? 23.032 -11.647 -34.869 1.0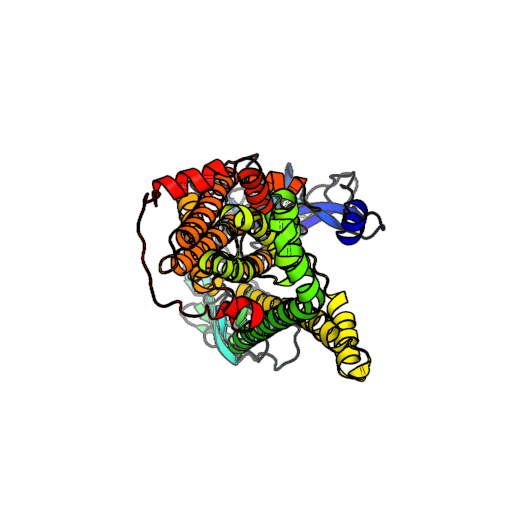0 55.19 621 PRO A C 1
ATOM 4715 O O . PRO A 1 621 ? 24.239 -11.487 -34.719 1.00 55.19 621 PRO A O 1
ATOM 4718 N N . GLY A 1 622 ? 22.327 -10.870 -35.698 1.00 63.03 622 GLY A N 1
ATOM 4719 C CA . GLY A 1 622 ? 22.943 -9.812 -36.509 1.00 63.03 622 GLY A CA 1
ATOM 4720 C C . GLY A 1 622 ? 23.497 -8.627 -35.705 1.00 63.03 622 GLY A C 1
ATOM 4721 O O . GLY A 1 622 ? 24.389 -7.938 -36.186 1.00 63.03 622 GLY A O 1
ATOM 4722 N N . LEU A 1 623 ? 22.987 -8.382 -34.494 1.00 57.75 623 LEU A N 1
ATOM 4723 C CA . LEU A 1 623 ? 23.514 -7.378 -33.560 1.00 57.75 623 LEU A CA 1
ATOM 4724 C C . LEU A 1 623 ? 24.640 -7.952 -32.704 1.00 57.75 623 LEU A C 1
ATOM 4726 O O . LEU A 1 623 ? 25.623 -7.256 -32.475 1.00 57.75 623 LEU A O 1
ATOM 4730 N N . ALA A 1 624 ? 24.508 -9.207 -32.269 1.00 61.56 624 ALA A N 1
ATOM 4731 C CA . ALA A 1 624 ? 25.563 -9.912 -31.548 1.00 61.56 624 ALA A CA 1
ATOM 4732 C C . ALA A 1 624 ? 26.855 -9.973 -32.379 1.00 61.56 624 ALA A C 1
ATOM 4734 O O . ALA A 1 624 ? 27.916 -9.638 -31.875 1.00 61.56 624 ALA A O 1
ATOM 4735 N N . LEU A 1 625 ? 26.758 -10.289 -33.675 1.00 67.31 625 LEU A N 1
ATOM 4736 C CA . LEU A 1 625 ? 27.907 -10.343 -34.592 1.00 67.31 625 LEU A CA 1
ATOM 4737 C C . LEU A 1 625 ? 28.524 -8.973 -34.936 1.00 67.31 625 LEU A C 1
ATOM 4739 O O . LEU A 1 625 ? 29.552 -8.931 -35.603 1.00 67.31 625 LEU A O 1
ATOM 4743 N N . ARG A 1 626 ? 27.883 -7.859 -34.553 1.00 63.53 626 ARG A N 1
ATOM 4744 C CA . ARG A 1 626 ? 28.386 -6.488 -34.775 1.00 63.53 626 ARG A CA 1
ATOM 4745 C C . ARG A 1 626 ? 29.097 -5.891 -33.556 1.00 63.53 626 ARG A C 1
ATOM 4747 O O . ARG A 1 626 ? 29.553 -4.754 -33.660 1.00 63.53 626 ARG A O 1
ATOM 4754 N N . GLN A 1 627 ? 29.106 -6.605 -32.427 1.00 57.34 627 GLN A N 1
ATOM 4755 C CA . GLN A 1 627 ? 29.935 -6.289 -31.260 1.00 57.34 627 GLN A CA 1
ATOM 4756 C C . GLN A 1 627 ? 31.404 -6.514 -31.603 1.00 57.34 627 GLN A C 1
ATOM 4758 O O . GLN A 1 627 ? 32.224 -5.676 -31.171 1.00 57.34 627 GLN A O 1
#

Secondary structure (DSSP, 8-state):
-HHHHHHHTT-BPPPS-----EEEEEE-TTEEE-TTPBPSS-EEEEEEEEEEEBTT--EEEEEE-TT-EEEEEEE--SS-TT----PPPPTTS-EEE-TTS-TT---BSEEEEE--TTSEEEEEEE--SS-EEEEEEEEE--TTS--EEEEEEEEESEEESS-SEEEETT-EEEEEEEEEEE-TTS-EEE-TT-EEEEEEEE--SSSSPPPEES--EEE--TTSEEEEEEEE--S--EEEEEEEEE--BTTB--EEEEEEEEEEE-HHHHHHHHHHHHHHHHHHHHHHHHHHHHHHHHHHHHHHHHHTTSHHHHHHHHHHHHHHHS-HHHHHHHHHHHHHTTSS-HHHHHHHHHHHHHHTTHHHHHHHTT-GGGHHHHHHHHHHHHHS-GGGSGGGHHHHHHHHHHHHHHHHHHHHHHHHHHH-HHHHHHTSPPPP-TTS-HHHHHHHHHHHHHHHHHHHHHHS-SHHHHHHHHHHHHTTSS-HHHHHHHHHHHHHHHHHHHHHHHTTS-HHHHHHHHHHHHHHHHHHHHHHHHHHSEETTEEHHHHHHHHHSSS-SSSSS--SHHHHHHHHHHHHHHHHHHHHHH-HHHHHHHHHHHSPPPSS-------PPPTTTTTSHHHHTT-

Sequence (627 aa):
MTVCLCTITGCYKPPTDDRPALIESLSGNHQCALPGEILPKPLVVRVLGQSSRDFLGRRGRRRPLKNQSVTFRFRLEGLAEDSKSGNGPSEDSPSFILDGEKETAERLDNVEVKTDASGTASVRIRLGNKNGDWRIEASIPRQGRKDLDEQFRVVSGVEKLADNIEAAVGSEIPIALRLQARQDTGELVPLEGRIVHMRIAGEPPVRGEPASLNNRRAKTGKDGVRKGTDLTLGDRAGTYRVLAEIEGREDDPPIRGIIFTVMAIDWLRIAVEISVGLIFFLLGVRFLANGFLIVLGPHLHHATGRMAKNRILGYLGGILAGITFQSHSAVTSHLMSFVNGGLLKSQGAMGLLLGALLGATALPQILALRIDFLIAPLAGLGLLLVVLPRSFGLAHWSRIFLGAALALASWSLLGSGIEQLEMSSRFKSDVLPASLSFQQPWAVMAGNFTYLLLAGAGIGLVLRTSNLVVIIAVLLASRGILAPLSMVPLILGANLGSGLSSLFRSFFKNRDTCRLGICILVIHLLTTILFSVLSLMPRDGTSLLLWFIDQVTPGSLFHPLQENVGFHIAMTHTFYNLVASLIFLALPGIATGLASLILPAKRGADDLKPYRLDENLIPVPGLALRQ